Protein 6W34 (pdb70)

Sequence (519 aa):
QATHHKEFSQLEKKFDARLGVYAIDTGTNQTISYRSNERFAFASTYKALAAGVLLQQNSIDSLNEVITYTKEEDLVDYSPVTEKHVDTGMKLGEIAEAAVRSSDNTAGNILFNKIGGPKGYEKALRHMGDRITMSDRFETELNEAIPGDIIRDTSTAKAIATNLKAFTVGNNALPAEKRKILTEWMKGNATGDKLIRAGVPTDWVVGDKSGAGSYGTRNDIAIVWPPNRTPIIIAILSSKDEKEATYDNQQLIAEATEVIVKALNQATHKEFSQQLEKKFDARLGVYAIDTGTNQTISYRSNERFAFASTYKALAAGVLLQQNSIDSLNEVITYTKEDLVDYSPVTEKHVDTTGMKLGEIAEAAVRSSSDNTAGNILFNNKIGGPKGYEKALRHHMGDRITMSDRFETELNEAIPGDIRDTSTAKAIATNLKAFTVGNALPAEKRKILTEWMKGNATGDKLIRAGVPTDDWVVGDKSGAGSYGTRNDIAIVWPPNRTPIIIAILSSKDEKEATYDNQLIAEATEVIVKAL

Secondary structure (DSSP, 8-state):
-TTHHHHHHHHHHTTSEEEEEEEETTT--EEEESTTB-EE-GGGHHHHHHHHHHHHS-TGGGGPEE---GGG--S--TTGGG-TTT-EEHHHHHHHHHHH--HHHHHHHHHHTTHHHHHHHHHHHTT--S-B----TTGGG---TT--TTEE-HHHHHHHHHHHHTSSSS-HHHHHHHHHHHBS-GGGTTTHHHHS-TT-EEEEEEEEETTTEEEEEEEEE-TTS--EEEEEEEE-SSTT----HHHHHHHHHHHHHH-/-HHHHHHHHHHHHHHT-EEEEEEEETTT--EEEESTT-EEE-GGGHHHHHHHHHHHHS-TGGGGSEE---GGG--S--TTGGGGTTT-EEHHHHHHHHHHH--HHHHHHHHHHTTHHHHHHHHHHTTT--S-B----TTGGG---TT--TTEEEHHHHHHHHHHHHTSSSS-HHHHHHHHHHHBS-GGGTTTGGGGS-TTSEEEEEEEEETTTEEEEEEEEE-TTS--EEEEEEEE-SSTT----HHHHHHHHHHHHHH-

Radius of gyration: 27.59 Å; Cα contacts (8 Å, |Δi|>4): 1159; chains: 2; bounding box: 65×65×81 Å

InterPro domains:
  IPR000871 Beta-lactamase, class-A [PR00118] (58-82)
  IPR000871 Beta-lactamase, class-A [PR00118] (89-106)
  IPR000871 Beta-lactamase, class-A [PR00118] (129-154)
  IPR000871 Beta-lactamase, class-A [PR00118] (165-189)
  IPR000871 Beta-lactamase, class-A [PR00118] (191-216)
  IPR000871 Beta-lactamase, class-A [PR00118] (227-242)
  IPR000871 Beta-lactamase, class-A [PR00118] (244-259)
  IPR000871 Beta-lactamase, class-A [PTHR35333] (18-312)
  IPR012338 Beta-lactamase/transpeptidase-like [G3DSA:3.40.710.10] (42-312)
  IPR012338 Beta-lactamase/transpeptidase-like [SSF56601] (57-308)
  IPR023650 Beta-lactamase, class-A active site [PS00146] (91-106)
  IPR045155 Beta-lactamase class A, catalytic domain [PF13354] (57-310)
  IPR058139 Beta-lactamase BlaC, bacilli [NF012167] (58-312)

Organism: Bacillus cereus (strain ATCC 14579 / DSM 31 / CCUG 7414 / JCM 2152 / NBRC 15305 / NCIMB 9373 / NCTC 2599 / NRRL B-3711) (NCBI:txid226900)

B-factor: mean 30.95, std 9.45, range [15.31, 66.62]

Structure (mmCIF, N/CA/C/O backbone):
data_6W34
#
_entry.id   6W34
#
_cell.length_a   42.809
_cell.length_b   43.835
_cell.length_c   68.612
_cell.angle_alpha   94.945
_cell.angle_beta   91.382
_cell.angle_gamma   92.794
#
_symmetry.space_group_name_H-M   'P 1'
#
loop_
_entity.id
_entity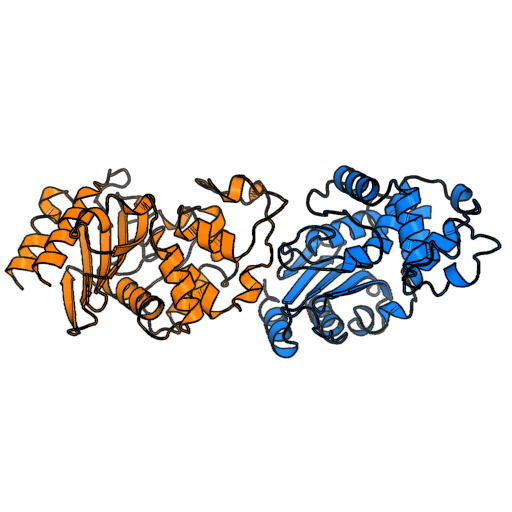.type
_entity.pdbx_description
1 polymer Beta-lactamase
2 non-polymer 'SULFATE ION'
3 non-polymer 'CHLORIDE ION'
4 non-polymer 1,2-ETHANEDIOL
5 water water
#
loop_
_atom_site.group_PDB
_atom_site.id
_atom_site.type_symbol
_atom_site.label_atom_id
_atom_site.label_alt_id
_atom_site.label_comp_id
_atom_site.label_asym_id
_atom_site.label_entity_id
_atom_site.label_seq_id
_atom_site.pdbx_PDB_ins_code
_atom_site.Cartn_x
_atom_site.Cartn_y
_atom_site.Cartn_z
_atom_site.occupancy
_atom_site.B_iso_or_equiv
_atom_site.auth_seq_id
_atom_site.auth_comp_id
_atom_site.auth_asym_id
_atom_site.auth_atom_id
_atom_site.pdbx_PDB_model_num
ATOM 1 N N . GLN A 1 56 ? 30.54635 47.62833 20.64297 1.000 54.44723 53 GLN A N 1
ATOM 2 C CA . GLN A 1 56 ? 29.40581 47.00465 21.30430 1.000 53.44377 53 GLN A CA 1
ATOM 3 C C . GLN A 1 56 ? 28.15637 47.85994 21.11378 1.000 50.77768 53 GLN A C 1
ATOM 4 O O . GLN A 1 56 ? 27.05545 47.33839 20.94923 1.000 49.26845 53 GLN A O 1
ATOM 10 N N . ALA A 1 57 ? 28.34163 49.18253 21.12675 1.000 49.12270 54 ALA A N 1
ATOM 11 C CA . ALA A 1 57 ? 27.21399 50.09566 20.96341 1.000 46.63376 54 ALA A CA 1
ATOM 12 C C . ALA A 1 57 ? 26.59435 49.99231 19.57415 1.000 42.51640 54 ALA A C 1
ATOM 13 O O . ALA A 1 57 ? 25.39408 50.24081 19.41016 1.000 40.85354 54 ALA A O 1
ATOM 15 N N . THR A 1 58 ? 27.39111 49.61803 18.57559 1.000 39.51725 55 THR A N 1
ATOM 16 C CA . THR A 1 58 ? 26.96641 49.53875 17.18388 1.000 35.94623 55 THR A CA 1
ATOM 17 C C . THR A 1 58 ? 26.30778 48.21279 16.83392 1.000 33.61196 55 THR A C 1
ATOM 18 O O . THR A 1 58 ? 25.83600 48.06111 15.70072 1.000 31.94879 55 THR A O 1
ATOM 22 N N A HIS A 1 59 ? 26.27477 47.24793 17.75920 0.568 32.47470 56 HIS A N 1
ATOM 23 N N B HIS A 1 59 ? 26.27106 47.26396 17.77413 0.432 33.27893 56 HIS A N 1
ATOM 24 C CA A HIS A 1 59 ? 25.77544 45.91805 17.41694 0.568 31.61230 56 HIS A CA 1
ATOM 25 C CA B HIS A 1 59 ? 25.77453 45.92270 17.48171 0.432 33.30681 56 HIS A CA 1
ATOM 26 C C A HIS A 1 59 ? 24.32954 45.96819 16.94112 0.568 31.28418 56 HIS A C 1
ATOM 27 C C B HIS A 1 59 ? 24.33998 45.95955 16.97068 0.432 32.14431 56 HIS A C 1
ATOM 28 O O A HIS A 1 59 ? 23.95486 45.25466 16.00489 0.568 31.39700 56 HIS A O 1
ATOM 29 O O B HIS A 1 59 ? 23.98661 45.23230 16.03621 0.432 32.23601 56 HIS A O 1
ATOM 42 N N . LYS A 1 60 ? 23.50002 46.80398 17.57177 1.000 30.78593 57 LYS A N 1
ATOM 43 C CA . LYS A 1 60 ? 22.10922 46.90863 17.13823 1.000 32.28616 57 LYS A CA 1
ATOM 44 C C . LYS A 1 60 ? 22.00159 47.44251 15.71136 1.000 30.83541 57 LYS A C 1
ATOM 45 O O . LYS A 1 60 ? 21.20627 46.93607 14.91337 1.000 30.03481 57 LYS A O 1
ATOM 51 N N . GLU A 1 61 ? 22.79908 48.45787 15.36805 1.000 29.75606 58 GLU A N 1
ATOM 52 C CA . GLU A 1 61 ? 22.76497 48.99680 14.01008 1.000 30.25579 58 GLU A CA 1
ATOM 53 C C . GLU A 1 61 ? 23.18302 47.95044 12.98353 1.000 26.81796 58 GLU A C 1
ATOM 54 O O . GLU A 1 61 ? 22.56266 47.82505 11.92003 1.000 27.30258 58 GLU A O 1
ATOM 60 N N . PHE A 1 62 ? 24.24837 47.20272 13.26872 1.000 25.25724 59 PHE A N 1
ATOM 61 C CA . PHE A 1 62 ? 24.71010 46.22153 12.29719 1.000 24.33760 59 PHE A CA 1
ATOM 62 C C . PHE A 1 62 ? 23.70982 45.08496 12.14697 1.000 24.03555 59 PHE A C 1
ATOM 63 O O . PHE A 1 62 ? 23.47514 44.59394 11.03658 1.000 22.77475 59 PHE A O 1
ATOM 71 N N . SER A 1 63 ? 23.10328 44.65410 13.25308 1.000 24.03719 60 SER A N 1
ATOM 72 C CA . SER A 1 63 ? 22.11374 43.59348 13.16108 1.000 24.47303 60 SER A CA 1
ATOM 73 C C . SER A 1 63 ? 20.90575 44.05673 12.36130 1.000 24.39382 60 SER A C 1
ATOM 74 O O . SER A 1 63 ? 20.32418 43.28374 11.59322 1.000 25.61340 60 SER A O 1
ATOM 77 N N . GLN A 1 64 ? 20.53717 45.32912 12.50063 1.000 23.54449 61 GLN A N 1
ATOM 78 C CA . GLN A 1 64 ? 19.42695 45.84664 11.71060 1.000 27.01961 61 GLN A CA 1
ATOM 79 C C . GLN A 1 64 ? 19.76755 45.85909 10.22427 1.000 25.57641 61 GLN A C 1
ATOM 80 O O . GLN A 1 64 ? 18.90476 45.57322 9.38280 1.000 25.82759 61 GLN A O 1
ATOM 86 N N . LEU A 1 65 ? 21.03206 46.14164 9.88241 1.000 22.43977 62 LEU A N 1
ATOM 87 C CA . LEU A 1 65 ? 21.44734 46.06132 8.48435 1.000 22.29132 62 LEU A CA 1
ATOM 88 C C . LEU A 1 65 ? 21.36535 44.63350 7.96434 1.000 21.13218 62 LEU A C 1
ATOM 89 O O . LEU A 1 65 ? 20.97049 44.40987 6.81254 1.000 22.40968 62 LEU A O 1
ATOM 94 N N . GLU A 1 66 ? 21.77734 43.65514 8.78086 1.000 20.71435 63 GLU A N 1
ATOM 95 C CA . GLU A 1 66 ? 21.64432 42.25759 8.37271 1.000 21.11660 63 GLU A CA 1
ATOM 96 C C . GLU A 1 66 ? 20.21417 41.91879 7.99841 1.000 23.94541 63 GLU A C 1
ATOM 97 O O . GLU A 1 66 ? 19.97065 41.17314 7.04246 1.000 24.34815 63 GLU A O 1
ATOM 103 N N . LYS A 1 67 ? 19.25259 42.45222 8.74690 1.000 24.72587 64 LYS A N 1
ATOM 104 C CA . LYS A 1 67 ? 17.85846 42.15648 8.46031 1.000 27.55599 64 LYS A CA 1
ATOM 105 C C . LYS A 1 67 ? 17.38540 42.89901 7.21980 1.000 26.06801 64 LYS A C 1
ATOM 106 O O . LYS A 1 67 ? 16.72319 42.31007 6.35696 1.000 29.11601 64 LYS A O 1
ATOM 112 N N . LYS A 1 68 ? 17.73838 44.18638 7.10592 1.000 26.17461 65 LYS A N 1
ATOM 113 C CA . LYS A 1 68 ? 17.30877 45.00268 5.97235 1.000 26.12130 65 LYS A CA 1
ATOM 114 C C . LYS A 1 68 ? 17.86851 44.50037 4.65312 1.000 24.42000 65 LYS A C 1
ATOM 115 O O . LYS A 1 68 ? 17.28383 44.75740 3.59548 1.000 24.89057 65 LYS A O 1
ATOM 121 N N . PHE A 1 69 ? 19.01635 43.83012 4.68324 1.000 22.26247 66 PHE A N 1
ATOM 122 C CA . PHE A 1 69 ? 19.63857 43.34138 3.46095 1.000 21.70596 66 PHE A CA 1
ATOM 123 C C . PHE A 1 69 ? 19.69150 41.82220 3.39658 1.000 22.69599 66 PHE A C 1
ATOM 124 O O . PHE A 1 69 ? 20.31565 41.28097 2.47754 1.000 23.98321 66 PHE A O 1
ATOM 132 N N . ASP A 1 70 ? 19.04144 41.12925 4.33597 1.000 23.57182 67 ASP A N 1
ATOM 133 C CA . ASP A 1 70 ? 18.99614 39.66252 4.39224 1.000 24.21011 67 ASP A CA 1
ATOM 134 C C . ASP A 1 70 ? 20.37232 39.04572 4.13320 1.000 23.18068 67 ASP A C 1
ATOM 135 O O . ASP A 1 70 ? 20.56857 38.23495 3.22407 1.000 23.88772 67 ASP A O 1
ATOM 140 N N . ALA A 1 71 ? 21.32995 39.44736 4.96355 1.000 20.26141 68 ALA A N 1
ATOM 141 C CA . ALA A 1 71 ? 22.72375 39.06684 4.76763 1.000 19.71362 68 ALA A CA 1
ATOM 142 C C . ALA A 1 71 ? 23.40198 38.86145 6.11406 1.000 20.47004 68 ALA A C 1
ATOM 143 O O . ALA A 1 71 ? 22.88013 39.24058 7.16737 1.000 23.37155 68 ALA A O 1
ATOM 145 N N . ARG A 1 72 ? 24.58098 38.24134 6.07305 1.000 18.97774 69 ARG A N 1
ATOM 146 C CA . ARG A 1 72 ? 25.46193 38.16561 7.22968 1.000 18.92718 69 ARG A CA 1
ATOM 147 C C . ARG A 1 72 ? 26.59139 39.15733 7.00090 1.000 19.47070 69 ARG A C 1
ATOM 148 O O . ARG A 1 72 ? 27.15217 39.21593 5.90139 1.000 20.77712 69 ARG A O 1
ATOM 156 N N . LEU A 1 73 ? 26.90086 39.94919 8.02069 1.000 19.32715 70 LEU A N 1
ATOM 157 C CA . LEU A 1 73 ? 27.82443 41.06409 7.89892 1.000 21.91007 70 LEU A CA 1
ATOM 158 C C . LEU A 1 73 ? 28.97718 40.87289 8.87147 1.000 19.83042 70 LEU A C 1
ATOM 159 O O . LEU A 1 73 ? 28.75923 40.59553 10.05254 1.000 21.66223 70 LEU A O 1
ATOM 164 N N . GLY A 1 74 ? 30.19991 41.03765 8.38102 1.000 18.15376 71 GLY A N 1
ATOM 165 C CA . GLY A 1 74 ? 31.35387 41.01296 9.25790 1.000 19.05699 71 GLY A CA 1
ATOM 166 C C . GLY A 1 74 ? 32.09969 42.32478 9.15171 1.000 18.68680 71 GLY A C 1
ATOM 167 O O . GLY A 1 74 ? 32.39345 42.77989 8.04296 1.000 21.12478 71 GLY A O 1
ATOM 168 N N . VAL A 1 75 ? 32.39686 42.95712 10.28113 1.000 18.57647 72 VAL A N 1
ATOM 169 C CA . VAL A 1 75 ? 32.98025 44.29301 10.29843 1.000 19.46157 72 VAL A CA 1
ATOM 170 C C . VAL A 1 75 ? 34.14205 44.32948 11.27865 1.000 18.08340 72 VAL A C 1
ATOM 171 O O . VAL A 1 75 ? 34.02872 43.85697 12.41490 1.000 20.33946 72 VAL A O 1
ATOM 175 N N . TYR A 1 76 ? 35.24820 44.93061 10.85523 1.000 17.87947 73 TYR A N 1
ATOM 176 C CA . TYR A 1 76 ? 36.27469 45.32993 11.79807 1.000 19.17187 73 TYR A CA 1
ATOM 177 C C . TYR A 1 76 ? 36.88099 46.61831 11.27750 1.000 18.97685 73 TYR A C 1
ATOM 178 O O . TYR A 1 76 ? 37.31329 46.68423 10.12355 1.000 21.52958 73 TYR A O 1
ATOM 187 N N . ALA A 1 77 ? 36.91544 47.63274 12.12076 1.000 20.54870 74 ALA A N 1
ATOM 188 C CA . ALA A 1 77 ? 37.54540 48.89482 11.78779 1.000 21.59109 74 ALA A CA 1
ATOM 189 C C . ALA A 1 77 ? 38.42527 49.30277 12.95341 1.000 21.62144 74 ALA A C 1
ATOM 190 O O . ALA A 1 77 ? 38.07077 49.08768 14.11472 1.000 22.90954 74 ALA A O 1
ATOM 192 N N . ILE A 1 78 ? 39.57939 49.87641 12.65773 1.000 21.74085 75 ILE A N 1
ATOM 193 C CA . ILE A 1 78 ? 40.44268 50.35581 13.72200 1.000 22.68570 75 ILE A CA 1
ATOM 194 C C . ILE A 1 78 ? 40.94374 51.75080 13.38244 1.000 23.68819 75 ILE A C 1
ATOM 195 O O . ILE A 1 78 ? 41.44432 51.99374 12.27846 1.000 23.16191 75 ILE A O 1
ATOM 200 N N . ASP A 1 79 ? 40.77594 52.66922 14.32202 1.000 24.03919 76 ASP A N 1
ATOM 201 C CA . ASP A 1 79 ? 41.35173 54.00193 14.20730 1.000 25.67510 76 ASP A CA 1
ATOM 202 C C . ASP A 1 79 ? 42.82103 53.89042 14.59297 1.000 26.90918 76 ASP A C 1
ATOM 203 O O . ASP A 1 79 ? 43.14403 53.62063 15.75310 1.000 29.63069 76 ASP A O 1
ATOM 208 N N . THR A 1 80 ? 43.71839 54.07585 13.62377 1.000 26.51656 77 THR A N 1
ATOM 209 C CA . THR A 1 80 ? 45.13391 53.86517 13.90601 1.000 29.50805 77 THR A CA 1
ATOM 210 C C . THR A 1 80 ? 45.72560 54.93831 14.80910 1.000 33.90886 77 THR A C 1
ATOM 211 O O . THR A 1 80 ? 46.86803 54.78581 15.26257 1.000 35.59870 77 THR A O 1
ATOM 215 N N . GLY A 1 81 ? 44.98755 56.00889 15.08385 1.000 35.61180 78 GLY A N 1
ATOM 216 C CA . GLY A 1 81 ? 45.49510 57.05786 15.94257 1.000 37.44787 78 GLY A CA 1
ATOM 217 C C . GLY A 1 81 ? 45.12543 56.88719 17.40076 1.000 39.43154 78 GLY A C 1
ATOM 218 O O . GLY A 1 81 ? 45.82058 57.40311 18.28051 1.000 41.51406 78 GLY A O 1
ATOM 219 N N . THR A 1 82 ? 44.03316 56.16457 17.66839 1.000 37.54237 79 THR A N 1
ATOM 220 C CA . THR A 1 82 ? 43.54456 55.94359 19.02198 1.000 36.73746 79 THR A CA 1
ATOM 221 C C . THR A 1 82 ? 43.45001 54.47774 19.41152 1.000 36.38695 79 THR A C 1
ATOM 222 O O . THR A 1 82 ? 43.24412 54.18700 20.59541 1.000 37.46464 79 THR A O 1
ATOM 226 N N . ASN A 1 83 ? 43.56753 53.55383 18.46094 1.000 34.63226 80 ASN A N 1
ATOM 227 C CA . ASN A 1 83 ? 43.36359 52.12165 18.66787 1.000 35.96158 80 ASN A CA 1
ATOM 228 C C . ASN A 1 83 ? 41.92062 51.75144 18.97641 1.000 35.06117 80 ASN A C 1
ATOM 229 O O . ASN A 1 83 ? 41.64781 50.59236 19.31367 1.000 36.30217 80 ASN A O 1
ATOM 234 N N . GLN A 1 84 ? 40.98690 52.69337 18.88109 1.000 33.40347 81 GLN A N 1
ATOM 235 C CA . GLN A 1 84 ? 39.58705 52.33453 19.03172 1.000 31.41823 81 GLN A CA 1
ATOM 236 C C . GLN A 1 84 ? 39.18128 51.41641 17.89072 1.000 28.61871 81 GLN A C 1
ATOM 237 O O . GLN A 1 84 ? 39.52977 51.65358 16.73034 1.000 28.01579 81 GLN A O 1
ATOM 243 N N . THR A 1 85 ? 38.45916 50.35210 18.22651 1.000 27.07415 82 THR A N 1
ATOM 244 C CA . THR A 1 85 ? 37.97505 49.41337 17.23048 1.000 26.25069 82 THR A CA 1
ATOM 245 C C . THR A 1 85 ? 36.45339 49.35723 17.22818 1.000 25.75276 82 THR A C 1
ATOM 246 O O . THR A 1 85 ? 35.79561 49.58877 18.25020 1.000 28.18695 82 THR A O 1
ATOM 250 N N . ILE A 1 86 ? 35.90984 49.07663 16.04870 1.000 24.33030 83 ILE A N 1
ATOM 251 C CA . ILE A 1 86 ? 34.50870 48.72586 15.85361 1.000 24.44482 83 ILE A CA 1
ATOM 252 C C . ILE A 1 86 ? 34.49654 47.30771 15.30396 1.000 24.75855 83 ILE A C 1
ATOM 253 O O . ILE A 1 86 ? 35.18322 47.01382 14.32115 1.000 25.47821 83 ILE A O 1
ATOM 258 N N . SER A 1 87 ? 33.74223 46.42767 15.93344 1.000 23.87699 84 SER A N 1
ATOM 259 C CA . SER A 1 87 ? 33.73225 45.03531 15.51905 1.000 24.87478 84 SER A CA 1
ATOM 260 C C . SER A 1 87 ? 32.31163 44.49516 15.54554 1.000 23.66954 84 SER A C 1
ATOM 261 O O . SER A 1 87 ? 31.53129 44.80521 16.45005 1.000 26.27140 84 SER A O 1
ATOM 264 N N . TYR A 1 88 ? 31.99265 43.66996 14.55420 1.000 21.78935 85 TYR A N 1
ATOM 265 C CA . TYR A 1 88 ? 30.72433 42.95855 14.49696 1.000 19.53787 85 TYR A CA 1
ATOM 266 C C . TYR A 1 88 ? 30.97809 41.67963 13.71461 1.000 19.24175 85 TYR A C 1
ATOM 267 O O . TYR A 1 88 ? 31.37981 41.73918 12.54712 1.000 18.29659 85 TYR A O 1
ATOM 276 N N . ARG A 1 89 ? 30.78719 40.52954 14.35930 1.000 19.05573 86 ARG A N 1
ATOM 277 C CA . ARG A 1 89 ? 31.10669 39.24088 13.73634 1.000 19.76403 86 ARG A CA 1
ATOM 278 C C . ARG A 1 89 ? 32.53275 39.23855 13.19569 1.000 18.16059 86 ARG A C 1
ATOM 279 O O . ARG A 1 89 ? 32.81830 38.61804 12.16801 1.000 18.74624 86 ARG A O 1
ATOM 287 N N . SER A 1 90 ? 33.43636 39.93705 13.88659 1.000 18.01783 87 SER A N 1
ATOM 288 C CA . SER A 1 90 ? 34.76682 40.17165 13.33451 1.000 17.74025 87 SER A CA 1
ATOM 289 C C . SER A 1 90 ? 35.63060 38.92370 13.37141 1.000 18.56583 87 SER A C 1
ATOM 290 O O . SER A 1 90 ? 36.71324 38.92358 12.77736 1.000 19.64124 87 SER A O 1
ATOM 293 N N . ASN A 1 91 ? 35.18032 37.86482 14.03932 1.000 19.59311 88 ASN A N 1
ATOM 294 C CA . ASN A 1 91 ? 35.90585 36.60340 14.08768 1.000 19.17828 88 ASN A CA 1
ATOM 295 C C . ASN A 1 91 ? 35.25346 35.50546 13.26456 1.000 18.60440 88 ASN A C 1
ATOM 296 O O . ASN A 1 91 ? 35.71783 34.35903 13.30703 1.000 19.42794 88 ASN A O 1
ATOM 301 N N . GLU A 1 92 ? 34.20571 35.82272 12.50863 1.000 17.58384 89 GLU A N 1
ATOM 302 C CA . GLU A 1 92 ? 33.55651 34.83909 11.65457 1.000 16.98284 89 GLU A CA 1
ATOM 303 C C . GLU A 1 92 ? 34.24009 34.78743 10.29399 1.000 16.70564 89 GLU A C 1
ATOM 304 O O . GLU A 1 92 ? 34.68028 35.80612 9.75990 1.000 17.51383 89 GLU A O 1
ATOM 310 N N . ARG A 1 93 ? 34.30871 33.58703 9.72845 1.000 17.23599 90 ARG A N 1
ATOM 311 C CA . ARG A 1 93 ? 34.96769 33.42412 8.44073 1.000 16.48016 90 ARG A CA 1
ATOM 312 C C . ARG A 1 93 ? 34.04898 33.83794 7.30178 1.000 17.23270 90 ARG A C 1
ATOM 313 O O . ARG A 1 93 ? 32.84473 33.54687 7.31070 1.000 18.29423 90 ARG A O 1
ATOM 321 N N . PHE A 1 94 ? 34.64692 34.48560 6.30252 1.000 17.24983 91 PHE A N 1
ATOM 322 C CA . PHE A 1 94 ? 34.02801 34.74846 5.01400 1.000 17.16645 91 PHE A CA 1
ATOM 323 C C . PHE A 1 94 ? 35.06551 34.43299 3.95801 1.000 17.75744 91 PHE A C 1
ATOM 324 O O . PHE A 1 94 ? 36.26526 34.50164 4.22217 1.000 17.48855 91 PHE A O 1
ATOM 332 N N . ALA A 1 95 ? 34.60326 34.12423 2.74884 1.000 17.38059 92 ALA A N 1
ATOM 333 C CA . ALA A 1 95 ? 35.53796 34.02833 1.63206 1.000 17.52769 92 ALA A CA 1
ATOM 334 C C . ALA A 1 95 ? 36.07583 35.41962 1.36620 1.000 17.70206 92 ALA A C 1
ATOM 335 O O . ALA A 1 95 ? 35.31050 36.38580 1.30213 1.000 20.20107 92 ALA A O 1
ATOM 337 N N . PHE A 1 96 ? 37.39686 35.54266 1.24097 1.000 16.95386 93 PHE A N 1
ATOM 338 C CA . PHE A 1 96 ? 37.94120 36.87857 1.04509 1.000 18.37305 93 PHE A CA 1
ATOM 339 C C . PHE A 1 96 ? 37.77528 37.38329 -0.38008 1.000 17.68199 93 PHE A C 1
ATOM 340 O O . PHE A 1 96 ? 37.75926 38.60371 -0.59022 1.000 17.95970 93 PHE A O 1
ATOM 348 N N . ALA A 1 97 ? 37.59212 36.47812 -1.34091 1.000 19.49666 94 ALA A N 1
ATOM 349 C CA . ALA A 1 97 ? 37.45126 36.85081 -2.74128 1.000 20.04585 94 ALA A CA 1
ATOM 350 C C . ALA A 1 97 ? 38.57392 37.80608 -3.13536 1.000 20.02320 94 ALA A C 1
ATOM 351 O O . ALA A 1 97 ? 39.69716 37.67698 -2.63906 1.000 19.91767 94 ALA A O 1
ATOM 353 N N . SER A 1 98 ? 38.28423 38.79387 -3.98768 1.000 19.64330 95 SER A N 1
ATOM 354 C CA . SER A 1 98 ? 39.38261 39.57827 -4.54820 1.000 19.23325 95 SER A CA 1
ATOM 355 C C . SER A 1 98 ? 40.03944 40.52046 -3.55809 1.000 19.31731 95 SER A C 1
ATOM 356 O O . SER A 1 98 ? 41.00858 41.18501 -3.94700 1.000 19.66434 95 SER A O 1
ATOM 359 N N . THR A 1 99 ? 39.57461 40.60187 -2.30603 1.000 19.02132 96 THR A N 1
ATOM 360 C CA . THR A 1 99 ? 40.26431 41.47519 -1.36329 1.000 19.70592 96 THR A CA 1
ATOM 361 C C . THR A 1 99 ? 41.70557 41.03244 -1.12588 1.000 17.83236 96 THR A C 1
ATOM 362 O O . THR A 1 99 ? 42.52743 41.85277 -0.71314 1.000 18.98758 96 THR A O 1
ATOM 366 N N . TYR A 1 100 ? 42.03215 39.75951 -1.39401 1.000 18.54491 97 TYR A N 1
ATOM 367 C CA . TYR A 1 100 ? 43.40233 39.30378 -1.20371 1.000 18.03734 97 TYR A CA 1
ATOM 368 C C . TYR A 1 100 ? 44.36752 40.03335 -2.11886 1.000 18.22831 97 TYR A C 1
ATOM 369 O O . TYR A 1 100 ? 45.55445 40.09318 -1.80727 1.000 20.10367 97 TYR A O 1
ATOM 378 N N . LYS A 1 101 ? 43.88769 40.57687 -3.24051 1.000 18.81342 98 LYS A N 1
ATOM 379 C CA . LYS A 1 101 ? 44.80495 41.15840 -4.21547 1.000 19.01215 98 LYS A CA 1
ATOM 380 C C . LYS A 1 101 ? 45.56997 42.33727 -3.63408 1.000 18.04905 98 LYS A C 1
ATOM 381 O O . LYS A 1 101 ? 46.73653 42.53922 -3.96988 1.000 19.57068 98 LYS A O 1
ATOM 387 N N . ALA A 1 102 ? 44.94772 43.10213 -2.73527 1.000 18.96165 99 ALA A N 1
ATOM 388 C CA . ALA A 1 102 ? 45.66276 44.18693 -2.07529 1.000 18.04140 99 ALA A CA 1
ATOM 389 C C . ALA A 1 102 ? 46.74961 43.64663 -1.15161 1.000 18.81060 99 ALA A C 1
ATOM 390 O O . ALA A 1 102 ? 47.88776 44.13801 -1.16776 1.000 19.18977 99 ALA A O 1
ATOM 392 N N . LEU A 1 103 ? 46.43520 42.60388 -0.37669 1.000 18.37392 100 LEU A N 1
ATOM 393 C CA . LEU A 1 103 ? 47.42616 42.04642 0.54265 1.000 19.01817 100 LEU A CA 1
ATOM 394 C C . LEU A 1 103 ? 48.52537 41.30265 -0.20343 1.000 18.81928 100 LEU A C 1
ATOM 395 O O . LEU A 1 103 ? 49.69709 41.36910 0.18458 1.000 20.48463 100 LEU A O 1
ATOM 400 N N . ALA A 1 104 ? 48.16270 40.56366 -1.25457 1.000 19.53605 101 ALA A N 1
ATOM 401 C CA . ALA A 1 104 ? 49.17971 39.87126 -2.04292 1.000 20.67615 101 ALA A CA 1
ATOM 402 C C . ALA A 1 104 ? 50.09165 40.85906 -2.75958 1.000 20.63082 101 ALA A C 1
ATOM 403 O O . ALA A 1 104 ? 51.29373 40.59970 -2.91522 1.000 20.36153 101 ALA A O 1
ATOM 405 N N . ALA A 1 105 ? 49.54831 41.99969 -3.18831 1.000 20.65106 102 ALA A N 1
ATOM 406 C CA . ALA A 1 105 ? 50.39985 43.06430 -3.70270 1.000 21.43134 102 ALA A CA 1
ATOM 407 C C . ALA A 1 105 ? 51.36047 43.55721 -2.62560 1.000 20.16430 102 ALA A C 1
ATOM 408 O O . ALA A 1 105 ? 52.54097 43.80391 -2.89646 1.000 20.96235 102 ALA A O 1
ATOM 410 N N . GLY A 1 106 ? 50.88463 43.65309 -1.38424 1.000 19.78739 103 GLY A N 1
ATOM 411 C CA . GLY A 1 106 ? 51.76862 44.00483 -0.28486 1.000 19.12902 103 GLY A CA 1
ATOM 412 C C . GLY A 1 106 ? 52.87767 42.99199 -0.08291 1.000 19.65219 103 GLY A C 1
ATOM 413 O O . GLY A 1 106 ? 54.04390 43.35995 0.09843 1.000 20.89904 103 GLY A O 1
ATOM 414 N N . VAL A 1 107 ? 52.53496 41.70329 -0.14601 1.000 19.81990 104 VAL A N 1
ATOM 415 C CA . VAL A 1 107 ? 53.54710 40.65820 -0.02625 1.000 20.46366 104 VAL A CA 1
ATOM 416 C C . VAL A 1 107 ? 54.54718 40.76057 -1.16773 1.000 19.69299 104 VAL A C 1
ATOM 417 O O . VAL A 1 107 ? 55.75993 40.66835 -0.95558 1.000 22.29284 104 VAL A O 1
ATOM 421 N N . LEU A 1 108 ? 54.05044 40.93582 -2.39563 1.000 19.77684 105 LEU A N 1
ATOM 422 C CA . LEU A 1 108 ? 54.93818 41.11912 -3.54414 1.000 20.95959 105 LEU A CA 1
ATOM 423 C C . LEU A 1 108 ? 55.91985 42.26036 -3.30916 1.000 21.02438 105 LEU A C 1
ATOM 424 O O . LEU A 1 108 ? 57.12063 42.12792 -3.57905 1.000 21.95582 105 LEU A O 1
ATOM 429 N N . LEU A 1 109 ? 55.42036 43.40624 -2.83924 1.000 19.87430 106 LEU A N 1
ATOM 430 C CA . LEU A 1 109 ? 56.29293 44.55219 -2.60233 1.000 21.60180 106 LEU A CA 1
ATOM 431 C C . LEU A 1 109 ? 57.29440 44.27205 -1.49005 1.000 23.10878 106 LEU A C 1
ATOM 432 O O . LEU A 1 109 ? 58.45035 44.70836 -1.56065 1.000 24.56252 106 LEU A O 1
ATOM 437 N N . GLN A 1 110 ? 56.88074 43.52888 -0.46863 1.000 22.01166 107 GLN A N 1
ATOM 438 C CA . GLN A 1 110 ? 57.79473 43.20286 0.61753 1.000 21.70316 107 GLN A CA 1
ATOM 439 C C . GLN A 1 110 ? 58.93452 42.32559 0.12355 1.000 22.55460 107 GLN A C 1
ATOM 440 O O . GLN A 1 110 ? 60.07967 42.47413 0.56609 1.000 24.45205 107 GLN A O 1
ATOM 446 N N . GLN A 1 111 ? 58.63916 41.41435 -0.79907 1.000 21.76731 108 GLN A N 1
ATOM 447 C CA . GLN A 1 111 ? 59.60724 40.41939 -1.22883 1.000 22.83135 108 GLN A CA 1
ATOM 448 C C . GLN A 1 111 ? 60.43175 40.84482 -2.42969 1.000 23.20692 108 GLN A C 1
ATOM 449 O O . GLN A 1 111 ? 61.35390 40.11158 -2.79749 1.000 25.41189 108 GLN A O 1
ATOM 455 N N . ASN A 1 112 ? 60.14146 41.99561 -3.03985 1.000 23.28954 109 ASN A N 1
ATOM 456 C CA . ASN A 1 112 ? 60.78317 42.36908 -4.29267 1.000 22.79500 109 ASN A CA 1
ATOM 457 C C . ASN A 1 112 ? 61.09044 43.86020 -4.32434 1.000 22.84231 109 ASN A C 1
ATOM 458 O O . ASN A 1 112 ? 60.34688 44.68592 -3.78270 1.000 25.63329 109 ASN A O 1
ATOM 463 N N . SER A 1 113 ? 62.15265 44.20475 -5.03633 1.000 22.19226 110 SER A N 1
ATOM 464 C CA . SER A 1 113 ? 62.56155 45.59297 -5.09326 1.000 22.29736 110 SER A CA 1
ATOM 465 C C . SER A 1 113 ? 61.64622 46.37302 -6.02407 1.000 22.09721 110 SER A C 1
ATOM 466 O O . SER A 1 113 ? 60.96366 45.81187 -6.87961 1.000 23.92836 110 SER A O 1
ATOM 469 N N . ILE A 1 114 ? 61.66297 47.69546 -5.86005 1.000 23.70560 111 ILE A N 1
ATOM 470 C CA . ILE A 1 114 ? 60.89967 48.55738 -6.75528 1.000 24.89565 111 ILE A CA 1
ATOM 471 C C . ILE A 1 114 ? 61.38226 48.39161 -8.18858 1.000 28.02870 111 ILE A C 1
ATOM 472 O O . ILE A 1 114 ? 60.58111 48.34316 -9.13064 1.000 29.87478 111 ILE A O 1
ATOM 477 N N . ASP A 1 115 ? 62.69643 48.27466 -8.37998 1.000 30.94210 112 ASP A N 1
ATOM 478 C CA . ASP A 1 115 ? 63.19634 48.07601 -9.73248 1.000 34.07505 112 ASP A CA 1
ATOM 479 C C . ASP A 1 115 ? 62.73039 46.75183 -10.32528 1.000 33.80084 112 ASP A C 1
ATOM 480 O O . ASP A 1 115 ? 62.51114 46.66313 -11.53910 1.000 36.16196 112 ASP A O 1
ATOM 485 N N . SER A 1 116 ? 62.56145 45.71505 -9.49986 1.000 31.57199 113 SER A N 1
ATOM 486 C CA . SER A 1 116 ? 62.18951 44.42059 -10.06045 1.000 31.49202 113 SER A CA 1
ATOM 487 C C . SER A 1 116 ? 60.77420 44.41484 -10.62226 1.000 31.98065 113 SER A C 1
ATOM 488 O O . SER A 1 116 ? 60.42830 43.50566 -11.38285 1.000 33.86078 113 SER A O 1
ATOM 491 N N . LEU A 1 117 ? 59.95203 45.40405 -10.26479 1.000 30.45722 114 LEU A N 1
ATOM 492 C CA . LEU A 1 117 ? 58.64038 45.56381 -10.87859 1.000 30.58219 114 LEU A CA 1
ATOM 493 C C . LEU A 1 117 ? 58.72054 45.83211 -12.37814 1.000 31.93582 114 LEU A C 1
ATOM 494 O O . LEU A 1 117 ? 57.69288 45.76628 -13.05868 1.000 31.47601 114 LEU A O 1
ATOM 499 N N . ASN A 1 118 ? 59.90511 46.11837 -12.91501 1.000 32.17224 115 ASN A N 1
ATOM 500 C CA . ASN A 1 118 ? 60.03420 46.32914 -14.35064 1.000 34.17389 115 ASN A CA 1
ATOM 501 C C . ASN A 1 118 ? 60.15871 45.03450 -15.14482 1.000 34.58571 115 ASN A C 1
ATOM 502 O O . ASN A 1 118 ? 60.11052 45.08741 -16.37908 1.000 36.33998 115 ASN A O 1
ATOM 507 N N . GLU A 1 119 ? 60.33156 43.88875 -14.48624 1.000 33.81432 116 GLU A N 1
ATOM 508 C CA . GLU A 1 119 ? 60.47620 42.62766 -15.20746 1.000 35.03938 116 GLU A CA 1
ATOM 509 C C . GLU A 1 119 ? 59.22747 42.32187 -16.02132 1.000 34.21518 116 GLU A C 1
ATOM 510 O O . GLU A 1 119 ? 58.10626 42.41981 -15.52002 1.000 32.11350 116 GLU A O 1
ATOM 516 N N . VAL A 1 120 ? 59.42711 41.91107 -17.26760 1.000 33.45349 117 VAL A N 1
ATOM 517 C CA . VAL A 1 120 ? 58.32149 41.58702 -18.16207 1.000 33.76180 117 VAL A CA 1
ATOM 518 C C . VAL A 1 120 ? 57.88555 40.14559 -17.91028 1.000 34.59052 117 VAL A C 1
ATOM 519 O O . VAL A 1 120 ? 58.66370 39.20471 -18.10555 1.000 36.83215 117 VAL A O 1
ATOM 523 N N . ILE A 1 121 ? 56.63822 39.97214 -17.46638 1.000 33.42562 118 ILE A N 1
ATOM 524 C CA . ILE A 1 121 ? 56.04680 38.65876 -17.21861 1.000 33.60259 118 ILE A CA 1
ATOM 525 C C . ILE A 1 121 ? 55.13913 38.31831 -18.38706 1.000 33.59968 118 ILE A C 1
ATOM 526 O O . ILE A 1 121 ? 54.35669 39.16468 -18.83423 1.000 34.36581 118 ILE A O 1
ATOM 531 N N . THR A 1 122 ? 55.22222 37.07954 -18.87569 1.000 33.05769 119 THR A N 1
ATOM 532 C CA . THR A 1 122 ? 54.37894 36.62926 -19.97542 1.000 34.53624 119 THR A CA 1
ATOM 533 C C . THR A 1 122 ? 53.47339 35.47759 -19.54628 1.000 33.24333 119 THR A C 1
ATOM 534 O O . THR A 1 122 ? 53.71183 34.80000 -18.54218 1.000 33.69849 119 THR A O 1
ATOM 538 N N . TYR A 1 123 ? 52.43454 35.25608 -20.34666 1.000 33.71603 120 TYR A N 1
ATOM 539 C CA . TYR A 1 123 ? 51.41345 34.24966 -20.08174 1.000 33.28463 120 TYR A CA 1
ATOM 540 C C . TYR A 1 123 ? 50.78009 33.87932 -21.41729 1.000 33.62503 120 TYR A C 1
ATOM 541 O O . TYR A 1 123 ? 51.12481 34.44452 -22.45840 1.000 35.06486 120 TYR A O 1
ATOM 550 N N . THR A 1 124 ? 49.85592 32.92218 -21.39109 1.000 33.20315 121 THR A N 1
ATOM 551 C CA . THR A 1 124 ? 49.22121 32.43520 -22.60991 1.000 31.40996 121 THR A CA 1
ATOM 552 C C . THR A 1 124 ? 47.72855 32.73403 -22.60030 1.000 31.83533 121 THR A C 1
ATOM 553 O O . THR A 1 124 ? 47.15281 33.10739 -21.57612 1.000 31.60636 121 THR A O 1
ATOM 557 N N . LYS A 1 125 ? 47.10331 32.55210 -23.76893 1.000 31.27073 122 LYS A N 1
ATOM 558 C CA . LYS A 1 125 ? 45.64564 32.62832 -23.85244 1.000 35.76289 122 LYS A CA 1
ATOM 559 C C . LYS A 1 125 ? 44.98679 31.63680 -22.90422 1.000 35.77856 122 LYS A C 1
ATOM 560 O O . LYS A 1 125 ? 43.96090 31.94703 -22.28353 1.000 34.69194 122 LYS A O 1
ATOM 566 N N A GLU A 1 126 ? 45.55450 30.43699 -22.77771 0.433 36.85198 123 GLU A N 1
ATOM 567 N N B GLU A 1 126 ? 45.54968 30.42705 -22.80266 0.567 37.20842 123 GLU A N 1
ATOM 568 C CA A GLU A 1 126 ? 44.97588 29.41055 -21.91760 0.433 37.95704 123 GLU A CA 1
ATOM 569 C CA B GLU A 1 126 ? 44.99595 29.40885 -21.91536 0.567 38.63461 123 GLU A CA 1
ATOM 570 C C A GLU A 1 126 ? 45.24874 29.63791 -20.43702 0.433 37.79817 123 GLU A C 1
ATOM 571 C C B GLU A 1 126 ? 44.99686 29.87167 -20.46699 0.567 38.03354 123 GLU A C 1
ATOM 572 O O A GLU A 1 126 ? 44.80262 28.83164 -19.61375 0.433 37.96167 123 GLU A O 1
ATOM 573 O O B GLU A 1 126 ? 44.10769 29.49294 -19.69529 0.567 37.74321 123 GLU A O 1
ATOM 584 N N . ASP A 1 127 ? 45.97504 30.69679 -20.08155 1.000 36.83880 124 ASP A N 1
ATOM 585 C CA . ASP A 1 127 ? 46.06831 31.13474 -18.69360 1.000 37.30731 124 ASP A CA 1
ATOM 586 C C . ASP A 1 127 ? 44.96427 32.11505 -18.32584 1.000 36.06092 124 ASP A C 1
ATOM 587 O O . ASP A 1 127 ? 44.68484 32.29922 -17.13591 1.000 36.17182 124 ASP A O 1
ATOM 592 N N . LEU A 1 128 ? 44.33357 32.74575 -19.31295 1.000 34.38137 125 LEU A N 1
ATOM 593 C CA . LEU A 1 128 ? 43.34943 33.78182 -19.03544 1.000 32.98014 125 LEU A CA 1
ATOM 594 C C . LEU A 1 128 ? 42.10950 33.16395 -18.40910 1.000 34.91454 125 LEU A C 1
ATOM 595 O O . LEU A 1 128 ? 41.40843 32.36804 -19.04541 1.000 36.82615 125 LEU A O 1
ATOM 600 N N . VAL A 1 129 ? 41.84205 33.52569 -17.16182 1.000 33.56726 126 VAL A N 1
ATOM 601 C CA . VAL A 1 129 ? 40.62993 33.11510 -16.48757 1.000 33.32305 126 VAL A CA 1
ATOM 602 C C . VAL A 1 129 ? 39.58577 34.21808 -16.63099 1.000 33.60688 126 VAL A C 1
ATOM 603 O O . VAL A 1 129 ? 39.85821 35.29933 -17.14578 1.000 35.66164 126 VAL A O 1
ATOM 607 N N . ASP A 1 130 ? 38.36993 33.93815 -16.16890 1.000 32.22866 127 ASP A N 1
ATOM 608 C CA . ASP A 1 130 ? 37.26781 34.88429 -16.28432 1.000 32.81497 127 ASP A CA 1
ATOM 609 C C . ASP A 1 130 ? 37.62885 36.22506 -15.65933 1.000 31.75408 127 ASP A C 1
ATOM 610 O O . ASP A 1 130 ? 38.30246 36.29401 -14.62936 1.000 31.67726 127 ASP A O 1
ATOM 615 N N . TYR A 1 131 ? 37.16646 37.29354 -16.30569 1.000 30.06539 128 TYR A N 1
ATOM 616 C CA . TYR A 1 131 ? 37.37968 38.68335 -15.89354 1.000 30.34806 128 TYR A CA 1
ATOM 617 C C . TYR A 1 131 ? 38.86583 39.04337 -15.81070 1.000 29.45817 128 TYR A C 1
ATOM 618 O O . TYR A 1 131 ? 39.45378 39.21296 -14.73904 1.000 28.42118 128 TYR A O 1
ATOM 627 N N . SER A 1 132 ? 39.44669 39.19950 -16.99634 1.000 27.83488 129 SER A N 1
ATOM 628 C CA . SER A 1 132 ? 40.83853 39.61718 -17.14879 1.000 27.82637 129 SER A CA 1
ATOM 629 C C . SER A 1 132 ? 40.90242 40.76466 -18.14935 1.000 27.83943 129 SER A C 1
ATOM 630 O O . SER A 1 132 ? 41.49987 40.64404 -19.22242 1.000 29.87594 129 SER A O 1
ATOM 633 N N . PRO A 1 133 ? 40.30444 41.91236 -17.81302 1.000 29.76521 130 PRO A N 1
ATOM 634 C CA . PRO A 1 133 ? 40.16565 42.98377 -18.80993 1.000 30.69969 130 PRO A CA 1
ATOM 635 C C . PRO A 1 133 ? 41.47768 43.62864 -19.20202 1.000 30.42619 130 PRO A C 1
ATOM 636 O O . PRO A 1 133 ? 41.58363 44.13925 -20.32371 1.000 32.64163 130 PRO A O 1
ATOM 640 N N . VAL A 1 134 ? 42.46733 43.65449 -18.31507 1.000 29.00077 131 VAL A N 1
ATOM 641 C CA . VAL A 1 134 ? 43.77354 44.20325 -18.66868 1.000 27.43911 131 VAL A CA 1
ATOM 642 C C . VAL A 1 134 ? 44.67109 43.14720 -19.30083 1.000 28.84929 131 VAL A C 1
ATOM 643 O O . VAL A 1 134 ? 45.17001 43.32845 -20.41687 1.000 28.52270 131 VAL A O 1
ATOM 647 N N . THR A 1 135 ? 44.87257 42.01951 -18.60832 1.000 28.63112 132 THR A N 1
ATOM 648 C CA . THR A 1 135 ? 45.82687 41.02060 -19.08609 1.000 26.69230 132 THR A CA 1
ATOM 649 C C . THR A 1 135 ? 45.43026 40.43739 -20.43692 1.000 28.41942 132 THR A C 1
ATOM 650 O O . THR A 1 135 ? 46.30376 40.05408 -21.22370 1.000 30.06656 132 THR A O 1
ATOM 654 N N . GLU A 1 136 ? 44.13404 40.38166 -20.74474 1.000 29.53687 133 GLU A N 1
ATOM 655 C CA . GLU A 1 136 ? 43.73550 39.82070 -22.03195 1.000 30.74384 133 GLU A CA 1
ATOM 656 C C . GLU A 1 136 ? 44.19453 40.67352 -23.20901 1.000 31.41717 133 GLU A C 1
ATOM 657 O O . GLU A 1 136 ? 44.19628 40.18684 -24.34334 1.000 32.30479 133 GLU A O 1
ATOM 663 N N . LYS A 1 137 ? 44.58116 41.92516 -22.96899 1.000 31.50576 134 LYS A N 1
ATOM 664 C CA . LYS A 1 137 ? 45.03316 42.80284 -24.03706 1.000 33.67771 134 LYS A CA 1
ATOM 665 C C . LYS A 1 137 ? 46.51695 42.66236 -24.33639 1.000 33.48834 134 LYS A C 1
ATOM 666 O O . LYS A 1 137 ? 46.98716 43.24803 -25.31732 1.000 34.82253 134 LYS A O 1
ATOM 672 N N . HIS A 1 138 ? 47.26055 41.88794 -23.53969 1.000 32.02316 135 HIS A N 1
ATOM 673 C CA . HIS A 1 138 ? 48.71676 41.87999 -23.62699 1.000 31.30869 135 HIS A CA 1
ATOM 674 C C . HIS A 1 138 ? 49.29278 40.46538 -23.67172 1.000 32.38313 135 HIS A C 1
ATOM 675 O O . HIS A 1 138 ? 50.43223 40.23950 -23.24736 1.000 31.46433 135 HIS A O 1
ATOM 682 N N . VAL A 1 139 ? 48.53264 39.50922 -24.21195 1.000 31.26107 136 VAL A N 1
ATOM 683 C CA . VAL A 1 139 ? 48.98947 38.11992 -24.25067 1.000 31.25280 136 VAL A CA 1
ATOM 684 C C . VAL A 1 139 ? 50.29320 37.99896 -25.03410 1.000 31.16137 136 VAL A C 1
ATOM 685 O O . VAL A 1 139 ? 51.24589 37.34486 -24.59471 1.000 31.43937 136 VAL A O 1
ATOM 689 N N . ASP A 1 140 ? 50.35772 38.63569 -26.20253 1.000 30.97362 137 ASP A N 1
ATOM 690 C CA . ASP A 1 140 ? 51.50455 38.42156 -27.08463 1.000 31.46196 137 ASP A CA 1
ATOM 691 C C . ASP A 1 140 ? 52.78968 39.04239 -26.54495 1.000 31.86566 137 ASP A C 1
ATOM 692 O O . ASP A 1 140 ? 53.88633 38.57709 -26.88350 1.000 32.36669 137 ASP A O 1
ATOM 697 N N . THR A 1 141 ? 52.68195 40.09446 -25.72860 1.000 32.65453 138 THR A N 1
ATOM 698 C CA . THR A 1 141 ? 53.82944 40.90545 -25.34416 1.000 32.35027 138 THR A CA 1
ATOM 699 C C . THR A 1 141 ? 54.25677 40.72537 -23.89896 1.000 34.11176 138 THR A C 1
ATOM 700 O O . THR A 1 141 ? 55.39968 41.06065 -23.56641 1.000 35.54644 138 THR A O 1
ATOM 704 N N . GLY A 1 142 ? 53.36782 40.24604 -23.03518 1.000 33.73907 139 GLY A N 1
ATOM 705 C CA . GLY A 1 142 ? 53.60097 40.29940 -21.60820 1.000 33.47398 139 GLY A CA 1
ATOM 706 C C . GLY A 1 142 ? 53.35329 41.68976 -21.04618 1.000 31.48270 139 GLY A C 1
ATOM 707 O O . GLY A 1 142 ? 53.00771 42.63643 -21.75314 1.000 31.55994 139 GLY A O 1
ATOM 708 N N . MET A 1 143 ? 53.52798 41.80188 -19.72916 1.000 31.30934 140 MET A N 1
ATOM 709 C CA . MET A 1 143 ? 53.36560 43.05749 -19.00841 1.000 29.59928 140 MET A CA 1
ATOM 710 C C . MET A 1 143 ? 54.43801 43.13758 -17.93472 1.000 29.43737 140 MET A C 1
ATOM 711 O O . MET A 1 143 ? 54.93046 42.11247 -17.46085 1.000 31.28712 140 MET A O 1
ATOM 716 N N . LYS A 1 144 ? 54.79466 44.36035 -17.54777 1.000 29.53126 141 LYS A N 1
ATOM 717 C CA . LYS A 1 144 ? 55.69906 44.53472 -16.42014 1.000 28.89498 141 LYS A CA 1
ATOM 718 C C . LYS A 1 144 ? 55.02952 44.04217 -15.14610 1.000 27.49217 141 LYS A C 1
ATOM 719 O O . LYS A 1 144 ? 53.82374 44.21257 -14.95576 1.000 27.83306 141 LYS A O 1
ATOM 725 N N . LEU A 1 145 ? 55.83047 43.43226 -14.27046 1.000 25.46638 142 LEU A N 1
ATOM 726 C CA . LEU A 1 145 ? 55.31107 42.90188 -13.01551 1.000 26.15518 142 LEU A CA 1
ATOM 727 C C . LEU A 1 145 ? 54.52622 43.95583 -12.24484 1.000 26.57767 142 LEU A C 1
ATOM 728 O O . LEU A 1 145 ? 53.44197 43.66961 -11.72308 1.000 26.25237 142 LEU A O 1
ATOM 733 N N . GLY A 1 146 ? 55.05131 45.18399 -12.16497 1.000 25.99040 143 GLY A N 1
ATOM 734 C CA . GLY A 1 146 ? 54.33192 46.24210 -11.46439 1.000 25.88573 143 GLY A CA 1
ATOM 735 C C . GLY A 1 146 ? 52.99091 46.56351 -12.09883 1.000 25.34216 143 GLY A C 1
ATOM 736 O O . GLY A 1 146 ? 52.01469 46.84388 -11.39943 1.000 25.70343 143 GLY A O 1
ATOM 737 N N . GLU A 1 147 ? 52.92164 46.51823 -13.43195 1.000 26.39034 144 GLU A N 1
ATOM 738 C CA . GLU A 1 147 ? 51.65730 46.74980 -14.12323 1.000 27.11560 144 GLU A CA 1
ATOM 739 C C . GLU A 1 147 ? 50.66209 45.62646 -13.85867 1.000 24.57339 144 GLU A C 1
ATOM 740 O O . GLU A 1 147 ? 49.44920 45.87382 -13.78593 1.000 24.78732 144 GLU A O 1
ATOM 746 N N . ILE A 1 148 ? 51.14840 44.39215 -13.70607 1.000 25.27097 145 ILE A N 1
ATOM 747 C CA . ILE A 1 148 ? 50.26222 43.28140 -13.37218 1.000 25.24997 145 ILE A CA 1
ATOM 748 C C . ILE A 1 148 ? 49.71849 43.44842 -11.96274 1.000 23.90474 145 ILE A C 1
ATOM 749 O O . ILE A 1 148 ? 48.51722 43.27830 -11.72151 1.000 23.65831 145 ILE A O 1
ATOM 754 N N . ALA A 1 149 ? 50.59501 43.78422 -11.01052 1.000 23.57699 146 ALA A N 1
ATOM 755 C CA . ALA A 1 149 ? 50.13465 44.00858 -9.64199 1.000 24.15593 146 ALA A CA 1
ATOM 756 C C . ALA A 1 149 ? 49.13902 45.15496 -9.58736 1.000 23.03839 146 ALA A C 1
ATOM 757 O O . ALA A 1 149 ? 48.11209 45.06588 -8.89731 1.000 21.88494 146 ALA A O 1
ATOM 759 N N . GLU A 1 150 ? 49.41726 46.23011 -10.32170 1.000 24.26224 147 GLU A N 1
ATOM 760 C CA . GLU A 1 150 ? 48.49512 47.35875 -10.37937 1.000 24.91972 147 GLU A CA 1
ATOM 761 C C . GLU A 1 150 ? 47.15668 46.94497 -10.97614 1.000 24.99489 147 GLU A C 1
ATOM 762 O O . GLU A 1 150 ? 46.09843 47.33600 -10.46943 1.000 24.26725 147 GLU A O 1
ATOM 768 N N . ALA A 1 151 ? 47.17700 46.13006 -12.03774 1.000 24.16474 148 ALA A N 1
ATOM 769 C CA . ALA A 1 151 ? 45.92392 45.69021 -12.65244 1.000 23.69653 148 ALA A CA 1
ATOM 770 C C . ALA A 1 151 ? 45.11128 44.84776 -11.68087 1.000 22.75442 148 ALA A C 1
ATOM 771 O O . ALA A 1 151 ? 43.87780 44.95771 -11.62413 1.000 22.88858 148 ALA A O 1
ATOM 773 N N . ALA A 1 152 ? 45.78458 43.99628 -10.90342 1.000 21.73603 149 ALA A N 1
ATOM 774 C CA . ALA A 1 152 ? 45.06152 43.20030 -9.91898 1.000 21.04177 149 ALA A CA 1
ATOM 775 C C . ALA A 1 152 ? 44.37452 44.09853 -8.89976 1.000 20.38498 149 ALA A C 1
ATOM 776 O O . ALA A 1 152 ? 43.19278 43.90400 -8.57741 1.000 20.81866 149 ALA A O 1
ATOM 778 N N . VAL A 1 153 ? 45.08935 45.10819 -8.40180 1.000 20.60514 150 VAL A N 1
ATOM 779 C CA . VAL A 1 153 ? 44.53783 45.95224 -7.34128 1.000 19.67920 150 VAL A CA 1
ATOM 780 C C . VAL A 1 153 ? 43.50560 46.92639 -7.89824 1.000 18.78424 150 VAL A C 1
ATOM 781 O O . VAL A 1 153 ? 42.45160 47.15548 -7.27967 1.000 20.34866 150 VAL A O 1
ATOM 785 N N . ARG A 1 154 ? 43.78436 47.51237 -9.06736 1.000 20.40072 151 ARG A N 1
ATOM 786 C CA . ARG A 1 154 ? 42.94597 48.58845 -9.59140 1.000 21.23360 151 ARG A CA 1
ATOM 787 C C . ARG A 1 154 ? 41.68693 48.06656 -10.27083 1.000 22.50391 151 ARG A C 1
ATOM 788 O O . ARG A 1 154 ? 40.59752 48.61512 -10.06418 1.000 24.53917 151 ARG A O 1
ATOM 796 N N . SER A 1 155 ? 41.81086 47.02865 -11.09276 1.000 23.76275 152 SER A N 1
ATOM 797 C CA . SER A 1 155 ? 40.69503 46.53660 -11.88625 1.000 24.91056 152 SER A CA 1
ATOM 798 C C . SER A 1 155 ? 40.17494 45.19114 -11.40884 1.000 22.96398 152 SER A C 1
ATOM 799 O O . SER A 1 155 ? 39.12745 44.73825 -11.89186 1.000 24.56911 152 SER A O 1
ATOM 802 N N . SER A 1 156 ? 40.87781 44.54055 -10.48496 1.000 22.32283 153 SER A N 1
ATOM 803 C CA . SER A 1 156 ? 40.52580 43.20350 -10.01691 1.000 21.47952 153 SER A CA 1
ATOM 804 C C . SER A 1 156 ? 40.70283 42.13526 -11.09127 1.000 23.04116 153 SER A C 1
ATOM 805 O O . SER A 1 156 ? 40.05700 41.09026 -11.04831 1.000 24.33430 153 SER A O 1
ATOM 808 N N . ASP A 1 157 ? 41.58928 42.39020 -12.05156 1.000 23.05830 154 ASP A N 1
ATOM 809 C CA . ASP A 1 157 ? 41.91382 41.42118 -13.08991 1.000 23.20214 154 ASP A CA 1
ATOM 810 C C . ASP A 1 157 ? 42.31881 40.09315 -12.46450 1.000 23.45256 154 ASP A C 1
ATOM 811 O O . ASP A 1 157 ? 43.24392 40.03978 -11.64529 1.000 22.89524 154 ASP A O 1
ATOM 816 N N . ASN A 1 158 ? 41.62000 39.01781 -12.85521 1.000 24.79811 155 ASN A N 1
ATOM 817 C CA . ASN A 1 158 ? 41.81919 37.72194 -12.20702 1.000 23.87050 155 ASN A CA 1
ATOM 818 C C . ASN A 1 158 ? 43.09014 37.02564 -12.67602 1.000 24.34421 155 ASN A C 1
ATOM 819 O O . ASN A 1 158 ? 43.76248 36.35774 -11.88280 1.000 23.60586 155 ASN A O 1
ATOM 824 N N . THR A 1 159 ? 43.43037 37.14259 -13.95520 1.000 24.35143 156 THR A N 1
ATOM 825 C CA . THR A 1 159 ? 44.69975 36.57273 -14.38306 1.000 23.82474 156 THR A CA 1
ATOM 826 C C . THR A 1 159 ? 45.85834 37.29596 -13.71266 1.000 24.45163 156 THR A C 1
ATOM 827 O O . THR A 1 159 ? 46.83316 36.66204 -13.28691 1.000 25.98310 156 THR A O 1
ATOM 831 N N . ALA A 1 160 ? 45.75271 38.62081 -13.57451 1.000 23.33484 157 ALA A N 1
ATOM 832 C CA . ALA A 1 160 ? 46.76666 39.34441 -12.82058 1.000 22.69899 157 ALA A CA 1
ATOM 833 C C . ALA A 1 160 ? 46.83464 38.84575 -11.38422 1.000 21.80390 157 ALA A C 1
ATOM 834 O O . ALA A 1 160 ? 47.92283 38.71784 -10.81142 1.000 22.39224 157 ALA A O 1
ATOM 836 N N . GLY A 1 161 ? 45.68217 38.53851 -10.78921 1.000 22.53318 158 GLY A N 1
ATOM 837 C CA . GLY A 1 161 ? 45.70358 37.97218 -9.45260 1.000 22.46818 158 GLY A CA 1
ATOM 838 C C . GLY A 1 161 ? 46.43889 36.64635 -9.39752 1.000 23.20124 158 GLY A C 1
ATOM 839 O O . GLY A 1 161 ? 47.13077 36.34840 -8.42275 1.000 23.97386 158 GLY A O 1
ATOM 840 N N . ASN A 1 162 ? 46.28862 35.82500 -10.43731 1.000 22.64103 159 ASN A N 1
ATOM 841 C CA . ASN A 1 162 ? 46.97493 34.53723 -10.45819 1.000 22.63920 159 ASN A CA 1
ATOM 842 C C . ASN A 1 162 ? 48.47027 34.70934 -10.67899 1.000 23.02922 159 ASN A C 1
ATOM 843 O O . ASN A 1 162 ? 49.27589 33.96194 -10.11004 1.000 26.11479 159 ASN A O 1
ATOM 848 N N . ILE A 1 163 ? 48.86265 35.67564 -11.50744 1.000 23.98526 160 ILE A N 1
ATOM 849 C CA . ILE A 1 163 ? 50.28511 35.94821 -11.68163 1.000 26.33623 160 ILE A CA 1
ATOM 850 C C . ILE A 1 163 ? 50.88105 36.46807 -10.38213 1.000 25.54211 160 ILE A C 1
ATOM 851 O O . ILE A 1 163 ? 51.97832 36.07082 -9.97883 1.000 25.52012 160 ILE A O 1
ATOM 856 N N . LEU A 1 164 ? 50.14973 37.34072 -9.68814 1.000 24.89789 161 LEU A N 1
ATOM 857 C CA . LEU A 1 164 ? 50.57822 37.79374 -8.37071 1.000 24.99534 161 LEU A CA 1
ATOM 858 C C . LEU A 1 164 ? 50.76149 36.61060 -7.42261 1.000 26.38977 161 LEU A C 1
ATOM 859 O O . LEU A 1 164 ? 51.77471 36.51426 -6.72256 1.000 26.52695 161 LEU A O 1
ATOM 864 N N . PHE A 1 165 ? 49.77533 35.70801 -7.37297 1.000 24.48074 162 PHE A N 1
ATOM 865 C CA . PHE A 1 165 ? 49.93650 34.46917 -6.61449 1.000 24.12098 162 PHE A CA 1
ATOM 866 C C . PHE A 1 165 ? 51.22040 33.75007 -7.02883 1.000 25.57353 162 PHE A C 1
ATOM 867 O O . PHE A 1 165 ? 52.04790 33.38892 -6.18530 1.000 26.26220 162 PHE A O 1
ATOM 875 N N . ASN A 1 166 ? 51.40774 33.55194 -8.33577 1.000 24.87482 163 ASN A N 1
ATOM 876 C CA . ASN A 1 166 ? 52.58628 32.83419 -8.81418 1.000 27.69868 163 ASN A CA 1
ATOM 877 C C . ASN A 1 166 ? 53.86839 33.45238 -8.27769 1.000 25.43519 163 ASN A C 1
ATOM 878 O O . ASN A 1 166 ? 54.77584 32.73844 -7.82982 1.000 27.91432 163 ASN A O 1
ATOM 883 N N . LYS A 1 167 ? 53.94863 34.78287 -8.28407 1.000 25.48209 164 LYS A N 1
ATOM 884 C CA . LYS A 1 167 ? 55.19155 35.45050 -7.91842 1.000 27.60895 164 LYS A CA 1
ATOM 885 C C . LYS A 1 167 ? 55.47242 35.42755 -6.42167 1.000 26.24275 164 LYS A C 1
ATOM 886 O O . LYS A 1 167 ? 56.61413 35.69084 -6.02079 1.000 28.27378 164 LYS A O 1
ATOM 892 N N . ILE A 1 168 ? 54.47672 35.12499 -5.58769 1.000 26.05281 165 ILE A N 1
ATOM 893 C CA . ILE A 1 168 ? 54.70342 34.99618 -4.15392 1.000 25.83384 165 ILE A CA 1
ATOM 894 C C . ILE A 1 168 ? 54.59405 33.54374 -3.68255 1.000 25.38371 165 ILE A C 1
ATOM 895 O O . ILE A 1 168 ? 54.46449 33.28907 -2.48973 1.000 25.87702 165 ILE A O 1
ATOM 900 N N . GLY A 1 169 ? 54.64880 32.58113 -4.59864 1.000 24.65950 166 GLY A N 1
ATOM 901 C CA . GLY A 1 169 ? 54.65481 31.18695 -4.20652 1.000 25.65567 166 GLY A CA 1
ATOM 902 C C . GLY A 1 169 ? 53.30153 30.51770 -4.19586 1.000 25.47833 166 GLY A C 1
ATOM 903 O O . GLY A 1 169 ? 53.13003 29.49518 -3.51372 1.000 26.79619 166 GLY A O 1
ATOM 904 N N . GLY A 1 170 ? 52.33939 31.04595 -4.94335 1.000 25.52635 167 GLY A N 1
ATOM 905 C CA . GLY A 1 170 ? 51.00605 30.50096 -4.96962 1.000 25.89942 167 GLY A CA 1
ATOM 906 C C . GLY A 1 170 ? 50.24226 30.76649 -3.69304 1.000 25.05714 167 GLY A C 1
ATOM 907 O O . GLY A 1 170 ? 50.72478 31.43324 -2.77103 1.000 24.63158 167 GLY A O 1
ATOM 908 N N . PRO A 1 171 ? 49.01343 30.25632 -3.63590 1.000 23.69458 168 PRO A N 1
ATOM 909 C CA . PRO A 1 171 ? 48.22623 30.36345 -2.39831 1.000 24.72469 168 PRO A CA 1
ATOM 910 C C . PRO A 1 171 ? 48.99277 29.92190 -1.16863 1.000 23.56548 168 PRO A C 1
ATOM 911 O O . PRO A 1 171 ? 48.93745 30.59859 -0.13249 1.000 24.40565 168 PRO A O 1
ATOM 915 N N . LYS A 1 172 ? 49.73206 28.81377 -1.26366 1.000 25.76442 169 LYS A N 1
ATOM 916 C CA . LYS A 1 172 ? 50.55669 28.38176 -0.14285 1.000 28.35866 169 LYS A CA 1
ATOM 917 C C . LYS A 1 172 ? 51.57984 29.44569 0.23631 1.000 26.66259 169 LYS A C 1
ATOM 918 O O . LYS A 1 172 ? 51.82690 29.67726 1.42430 1.000 26.98929 169 LYS A O 1
ATOM 924 N N . GLY A 1 173 ? 52.20662 30.08681 -0.75818 1.000 24.46510 170 GLY A N 1
ATOM 925 C CA . GLY A 1 173 ? 53.18398 31.12326 -0.45151 1.000 24.23341 170 GLY A CA 1
ATOM 926 C C . GLY A 1 173 ? 52.54664 32.35557 0.16101 1.000 24.11926 170 GLY A C 1
ATOM 927 O O . GLY A 1 173 ? 53.10609 32.97240 1.07412 1.000 23.62272 170 GLY A O 1
ATOM 928 N N . TYR A 1 174 ? 51.37217 32.73061 -0.33627 1.000 21.86938 171 TYR A N 1
ATOM 929 C CA . TYR A 1 174 ? 50.63500 33.84625 0.24804 1.000 22.06161 171 TYR A CA 1
ATOM 930 C C . TYR A 1 174 ? 50.31873 33.56775 1.71238 1.000 21.62697 171 TYR A C 1
ATOM 931 O O . TYR A 1 174 ? 50.57627 34.40449 2.58650 1.000 20.50975 171 TYR A O 1
ATOM 940 N N . GLU A 1 175 ? 49.80757 32.36730 1.99887 1.000 21.15315 172 GLU A N 1
ATOM 941 C CA . GLU A 1 175 ? 49.48693 31.99510 3.37305 1.000 21.50958 172 GLU A CA 1
ATOM 942 C C . GLU A 1 175 ? 50.73900 32.00193 4.24187 1.000 22.98873 172 GLU A C 1
ATOM 943 O O . GLU A 1 175 ? 50.71366 32.48438 5.37731 1.000 22.40441 172 GLU A O 1
ATOM 949 N N . LYS A 1 176 ? 51.85566 31.49792 3.70982 1.000 22.84898 173 LYS A N 1
ATOM 950 C CA . LYS A 1 176 ? 53.09543 31.47443 4.47548 1.000 24.44780 173 LYS A CA 1
ATOM 951 C C . LYS A 1 176 ? 53.53382 32.88517 4.83781 1.000 23.80234 173 LYS A C 1
ATOM 952 O O . LYS A 1 176 ? 53.99840 33.13895 5.95727 1.000 23.82221 173 LYS A O 1
ATOM 958 N N . ALA A 1 177 ? 53.38240 33.81890 3.90147 1.000 22.46870 174 ALA A N 1
ATOM 959 C CA . ALA A 1 177 ? 53.75239 35.19986 4.16938 1.000 21.53913 174 ALA A CA 1
ATOM 960 C C . ALA A 1 177 ? 52.86930 35.79834 5.25291 1.000 22.17744 174 ALA A C 1
ATOM 961 O O . ALA A 1 177 ? 53.35448 36.52879 6.12337 1.000 23.53459 174 ALA A O 1
ATOM 963 N N . LEU A 1 178 ? 51.57321 35.49185 5.22659 1.000 21.32843 175 LEU A N 1
ATOM 964 C CA . LEU A 1 178 ? 50.69560 36.04016 6.25411 1.000 21.79409 175 LEU A CA 1
ATOM 965 C C . LEU A 1 178 ? 50.99869 35.43016 7.61513 1.000 22.12690 175 LEU A C 1
ATOM 966 O O . LEU A 1 178 ? 50.98396 36.13369 8.63196 1.000 22.88252 175 LEU A O 1
ATOM 971 N N . ARG A 1 179 ? 51.28474 34.12507 7.65976 1.000 22.83996 176 ARG A N 1
ATOM 972 C CA . ARG A 1 179 ? 51.65779 33.51405 8.93181 1.000 23.25123 176 ARG A CA 1
ATOM 973 C C . ARG A 1 179 ? 52.88214 34.19194 9.52267 1.000 24.93757 176 ARG A C 1
ATOM 974 O O . ARG A 1 179 ? 52.96990 34.38227 10.74139 1.000 27.18845 176 ARG A O 1
ATOM 982 N N . HIS A 1 180 ? 53.83170 34.57950 8.66728 1.000 24.54852 177 HIS A N 1
ATOM 983 C CA . HIS A 1 180 ? 55.05229 35.22173 9.13256 1.000 27.55339 177 HIS A CA 1
ATOM 984 C C . HIS A 1 180 ? 54.78743 36.61313 9.69190 1.000 28.65043 177 HIS A C 1
ATOM 985 O O . HIS A 1 180 ? 55.58206 37.11163 10.49459 1.000 29.95357 177 HIS A O 1
ATOM 992 N N . MET A 1 181 ? 53.68560 37.24078 9.29994 1.000 28.31267 178 MET A N 1
ATOM 993 C CA . MET A 1 181 ? 53.25612 38.50795 9.86944 1.000 29.51631 178 MET A CA 1
ATOM 994 C C . MET A 1 181 ? 52.34797 38.33378 11.07912 1.000 29.79543 178 MET A C 1
ATOM 995 O O . MET A 1 181 ? 51.78191 39.32537 11.55345 1.000 32.53608 178 MET A O 1
ATOM 1000 N N . GLY A 1 182 ? 52.18684 37.10678 11.57431 1.000 26.98379 179 GLY A N 1
ATOM 1001 C CA . GLY A 1 182 ? 51.36702 36.84007 12.74043 1.000 26.57209 179 GLY A CA 1
ATOM 1002 C C . GLY A 1 182 ? 49.91322 36.52111 12.47008 1.000 25.32667 179 GLY A C 1
ATOM 1003 O O . GLY A 1 182 ? 49.12116 36.47138 13.41874 1.000 27.43184 179 GLY A O 1
ATOM 1004 N N . ASP A 1 183 ? 49.52871 36.30441 11.21759 1.000 22.82196 180 ASP A N 1
ATOM 1005 C CA . ASP A 1 183 ? 48.14579 35.98754 10.88365 1.000 21.80042 180 ASP A CA 1
ATOM 1006 C C . ASP A 1 183 ? 48.00646 34.47223 10.88557 1.000 21.77107 180 ASP A C 1
ATOM 1007 O O . ASP A 1 183 ? 48.45426 33.80741 9.95017 1.000 23.47978 180 ASP A O 1
ATOM 1012 N N . ARG A 1 184 ? 47.36703 33.93237 11.92941 1.000 21.91193 181 ARG A N 1
ATOM 1013 C CA . ARG A 1 184 ? 47.08765 32.50908 12.04218 1.000 24.07629 181 ARG A CA 1
ATOM 1014 C C . ARG A 1 184 ? 45.74071 32.12855 11.44368 1.000 23.24092 181 ARG A C 1
ATOM 1015 O O . ARG A 1 184 ? 45.41753 30.93503 11.38351 1.000 24.58581 181 ARG A O 1
ATOM 1023 N N . ILE A 1 185 ? 44.97911 33.10326 10.95785 1.000 20.72441 182 ILE A N 1
ATOM 1024 C CA . ILE A 1 185 ? 43.58048 32.91216 10.60686 1.000 20.78982 182 ILE A CA 1
ATOM 1025 C C . ILE A 1 185 ? 43.38599 32.66937 9.11760 1.000 20.15848 182 ILE A C 1
ATOM 1026 O O . ILE A 1 185 ? 42.67377 31.74694 8.72478 1.000 19.75193 182 ILE A O 1
ATOM 1031 N N . THR A 1 186 ? 44.01576 33.47956 8.26666 1.000 20.11050 183 THR A N 1
ATOM 1032 C CA . THR A 1 186 ? 43.72893 33.39528 6.84348 1.000 19.81815 183 THR A CA 1
ATOM 1033 C C . THR A 1 186 ? 44.16738 32.04668 6.28517 1.000 18.55533 183 THR A C 1
ATOM 1034 O O . THR A 1 186 ? 45.25158 31.54671 6.60000 1.000 20.67177 183 THR A O 1
ATOM 1038 N N . MET A 1 187 ? 43.31113 31.45612 5.45976 1.000 17.84473 184 MET A N 1
ATOM 1039 C CA . MET A 1 187 ? 43.58829 30.19000 4.78841 1.000 19.02134 184 MET A CA 1
ATOM 1040 C C . MET A 1 187 ? 43.51256 30.45245 3.29619 1.000 19.64293 184 MET A C 1
ATOM 1041 O O . MET A 1 187 ? 42.47125 30.88482 2.80025 1.000 21.35629 184 MET A O 1
ATOM 1046 N N . SER A 1 188 ? 44.62108 30.24577 2.58407 1.000 20.88140 185 SER A N 1
ATOM 1047 C CA . SER A 1 188 ? 44.64570 30.46863 1.14712 1.000 21.04299 185 SER A CA 1
ATOM 1048 C C . SER A 1 188 ? 45.02465 29.16310 0.47301 1.000 22.77384 185 SER A C 1
ATOM 1049 O O . SER A 1 188 ? 46.05166 28.57298 0.80853 1.000 24.61007 185 SER A O 1
ATOM 1052 N N . ASP A 1 189 ? 44.20236 28.72738 -0.48273 1.000 22.65151 186 ASP A N 1
ATOM 1053 C CA . ASP A 1 189 ? 44.31286 27.37933 -1.02161 1.000 22.93932 186 ASP A CA 1
ATOM 1054 C C . ASP A 1 189 ? 44.23844 27.33767 -2.54017 1.000 23.65496 186 ASP A C 1
ATOM 1055 O O . ASP A 1 189 ? 44.88729 26.49696 -3.17375 1.000 26.05772 186 ASP A O 1
ATOM 1060 N N . ARG A 1 190 ? 43.44949 28.22673 -3.13739 1.000 23.96471 187 ARG A N 1
ATOM 1061 C CA . ARG A 1 190 ? 43.12493 28.12343 -4.55229 1.000 22.74227 187 ARG A CA 1
ATOM 1062 C C . ARG A 1 190 ? 43.44070 29.41821 -5.28535 1.000 22.94704 187 ARG A C 1
ATOM 1063 O O . ARG A 1 190 ? 43.56250 30.49682 -4.68623 1.000 23.33206 187 ARG A O 1
ATOM 1071 N N . PHE A 1 191 ? 43.58284 29.28441 -6.60160 1.000 24.58315 188 PHE A N 1
ATOM 1072 C CA . PHE A 1 191 ? 43.74657 30.41459 -7.50101 1.000 23.74190 188 PHE A CA 1
ATOM 1073 C C . PHE A 1 191 ? 42.38173 30.94406 -7.94057 1.000 24.16741 188 PHE A C 1
ATOM 1074 O O . PHE A 1 191 ? 41.33235 30.38683 -7.60640 1.000 25.19365 188 PHE A O 1
ATOM 1082 N N . GLU A 1 192 ? 42.40299 32.05911 -8.67502 1.000 23.31420 189 GLU A N 1
ATOM 1083 C CA . GLU A 1 192 ? 41.20085 32.52374 -9.35674 1.000 25.62052 189 GLU A CA 1
ATOM 1084 C C . GLU A 1 192 ? 40.86825 31.56017 -10.48936 1.000 27.14415 189 GLU A C 1
ATOM 1085 O O . GLU A 1 192 ? 41.76302 31.08324 -11.18990 1.000 28.22765 189 GLU A O 1
ATOM 1091 N N . THR A 1 193 ? 39.58125 31.28235 -10.69375 1.000 28.22504 190 THR A N 1
ATOM 1092 C CA . THR A 1 193 ? 38.48215 31.87660 -9.94309 1.000 28.27268 190 THR A CA 1
ATOM 1093 C C . THR A 1 193 ? 37.87910 30.91997 -8.93165 1.000 26.82880 190 THR A C 1
ATOM 1094 O O . THR A 1 193 ? 36.87394 31.25664 -8.31762 1.000 27.17246 190 THR A O 1
ATOM 1098 N N . GLU A 1 194 ? 38.48338 29.73866 -8.74979 1.000 26.60654 191 GLU A N 1
ATOM 1099 C CA . GLU A 1 194 ? 37.92153 28.75776 -7.82147 1.000 27.10966 191 GLU A CA 1
ATOM 1100 C C . GLU A 1 194 ? 37.89230 29.26039 -6.38583 1.000 23.90055 191 GLU A C 1
ATOM 1101 O O . GLU A 1 194 ? 37.06020 28.79347 -5.59241 1.000 24.96256 191 GLU A O 1
ATOM 1107 N N . LEU A 1 195 ? 38.75735 30.21696 -6.03617 1.000 22.48272 192 LEU A N 1
ATOM 1108 C CA . LEU A 1 195 ? 38.79921 30.70900 -4.66715 1.000 22.05880 192 LEU A CA 1
ATOM 1109 C C . LEU A 1 195 ? 37.53945 31.46187 -4.28203 1.000 21.10379 192 LEU A C 1
ATOM 1110 O O . LEU A 1 195 ? 37.36219 31.75687 -3.10062 1.000 22.92144 192 LEU A O 1
ATOM 1115 N N . ASN A 1 196 ? 36.67210 31.77661 -5.23862 1.000 21.92763 193 ASN A N 1
ATOM 1116 C CA . ASN A 1 196 ? 35.41718 32.46107 -4.95013 1.000 22.75053 193 ASN A CA 1
ATOM 1117 C C . ASN A 1 196 ? 34.27555 31.51877 -4.59390 1.000 22.36202 193 ASN A C 1
ATOM 1118 O O . ASN A 1 196 ? 33.14095 31.98556 -4.44354 1.000 23.61138 193 ASN A O 1
ATOM 1123 N N . GLU A 1 197 ? 34.53827 30.21647 -4.45607 1.000 22.00630 194 GLU A N 1
ATOM 1124 C CA . GLU A 1 197 ? 33.43646 29.26751 -4.29386 1.000 23.49910 194 GLU A CA 1
ATOM 1125 C C . GLU A 1 197 ? 32.64666 29.52504 -3.01665 1.000 22.84662 194 GLU A C 1
ATOM 1126 O O . GLU A 1 197 ? 31.41476 29.39593 -3.01025 1.000 23.47661 194 GLU A O 1
ATOM 1132 N N . ALA A 1 198 ? 33.33541 29.86579 -1.92169 1.000 21.84596 195 ALA A N 1
ATOM 1133 C CA . ALA A 1 198 ? 32.68980 30.42032 -0.71928 1.000 20.95690 195 ALA A CA 1
ATOM 1134 C C . ALA A 1 198 ? 31.67289 29.47440 -0.07625 1.000 21.55187 195 ALA A C 1
ATOM 1135 O O . ALA A 1 198 ? 30.66336 29.92492 0.48299 1.000 21.69497 195 ALA A O 1
ATOM 1137 N N . ILE A 1 199 ? 31.90075 28.16641 -0.14359 1.000 22.20332 196 ILE A N 1
ATOM 1138 C CA . ILE A 1 199 ? 30.93384 27.25322 0.49003 1.000 23.00325 196 ILE A CA 1
ATOM 1139 C C . ILE A 1 199 ? 30.91728 27.49762 1.99595 1.000 21.26529 196 ILE A C 1
ATOM 1140 O O . ILE A 1 199 ? 31.97686 27.46294 2.64121 1.000 21.68793 196 ILE A O 1
ATOM 1145 N N . PRO A 1 200 ? 29.76203 27.73581 2.61324 1.000 22.00125 197 PRO A N 1
ATOM 1146 C CA . PRO A 1 200 ? 29.73743 27.96095 4.06542 1.000 23.26912 197 PRO A CA 1
ATOM 1147 C C . PRO A 1 200 ? 30.24263 26.73342 4.81314 1.000 22.83475 197 PRO A C 1
ATOM 1148 O O . PRO A 1 200 ? 29.81398 25.60280 4.55696 1.000 24.74457 197 PRO A O 1
ATOM 1152 N N . GLY A 1 201 ? 31.18423 26.96027 5.73056 1.000 22.20848 198 GLY A N 1
ATOM 1153 C CA . GLY A 1 201 ? 31.80964 25.88833 6.48000 1.000 23.52425 198 GLY A CA 1
ATOM 1154 C C . GLY A 1 201 ? 33.11522 25.39155 5.89284 1.000 23.10763 198 GLY A C 1
ATOM 1155 O O . GLY A 1 201 ? 33.87957 24.71279 6.59468 1.000 24.67320 198 GLY A O 1
ATOM 1156 N N . ASP A 1 202 ? 33.36271 25.68323 4.61614 1.000 21.41801 199 ASP A N 1
ATOM 1157 C CA . ASP A 1 202 ? 34.59736 25.32708 3.92387 1.000 21.02325 199 ASP A CA 1
ATOM 1158 C C . ASP A 1 202 ? 35.58205 26.45374 4.19639 1.000 21.18650 199 ASP A C 1
ATOM 1159 O O . ASP A 1 202 ? 35.31151 27.61088 3.86446 1.000 22.91610 199 ASP A O 1
ATOM 1164 N N A ILE A 1 203 ? 36.71656 26.14068 4.83039 0.846 20.05504 200 ILE A N 1
ATOM 1165 N N B ILE A 1 203 ? 36.71776 26.11763 4.81073 0.154 22.05858 200 ILE A N 1
ATOM 1166 C CA A ILE A 1 203 ? 37.60693 27.22960 5.23070 0.846 22.18004 200 ILE A CA 1
ATOM 1167 C CA B ILE A 1 203 ? 37.66088 27.13718 5.26744 0.154 22.70355 200 ILE A CA 1
ATOM 1168 C C A ILE A 1 203 ? 38.60857 27.62047 4.14881 0.846 19.56491 200 ILE A C 1
ATOM 1169 C C B ILE A 1 203 ? 38.61682 27.59662 4.16691 0.154 21.43463 200 ILE A C 1
ATOM 1170 O O A ILE A 1 203 ? 39.37080 28.57097 4.34853 0.846 20.11420 200 ILE A O 1
ATOM 1171 O O B ILE A 1 203 ? 39.35429 28.57392 4.36491 0.154 20.74606 200 ILE A O 1
ATOM 1180 N N . ARG A 1 204 ? 38.59463 26.96141 2.99623 1.000 20.41762 201 ARG A N 1
ATOM 1181 C CA . ARG A 1 204 ? 39.52785 27.32491 1.93418 1.000 22.14590 201 ARG A CA 1
ATOM 1182 C C . ARG A 1 204 ? 39.27212 28.75301 1.46543 1.000 20.92058 201 ARG A C 1
ATOM 1183 O O . ARG A 1 204 ? 38.12696 29.14237 1.21952 1.000 21.14560 201 ARG A O 1
ATOM 1191 N N . ASP A 1 205 ? 40.34384 29.54256 1.36154 1.000 20.27570 202 ASP A N 1
ATOM 1192 C CA . ASP A 1 205 ? 40.25290 30.90182 0.82729 1.000 20.38108 202 ASP A CA 1
ATOM 1193 C C . ASP A 1 205 ? 39.34338 31.78221 1.67817 1.000 19.50127 202 ASP A C 1
ATOM 1194 O O . ASP A 1 205 ? 38.56763 32.58830 1.16028 1.000 18.65096 202 ASP A O 1
ATOM 1199 N N . THR A 1 206 ? 39.47027 31.65562 2.99574 1.000 17.92933 203 THR A N 1
ATOM 1200 C CA . THR A 1 206 ? 38.66236 32.44004 3.92453 1.000 18.03257 203 THR A CA 1
ATOM 1201 C C . THR A 1 206 ? 39.54534 33.16815 4.92080 1.000 17.07580 203 THR A C 1
ATOM 1202 O O . THR A 1 206 ? 40.68475 32.78758 5.18009 1.000 18.34178 203 THR A O 1
ATOM 1206 N N . SER A 1 207 ? 38.97951 34.21233 5.51531 1.000 17.42413 204 SER A N 1
ATOM 1207 C CA . SER A 1 207 ? 39.59837 34.87780 6.64642 1.000 16.33349 204 SER A CA 1
ATOM 1208 C C . SER A 1 207 ? 38.48672 35.55592 7.42499 1.000 17.46333 204 SER A C 1
ATOM 1209 O O . SER A 1 207 ? 37.30460 35.28335 7.19901 1.000 16.81326 204 SER A O 1
ATOM 1212 N N . THR A 1 208 ? 38.86414 36.40274 8.37219 1.000 17.03480 205 THR A N 1
ATOM 1213 C CA . THR A 1 208 ? 37.90290 37.15986 9.16656 1.000 16.06005 205 THR A CA 1
ATOM 1214 C C . THR A 1 208 ? 38.14814 38.64601 8.95797 1.000 16.81989 205 THR A C 1
ATOM 1215 O O . THR A 1 208 ? 39.22055 39.06287 8.50995 1.000 17.25296 205 THR A O 1
ATOM 1219 N N . ALA A 1 209 ? 37.14427 39.45549 9.29314 1.000 17.17529 206 ALA A N 1
ATOM 1220 C CA . ALA A 1 209 ? 37.31421 40.89439 9.14802 1.000 16.30468 206 ALA A CA 1
ATOM 1221 C C . ALA A 1 209 ? 38.47648 41.39291 9.99385 1.000 16.82718 206 ALA A C 1
ATOM 1222 O O . ALA A 1 209 ? 39.25581 42.24627 9.55228 1.000 18.20281 206 ALA A O 1
ATOM 1224 N N . LYS A 1 210 ? 38.61498 40.86842 11.21311 1.000 18.27351 207 LYS A N 1
ATOM 1225 C CA . LYS A 1 210 ? 39.71767 41.29730 12.06734 1.000 18.27949 207 LYS A CA 1
ATOM 1226 C C . LYS A 1 210 ? 41.06986 40.92420 11.46360 1.000 17.56287 207 LYS A C 1
ATOM 1227 O O . LYS A 1 210 ? 41.99343 41.74015 11.45036 1.000 18.77487 207 LYS A O 1
ATOM 1233 N N . ALA A 1 211 ? 41.20398 39.69042 10.96618 1.000 16.99371 208 ALA A N 1
ATOM 1234 C CA . ALA A 1 211 ? 42.49165 39.26838 10.41453 1.000 18.13945 208 ALA A CA 1
ATOM 1235 C C . ALA A 1 211 ? 42.84855 40.08306 9.18158 1.000 19.48123 208 ALA A C 1
ATOM 1236 O O . ALA A 1 211 ? 43.98972 40.54615 9.03935 1.000 19.58892 208 ALA A O 1
ATOM 1238 N N . ILE A 1 212 ? 41.88366 40.27824 8.28114 1.000 17.77155 209 ILE A N 1
ATOM 1239 C CA . ILE A 1 212 ? 42.15787 41.02301 7.05368 1.000 18.07757 209 ILE A CA 1
ATOM 1240 C C . ILE A 1 212 ? 42.52040 42.47037 7.37251 1.000 18.41297 209 ILE A C 1
ATOM 1241 O O . ILE A 1 212 ? 43.47933 43.02497 6.82067 1.000 18.87618 209 ILE A O 1
ATOM 1246 N N . ALA A 1 213 ? 41.72610 43.11769 8.23037 1.000 17.83942 210 ALA A N 1
ATOM 1247 C CA . ALA A 1 213 ? 42.00913 44.50179 8.60589 1.000 18.62297 210 ALA A CA 1
ATOM 1248 C C . ALA A 1 213 ? 43.37967 44.62678 9.25597 1.000 20.43935 210 ALA A C 1
ATOM 1249 O O . ALA A 1 213 ? 44.11662 45.58854 9.00081 1.000 19.25119 210 ALA A O 1
ATOM 1251 N N . THR A 1 214 ? 43.73473 43.66667 10.10950 1.000 19.86056 211 THR A N 1
ATOM 1252 C CA . THR A 1 214 ? 45.03040 43.72654 10.76827 1.000 21.60383 211 THR A CA 1
ATOM 1253 C C . THR A 1 214 ? 46.15929 43.63668 9.75307 1.000 20.45834 211 THR A C 1
ATOM 1254 O O . THR A 1 214 ? 47.15593 44.35960 9.86111 1.000 20.41613 211 THR A O 1
ATOM 1258 N N . ASN A 1 215 ? 46.01092 42.76847 8.74729 1.000 18.73724 212 ASN A N 1
ATOM 1259 C CA . ASN A 1 215 ? 47.02939 42.67162 7.70542 1.000 18.29594 212 ASN A CA 1
ATOM 1260 C C . ASN A 1 215 ? 47.08386 43.94833 6.88033 1.000 19.43414 212 ASN A C 1
ATOM 1261 O O . ASN A 1 215 ? 48.16746 44.43567 6.54394 1.000 19.96853 212 ASN A O 1
ATOM 1266 N N . LEU A 1 216 ? 45.92251 44.49406 6.52685 1.000 19.37391 213 LEU A N 1
ATOM 1267 C CA . LEU A 1 216 ? 45.91163 45.69556 5.70767 1.000 19.15412 213 LEU A CA 1
ATOM 1268 C C . LEU A 1 216 ? 46.56458 46.84899 6.44987 1.000 19.46933 213 LEU A C 1
ATOM 1269 O O . LEU A 1 216 ? 47.30368 47.64186 5.85630 1.000 20.33152 213 LEU A O 1
ATOM 1274 N N . LYS A 1 217 ? 46.31651 46.94192 7.76067 1.000 20.00826 214 LYS A N 1
ATOM 1275 C CA . LYS A 1 217 ? 46.97239 47.95526 8.57735 1.000 19.95932 214 LYS A CA 1
ATOM 1276 C C . LYS A 1 217 ? 48.48671 47.79386 8.53370 1.000 21.44531 214 LYS A C 1
ATOM 1277 O O . LYS A 1 217 ? 49.22306 48.77475 8.38521 1.000 22.60409 214 LYS A O 1
ATOM 1283 N N . ALA A 1 218 ? 48.96991 46.56264 8.65594 1.000 20.28520 215 ALA A N 1
ATOM 1284 C CA . ALA A 1 218 ? 50.41267 46.34835 8.65270 1.000 20.26535 215 ALA A CA 1
ATOM 1285 C C . ALA A 1 218 ? 51.04288 46.85385 7.36713 1.000 21.89387 215 ALA A C 1
ATOM 1286 O O . ALA A 1 218 ? 52.12315 47.46283 7.39586 1.000 22.41027 215 ALA A O 1
ATOM 1288 N N . PHE A 1 219 ? 50.38700 46.60152 6.23010 1.000 21.49061 216 PHE A N 1
ATOM 1289 C CA . PHE A 1 219 ? 50.96304 46.98237 4.94450 1.000 21.39349 216 PHE A CA 1
ATOM 1290 C C . PHE A 1 219 ? 50.83128 48.47155 4.66480 1.000 21.90815 216 PHE A C 1
ATOM 1291 O O . PHE A 1 219 ? 51.74536 49.07175 4.09109 1.000 24.54814 216 PHE A O 1
ATOM 1299 N N . THR A 1 220 ? 49.70512 49.08125 5.02796 1.000 20.00023 217 THR A N 1
ATOM 1300 C CA . THR A 1 220 ? 49.42258 50.44571 4.59007 1.000 21.68404 217 THR A CA 1
ATOM 1301 C C . THR A 1 220 ? 49.78602 51.52176 5.60150 1.000 23.45590 217 THR A C 1
ATOM 1302 O O . THR A 1 220 ? 49.89433 52.69388 5.21329 1.000 26.99635 217 THR A O 1
ATOM 1306 N N . VAL A 1 221 ? 49.95890 51.17725 6.87843 1.000 24.39051 218 VAL A N 1
ATOM 1307 C CA . VAL A 1 221 ? 50.28744 52.18072 7.88786 1.000 28.01541 218 VAL A CA 1
ATOM 1308 C C . VAL A 1 221 ? 51.40681 51.66439 8.77709 1.000 27.27719 218 VAL A C 1
ATOM 1309 O O . VAL A 1 221 ? 52.18751 52.44850 9.33050 1.000 29.34918 218 VAL A O 1
ATOM 1313 N N . GLY A 1 222 ? 51.49206 50.34574 8.90650 1.000 27.74450 219 GLY A N 1
ATOM 1314 C CA . GLY A 1 222 ? 52.40925 49.70435 9.81929 1.000 28.12098 219 GLY A CA 1
ATOM 1315 C C . GLY A 1 222 ? 53.78277 49.51137 9.22324 1.000 30.82774 219 GLY A C 1
ATOM 1316 O O . GLY A 1 222 ? 54.18164 50.18025 8.26721 1.000 32.55281 219 GLY A O 1
ATOM 1317 N N A ASN A 1 223 ? 54.51189 48.55714 9.79601 0.562 30.89265 220 ASN A N 1
ATOM 1318 N N B ASN A 1 223 ? 54.51937 48.56764 9.80389 0.438 31.11071 220 ASN A N 1
ATOM 1319 C CA A ASN A 1 223 ? 55.91280 48.34445 9.46706 0.562 31.73385 220 ASN A CA 1
ATOM 1320 C CA B ASN A 1 223 ? 55.91515 48.35465 9.45406 0.438 31.93029 220 ASN A CA 1
ATOM 1321 C C A ASN A 1 223 ? 56.13314 47.13976 8.56341 0.562 30.01255 220 ASN A C 1
ATOM 1322 C C B ASN A 1 223 ? 56.12609 47.12308 8.58435 0.438 30.47427 220 ASN A C 1
ATOM 1323 O O A ASN A 1 223 ? 57.24463 46.60655 8.51954 0.562 30.84104 220 ASN A O 1
ATOM 1324 O O B ASN A 1 223 ? 57.22245 46.55611 8.58441 0.438 31.90399 220 ASN A O 1
ATOM 1333 N N . ALA A 1 224 ? 55.10064 46.69274 7.84553 1.000 27.97623 221 ALA A N 1
ATOM 1334 C CA . ALA A 1 224 ? 55.29325 45.57673 6.92461 1.000 25.30327 221 ALA A CA 1
ATOM 1335 C C . ALA A 1 224 ? 56.07290 45.99209 5.68014 1.000 24.62551 221 ALA A C 1
ATOM 1336 O O . ALA A 1 224 ? 56.71452 45.14692 5.05244 1.000 26.19843 221 ALA A O 1
ATOM 1338 N N . LEU A 1 225 ? 56.03129 47.26865 5.30547 1.000 22.51823 222 LEU A N 1
ATOM 1339 C CA . LEU A 1 225 ? 56.71260 47.75040 4.11057 1.000 21.30620 222 LEU A CA 1
ATOM 1340 C C . LEU A 1 225 ? 57.52477 48.99215 4.42120 1.000 21.33529 222 LEU A C 1
ATOM 1341 O O . LEU A 1 225 ? 57.17242 49.76374 5.32160 1.000 23.03979 222 LEU A O 1
ATOM 1346 N N . PRO A 1 226 ? 58.60212 49.23735 3.66991 1.000 22.61483 223 PRO A N 1
ATOM 1347 C CA . PRO A 1 226 ? 59.23260 50.55816 3.71659 1.000 23.40010 223 PRO A CA 1
ATOM 1348 C C . PRO A 1 226 ? 58.30533 51.60531 3.11915 1.000 23.29078 223 PRO A C 1
ATOM 1349 O O . PRO A 1 226 ? 57.41936 51.30803 2.31160 1.000 23.31191 223 PRO A O 1
ATOM 1353 N N . ALA A 1 227 ? 58.53501 52.85330 3.53230 1.000 24.95875 224 ALA A N 1
ATOM 1354 C CA . ALA A 1 227 ? 57.60831 53.93428 3.20550 1.000 26.07810 224 ALA A CA 1
ATOM 1355 C C . ALA A 1 227 ? 57.39406 54.07385 1.70232 1.000 24.99431 224 ALA A C 1
ATOM 1356 O O . ALA A 1 227 ? 56.26804 54.31114 1.25245 1.000 24.51179 224 ALA A O 1
ATOM 1358 N N . GLU A 1 228 ? 58.45161 53.91943 0.90203 1.000 24.26563 225 GLU A N 1
ATOM 1359 C CA . GLU A 1 228 ? 58.28610 54.08272 -0.54091 1.000 25.62602 225 GLU A CA 1
ATOM 1360 C C . GLU A 1 228 ? 57.35275 53.02697 -1.12285 1.000 23.36902 225 GLU A C 1
ATOM 1361 O O . GLU A 1 228 ? 56.54646 53.31943 -2.01303 1.000 24.18043 225 GLU A O 1
ATOM 1367 N N . LYS A 1 229 ? 57.45501 51.78987 -0.64998 1.000 23.03308 226 LYS A N 1
ATOM 1368 C CA . LYS A 1 229 ? 56.55210 50.76032 -1.14213 1.000 20.57434 226 LYS A CA 1
ATOM 1369 C C . LYS A 1 229 ? 55.15820 50.89206 -0.54476 1.000 22.49109 226 LYS A C 1
ATOM 1370 O O . LYS A 1 229 ? 54.17394 50.57052 -1.21104 1.000 22.72276 226 LYS A O 1
ATOM 1376 N N . ARG A 1 230 ? 55.06096 51.33883 0.70403 1.000 22.13469 227 ARG A N 1
ATOM 1377 C CA . ARG A 1 230 ? 53.75180 51.62603 1.28047 1.000 21.68952 227 ARG A CA 1
ATOM 1378 C C . ARG A 1 230 ? 53.00217 52.64029 0.42660 1.000 22.53099 227 ARG A C 1
ATOM 1379 O O . ARG A 1 230 ? 51.79839 52.49985 0.19273 1.000 22.67023 227 ARG A O 1
ATOM 1387 N N . LYS A 1 231 ? 53.70370 53.66806 -0.04802 1.000 22.69111 228 LYS A N 1
ATOM 1388 C CA . LYS A 1 231 ? 53.08251 54.66125 -0.91825 1.000 24.21337 228 LYS A CA 1
ATOM 1389 C C . LYS A 1 231 ? 52.61564 54.04030 -2.22803 1.000 23.50809 228 LYS A C 1
ATOM 1390 O O . LYS A 1 231 ? 51.52170 54.35366 -2.71548 1.000 23.07374 228 LYS A O 1
ATOM 1396 N N . ILE A 1 232 ? 53.44084 53.17413 -2.82853 1.000 20.71330 229 ILE A N 1
ATOM 1397 C CA . ILE A 1 232 ? 53.03963 52.51488 -4.06952 1.000 21.70065 229 ILE A CA 1
ATOM 1398 C C . ILE A 1 232 ? 51.73691 51.74731 -3.86898 1.000 21.67677 229 ILE A C 1
ATOM 1399 O O . ILE A 1 232 ? 50.81045 51.83638 -4.68368 1.000 22.48183 229 ILE A O 1
ATOM 1404 N N . LEU A 1 233 ? 51.65417 50.97931 -2.77908 1.000 20.87144 230 LEU A N 1
ATOM 1405 C CA . LEU A 1 233 ? 50.45940 50.18730 -2.49702 1.000 20.13208 230 LEU A CA 1
ATOM 1406 C C . LEU A 1 233 ? 49.25214 51.08130 -2.24648 1.000 20.31847 230 LEU A C 1
ATOM 1407 O O . LEU A 1 233 ? 48.17015 50.85235 -2.80085 1.000 19.96370 230 LEU A O 1
ATOM 1412 N N . THR A 1 234 ? 49.40373 52.10294 -1.39974 1.000 20.12004 231 THR A N 1
ATOM 1413 C CA . THR A 1 234 ? 48.22373 52.91433 -1.11259 1.000 22.15186 231 THR A CA 1
ATOM 1414 C C . THR A 1 234 ? 47.77069 53.67725 -2.34743 1.000 21.54211 231 THR A C 1
ATOM 1415 O O . THR A 1 234 ? 46.56582 53.85963 -2.55507 1.000 22.13098 231 THR A O 1
ATOM 1419 N N . GLU A 1 235 ? 48.70570 54.09184 -3.19965 1.000 22.52505 232 GLU A N 1
ATOM 1420 C CA . GLU A 1 235 ? 48.29596 54.74152 -4.43771 1.000 23.82877 232 GLU A CA 1
ATOM 1421 C C . GLU A 1 235 ? 47.55408 53.77584 -5.35359 1.000 23.44046 232 GLU A C 1
ATOM 1422 O O . GLU A 1 235 ? 46.55403 54.15532 -5.97458 1.000 22.98955 232 GLU A O 1
ATOM 1428 N N . TRP A 1 236 ? 48.01827 52.52176 -5.44758 1.000 20.58886 233 TRP A N 1
ATOM 1429 C CA . TRP A 1 236 ? 47.30309 51.53867 -6.25941 1.000 19.95775 233 TRP A CA 1
ATOM 1430 C C . TRP A 1 236 ? 45.88072 51.34932 -5.76093 1.000 20.92675 233 TRP A C 1
ATOM 1431 O O . TRP A 1 236 ? 44.98084 51.03314 -6.54715 1.000 23.02455 233 TRP A O 1
ATOM 1442 N N . MET A 1 237 ? 45.66681 51.50890 -4.45913 1.000 20.02442 234 MET A N 1
ATOM 1443 C CA . MET A 1 237 ? 44.34437 51.31130 -3.88523 1.000 19.53806 234 MET A CA 1
ATOM 1444 C C . MET A 1 237 ? 43.42200 52.51102 -4.06179 1.000 20.15895 234 MET A C 1
ATOM 1445 O O . MET A 1 237 ? 42.21055 52.37047 -3.86076 1.000 19.48630 234 MET A O 1
ATOM 1450 N N . LYS A 1 238 ? 43.95060 53.67118 -4.42509 1.000 22.47822 235 LYS A N 1
ATOM 1451 C CA . LYS A 1 238 ? 43.14098 54.87667 -4.51376 1.000 22.76705 235 LYS A CA 1
ATOM 1452 C C . LYS A 1 238 ? 42.54303 55.05102 -5.90297 1.000 23.14551 235 LYS A C 1
ATOM 1453 O O . LYS A 1 238 ? 43.13587 54.66488 -6.91327 1.000 24.91890 235 LYS A O 1
ATOM 1459 N N . GLY A 1 239 ? 41.33728 55.61536 -5.93028 1.000 22.58423 236 GLY A N 1
ATOM 1460 C CA . GLY A 1 239 ? 40.74895 56.13639 -7.14889 1.000 22.20706 236 GLY A CA 1
ATOM 1461 C C . GLY A 1 239 ? 40.24815 55.11698 -8.14052 1.000 23.19697 236 GLY A C 1
ATOM 1462 O O . GLY A 1 239 ? 40.19203 55.41432 -9.33949 1.000 27.22485 236 GLY A O 1
ATOM 1463 N N . ASN A 1 240 ? 39.85912 53.93132 -7.68605 1.000 22.05273 237 ASN A N 1
ATOM 1464 C CA . ASN A 1 240 ? 39.44271 52.86679 -8.58621 1.000 22.11295 237 ASN A CA 1
ATOM 1465 C C . ASN A 1 240 ? 37.93255 52.70155 -8.57364 1.000 23.12094 237 ASN A C 1
ATOM 1466 O O . ASN A 1 240 ? 37.30562 52.66823 -7.50244 1.000 23.75803 237 ASN A O 1
ATOM 1471 N N . ALA A 1 241 ? 37.36393 52.56806 -9.77498 1.000 23.33873 238 ALA A N 1
ATOM 1472 C CA . ALA A 1 241 ? 35.91550 52.50541 -9.92971 1.000 24.28789 238 ALA A CA 1
ATOM 1473 C C . ALA A 1 241 ? 35.30808 51.29339 -9.23419 1.000 22.93156 238 ALA A C 1
ATOM 1474 O O . ALA A 1 241 ? 34.13736 51.33642 -8.83277 1.000 24.37143 238 ALA A O 1
ATOM 1476 N N . THR A 1 242 ? 36.07445 50.20828 -9.06556 1.000 23.47634 239 THR A N 1
ATOM 1477 C CA . THR A 1 242 ? 35.52862 49.03138 -8.38753 1.000 24.30674 239 THR A CA 1
ATOM 1478 C C . THR A 1 242 ? 35.13972 49.32946 -6.94890 1.000 22.47947 239 THR A C 1
ATOM 1479 O O . THR A 1 242 ? 34.35154 48.57822 -6.36136 1.000 23.27832 239 THR A O 1
ATOM 1483 N N . GLY A 1 243 ? 35.65618 50.41149 -6.37314 1.000 21.32372 240 GLY A N 1
ATOM 1484 C CA . GLY A 1 243 ? 35.31178 50.78006 -5.02282 1.000 21.07632 240 GLY A CA 1
ATOM 1485 C C . GLY A 1 243 ? 34.24072 51.83349 -4.87358 1.000 21.66717 240 GLY A C 1
ATOM 1486 O O . GLY A 1 243 ? 33.87093 52.14419 -3.73947 1.000 22.46901 240 GLY A O 1
ATOM 1487 N N . ASP A 1 244 ? 33.70866 52.37406 -5.97628 1.000 21.36624 241 ASP A N 1
ATOM 1488 C CA . ASP A 1 244 ? 32.89802 53.58843 -5.89400 1.000 22.15890 241 ASP A CA 1
ATOM 1489 C C . ASP A 1 244 ? 31.60461 53.38853 -5.10396 1.000 22.38765 241 ASP A C 1
ATOM 1490 O O . ASP A 1 244 ? 31.12607 54.33268 -4.46551 1.000 25.55398 241 ASP A O 1
ATOM 1495 N N . LYS A 1 245 ? 31.01581 52.19054 -5.13769 1.000 21.21867 242 LYS A N 1
ATOM 1496 C CA . LYS A 1 245 ? 29.70649 51.95826 -4.53473 1.000 20.64865 242 LYS A CA 1
ATOM 1497 C C . LYS A 1 245 ? 29.80168 51.30711 -3.16538 1.000 20.14198 242 LYS A C 1
ATOM 1498 O O . LYS A 1 245 ? 28.77491 50.94133 -2.58675 1.000 21.18685 242 LYS A O 1
ATOM 1504 N N . LEU A 1 246 ? 31.00673 51.15759 -2.63300 1.000 19.67178 243 LEU A N 1
ATOM 1505 C CA . LEU A 1 246 ? 31.20332 50.39831 -1.40784 1.000 18.77712 243 LEU A CA 1
ATOM 1506 C C . LEU A 1 246 ? 31.61963 51.34002 -0.28791 1.000 19.11141 243 LEU A C 1
ATOM 1507 O O . LEU A 1 246 ? 30.86713 52.25881 0.04690 1.000 20.23895 243 LEU A O 1
ATOM 1512 N N . ILE A 1 247 ? 32.79949 51.13598 0.30178 1.000 18.05854 244 ILE A N 1
ATOM 1513 C CA . ILE A 1 247 ? 33.21638 51.98484 1.41453 1.000 18.43245 244 ILE A CA 1
ATOM 1514 C C . ILE A 1 247 ? 33.23845 53.44728 0.99636 1.000 19.74011 244 ILE A C 1
ATOM 1515 O O . ILE A 1 247 ? 32.79437 54.32523 1.74817 1.000 20.35785 244 ILE A O 1
ATOM 1520 N N . ARG A 1 248 ? 33.73648 53.73144 -0.21948 1.000 19.68520 245 ARG A N 1
ATOM 1521 C CA . ARG A 1 248 ? 33.78451 55.10701 -0.70725 1.000 19.20628 245 ARG A CA 1
ATOM 1522 C C . ARG A 1 248 ? 32.40149 55.74799 -0.72282 1.000 20.42340 245 ARG A C 1
ATOM 1523 O O . ARG A 1 248 ? 32.27760 56.95089 -0.46790 1.000 22.50789 245 ARG A O 1
ATOM 1531 N N . ALA A 1 249 ? 31.35640 54.96435 -1.00197 1.000 20.62565 246 ALA A N 1
ATOM 1532 C CA . ALA A 1 249 ? 29.99963 55.50099 -1.04608 1.000 21.48882 246 ALA A CA 1
ATOM 1533 C C . ALA A 1 249 ? 29.45473 55.80762 0.34230 1.000 22.37548 246 ALA A C 1
ATOM 1534 O O . ALA A 1 249 ? 28.49627 56.58731 0.46310 1.000 25.14572 246 ALA A O 1
ATOM 1536 N N . GLY A 1 250 ? 30.04760 55.22477 1.38280 1.000 20.86094 247 GLY A N 1
ATOM 1537 C CA . GLY A 1 250 ? 29.59097 55.34715 2.75093 1.000 20.81955 247 GLY A CA 1
ATOM 1538 C C . GLY A 1 250 ? 30.36649 56.32685 3.61040 1.000 20.65146 247 GLY A C 1
ATOM 1539 O O . GLY A 1 250 ? 30.02779 56.49335 4.78403 1.000 23.68355 247 GLY A O 1
ATOM 1540 N N . VAL A 1 251 ? 31.41486 56.95508 3.08542 1.000 20.04031 248 VAL A N 1
ATOM 1541 C CA . VAL A 1 251 ? 32.16094 57.93452 3.87132 1.000 19.55904 248 VAL A CA 1
ATOM 1542 C C . VAL A 1 251 ? 31.75936 59.34986 3.47546 1.000 20.73999 248 VAL A C 1
ATOM 1543 O O . VAL A 1 251 ? 31.22048 59.56343 2.37781 1.000 21.57344 248 VAL A O 1
ATOM 1547 N N . PRO A 1 252 ? 32.01493 60.34169 4.32370 1.000 21.87758 249 PRO A N 1
ATOM 1548 C CA . PRO A 1 252 ? 31.72084 61.72594 3.94511 1.000 22.32333 249 PRO A CA 1
ATOM 1549 C C . PRO A 1 252 ? 32.58392 62.15829 2.76828 1.000 22.48034 249 PRO A C 1
ATOM 1550 O O . PRO A 1 252 ? 33.63465 61.57808 2.48459 1.000 22.86647 249 PRO A O 1
ATOM 1554 N N . THR A 1 253 ? 32.13867 63.22662 2.10028 1.000 22.09450 250 THR A N 1
ATOM 1555 C CA . THR A 1 253 ? 32.76386 63.64742 0.85213 1.000 22.09342 250 THR A CA 1
ATOM 1556 C C . THR A 1 253 ? 34.16951 64.19134 1.05030 1.000 21.75039 250 THR A C 1
ATOM 1557 O O . THR A 1 253 ? 34.92836 64.27022 0.07551 1.000 23.91906 250 THR A O 1
ATOM 1561 N N . ASP A 1 254 ? 34.53850 64.57025 2.27212 1.000 22.22693 251 ASP A N 1
ATOM 1562 C CA . ASP A 1 254 ? 35.88337 65.06721 2.52955 1.000 22.11570 251 ASP A CA 1
ATOM 1563 C C . ASP A 1 254 ? 36.83655 63.98584 3.01963 1.000 21.62797 251 ASP A C 1
ATOM 1564 O O . ASP A 1 254 ? 37.98286 64.29974 3.36434 1.000 22.36829 251 ASP A O 1
ATOM 1569 N N . TRP A 1 255 ? 36.40255 62.72755 3.01839 1.000 21.64554 252 TRP A N 1
ATOM 1570 C CA . TRP A 1 255 ? 37.25795 61.59576 3.33277 1.000 21.82086 252 TRP A CA 1
ATOM 1571 C C . TRP A 1 255 ? 37.81683 61.02596 2.03708 1.000 23.17960 252 TRP A C 1
ATOM 1572 O O . TRP A 1 255 ? 37.21880 61.16308 0.96803 1.000 25.07913 252 TRP A O 1
ATOM 1583 N N . VAL A 1 256 ? 38.98006 60.39549 2.13314 1.000 23.29837 253 VAL A N 1
ATOM 1584 C CA . VAL A 1 256 ? 39.61304 59.75706 0.98771 1.000 23.14331 253 VAL A CA 1
ATOM 1585 C C . VAL A 1 256 ? 39.73781 58.27138 1.28265 1.000 21.29548 253 VAL A C 1
ATOM 1586 O O . VAL A 1 256 ? 40.07044 57.88501 2.40685 1.000 21.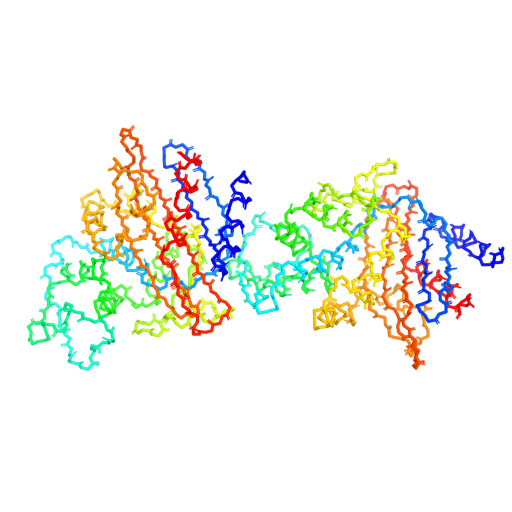12778 253 VAL A O 1
ATOM 1590 N N . VAL A 1 257 ? 39.47115 57.43849 0.27685 1.000 21.04093 254 VAL A N 1
ATOM 1591 C CA . VAL A 1 257 ? 39.41179 55.99013 0.45100 1.000 20.31145 254 VAL A CA 1
ATOM 1592 C C . VAL A 1 257 ? 40.36146 55.30949 -0.52788 1.000 21.25201 254 VAL A C 1
ATOM 1593 O O . VAL A 1 257 ? 40.29936 55.54529 -1.74076 1.000 21.13573 254 VAL A O 1
ATOM 1597 N N . GLY A 1 258 ? 41.21968 54.44799 -0.00252 1.000 19.79353 255 GLY A N 1
ATOM 1598 C CA . GLY A 1 258 ? 41.90016 53.48312 -0.84526 1.000 20.30335 255 GLY A CA 1
ATOM 1599 C C . GLY A 1 258 ? 41.41950 52.09489 -0.47670 1.000 18.54980 255 GLY A C 1
ATOM 1600 O O . GLY A 1 258 ? 41.57997 51.67442 0.67216 1.000 21.66903 255 GLY A O 1
ATOM 1601 N N . ASP A 1 259 ? 40.82079 51.37452 -1.42085 1.000 18.48502 256 ASP A N 1
ATOM 1602 C CA . ASP A 1 259 ? 40.09214 50.16370 -1.09773 1.000 19.25729 256 ASP A CA 1
ATOM 1603 C C . ASP A 1 259 ? 40.48669 49.01796 -2.01935 1.000 18.49506 256 ASP A C 1
ATOM 1604 O O . ASP A 1 259 ? 41.20406 49.18552 -3.01002 1.000 20.99927 256 ASP A O 1
ATOM 1609 N N . LYS A 1 260 ? 40.00980 47.83113 -1.66732 1.000 17.75048 257 LYS A N 1
ATOM 1610 C CA . LYS A 1 260 ? 40.00089 46.70301 -2.58797 1.000 17.44775 257 LYS A CA 1
ATOM 1611 C C . LYS A 1 260 ? 38.71445 45.93132 -2.35966 1.000 17.41082 257 LYS A C 1
ATOM 1612 O O . LYS A 1 260 ? 38.46856 45.43666 -1.25229 1.000 18.53015 257 LYS A O 1
ATOM 1618 N N . SER A 1 261 ? 37.90410 45.83720 -3.40733 1.000 18.21440 258 SER A N 1
ATOM 1619 C CA . SER A 1 261 ? 36.61809 45.17577 -3.37912 1.000 18.01975 258 SER A CA 1
ATOM 1620 C C . SER A 1 261 ? 36.77049 43.67440 -3.61480 1.000 17.04949 258 SER A C 1
ATOM 1621 O O . SER A 1 261 ? 37.78436 43.18876 -4.12830 1.000 17.54689 258 SER A O 1
ATOM 1624 N N . GLY A 1 262 ? 35.73125 42.94021 -3.26056 1.000 17.55177 259 GLY A N 1
ATOM 1625 C CA . GLY A 1 262 ? 35.68354 41.51991 -3.56202 1.000 17.70031 259 GLY A CA 1
ATOM 1626 C C . GLY A 1 262 ? 34.24771 41.10007 -3.75520 1.000 19.10884 259 GLY A C 1
ATOM 1627 O O . GLY A 1 262 ? 33.32742 41.70562 -3.19479 1.000 19.74823 259 GLY A O 1
ATOM 1628 N N . ALA A 1 263 ? 34.05468 40.05227 -4.55317 1.000 20.92451 260 ALA A N 1
ATOM 1629 C CA . ALA A 1 263 ? 32.73819 39.47477 -4.78886 1.000 19.48293 260 ALA A CA 1
ATOM 1630 C C . ALA A 1 263 ? 32.92267 37.99980 -5.09234 1.000 19.92912 260 ALA A C 1
ATOM 1631 O O . ALA A 1 263 ? 33.87641 37.61872 -5.77994 1.000 20.77409 260 ALA A O 1
ATOM 1633 N N . GLY A 1 264 ? 32.00942 37.17818 -4.59259 1.000 18.85026 261 GLY A N 1
ATOM 1634 C CA . GLY A 1 264 ? 32.11578 35.75197 -4.80704 1.000 18.87869 261 GLY A CA 1
ATOM 1635 C C . GLY A 1 264 ? 30.76929 35.06840 -4.71178 1.000 19.84802 261 GLY A C 1
ATOM 1636 O O . GLY A 1 264 ? 29.72453 35.71523 -4.65931 1.000 22.14580 261 GLY A O 1
ATOM 1637 N N . SER A 1 265 ? 30.80380 33.74036 -4.70830 1.000 21.80121 262 SER A N 1
ATOM 1638 C CA . SER A 1 265 ? 29.56863 32.97725 -4.62337 1.000 21.28518 262 SER A CA 1
ATOM 1639 C C . SER A 1 265 ? 28.95676 33.12724 -3.22869 1.000 20.76942 262 SER A C 1
ATOM 1640 O O . SER A 1 265 ? 29.52671 33.75957 -2.32683 1.000 20.83867 262 SER A O 1
ATOM 1643 N N . TYR A 1 266 ? 27.77317 32.54118 -3.05434 1.000 21.16942 263 TYR A N 1
ATOM 1644 C CA . TYR A 1 266 ? 27.01458 32.69494 -1.81031 1.000 21.28435 263 TYR A CA 1
ATOM 1645 C C . TYR A 1 266 ? 26.82836 34.16866 -1.46504 1.000 20.35647 263 TYR A C 1
ATOM 1646 O O . TYR A 1 266 ? 26.86807 34.57024 -0.30231 1.000 21.19923 263 TYR A O 1
ATOM 1655 N N . GLY A 1 267 ? 26.62180 34.98182 -2.50019 1.000 21.29598 264 GLY A N 1
ATOM 1656 C CA . GLY A 1 267 ? 26.37579 36.40053 -2.31234 1.000 20.06213 264 GLY A CA 1
ATOM 1657 C C . GLY A 1 267 ? 27.49176 37.12319 -1.60023 1.000 20.28227 264 GLY A C 1
ATOM 1658 O O . GLY A 1 267 ? 27.24396 38.13166 -0.93462 1.000 20.85141 264 GLY A O 1
ATOM 1659 N N . THR A 1 268 ? 28.72595 36.63856 -1.72548 1.000 18.96636 265 THR A N 1
ATOM 1660 C CA . THR A 1 268 ? 29.82281 37.24828 -0.99105 1.000 18.71335 265 THR A CA 1
ATOM 1661 C C . THR A 1 268 ? 30.14382 38.60874 -1.58546 1.000 18.46399 265 THR A C 1
ATOM 1662 O O . THR A 1 268 ? 30.33248 38.73704 -2.79737 1.000 20.19759 265 THR A O 1
ATOM 1666 N N . ARG A 1 269 ? 30.20634 39.63075 -0.73510 1.000 18.87479 266 ARG A N 1
ATOM 1667 C CA . ARG A 1 269 ? 30.48449 40.97738 -1.21658 1.000 19.06372 266 ARG A CA 1
ATOM 1668 C C . ARG A 1 269 ? 31.27554 41.69579 -0.13985 1.000 16.88020 266 ARG A C 1
ATOM 1669 O O . ARG A 1 269 ? 30.78700 41.86741 0.97930 1.000 19.53567 266 ARG A O 1
ATOM 1677 N N . ASN A 1 270 ? 32.51248 42.07031 -0.46041 1.000 16.14251 267 ASN A N 1
ATOM 1678 C CA . ASN A 1 270 ? 33.44875 42.54845 0.53990 1.000 17.39303 267 ASN A CA 1
ATOM 1679 C C . ASN A 1 270 ? 34.07483 43.85468 0.07333 1.000 16.80818 267 ASN A C 1
ATOM 1680 O O . ASN A 1 270 ? 34.17704 44.13158 -1.12743 1.000 17.13102 267 ASN A O 1
ATOM 1685 N N . ASP A 1 271 ? 34.55663 44.63314 1.03132 1.000 17.43130 268 ASP A N 1
ATOM 1686 C CA . ASP A 1 271 ? 35.41684 45.76385 0.71422 1.000 17.82828 268 ASP A CA 1
ATOM 1687 C C . ASP A 1 271 ? 36.34055 45.98578 1.89466 1.000 16.91351 268 ASP A C 1
ATOM 1688 O O . ASP A 1 271 ? 35.90754 45.91645 3.05112 1.000 17.03492 268 ASP A O 1
ATOM 1693 N N . ILE A 1 272 ? 37.62246 46.20726 1.60442 1.000 15.76966 269 ILE A N 1
ATOM 1694 C CA . ILE A 1 272 ? 38.58314 46.55291 2.64055 1.000 17.34278 269 ILE A CA 1
ATOM 1695 C C . ILE A 1 272 ? 39.24237 47.86713 2.24215 1.000 17.59579 269 ILE A C 1
ATOM 1696 O O . ILE A 1 272 ? 39.35121 48.18846 1.05362 1.000 17.61814 269 ILE A O 1
ATOM 1701 N N . ALA A 1 273 ? 39.64877 48.65421 3.23171 1.000 17.76224 270 ALA A N 1
ATOM 1702 C CA . ALA A 1 273 ? 40.11738 49.98400 2.87009 1.000 18.37776 270 ALA A CA 1
ATOM 1703 C C . ALA A 1 273 ? 40.99019 50.60742 3.94834 1.000 18.27080 270 ALA A C 1
ATOM 1704 O O . ALA A 1 273 ? 40.87482 50.30537 5.14091 1.000 19.08322 270 ALA A O 1
ATOM 1706 N N . ILE A 1 274 ? 41.88569 51.46660 3.49552 1.000 19.12519 271 ILE A N 1
ATOM 1707 C CA . ILE A 1 274 ? 42.46687 52.49969 4.33184 1.000 18.12057 271 ILE A CA 1
ATOM 1708 C C . ILE A 1 274 ? 41.73424 53.78318 3.98648 1.000 19.89827 271 ILE A C 1
ATOM 1709 O O . ILE A 1 274 ? 41.55586 54.10762 2.80288 1.000 20.60634 271 ILE A O 1
ATOM 1714 N N . VAL A 1 275 ? 41.22012 54.46580 5.00089 1.000 21.11598 272 VAL A N 1
ATOM 1715 C CA . VAL A 1 275 ? 40.47209 55.69174 4.77224 1.000 21.12496 272 VAL A CA 1
ATOM 1716 C C . VAL A 1 275 ? 41.09614 56.81298 5.58288 1.000 22.32354 272 VAL A C 1
ATOM 1717 O O . VAL A 1 275 ? 41.55340 56.60291 6.71189 1.000 23.78533 272 VAL A O 1
ATOM 1721 N N . TRP A 1 276 ? 41.12491 57.99871 4.99293 1.000 22.78887 273 TRP A N 1
ATOM 1722 C CA . TRP A 1 276 ? 41.74692 59.16637 5.60905 1.000 23.49062 273 TRP A CA 1
ATOM 1723 C C . TRP A 1 276 ? 40.68239 60.22372 5.84163 1.000 24.76854 273 TRP A C 1
ATOM 1724 O O . TRP A 1 276 ? 40.23830 60.87269 4.87557 1.000 25.35356 273 TRP A O 1
ATOM 1735 N N . PRO A 1 277 ? 40.23605 60.43814 7.07274 1.000 23.60990 274 PRO A N 1
ATOM 1736 C CA . PRO A 1 277 ? 39.40740 61.60280 7.35537 1.000 25.59435 274 PRO A CA 1
ATOM 1737 C C . PRO A 1 277 ? 40.25730 62.85619 7.28589 1.000 27.52190 274 PRO A C 1
ATOM 1738 O O . PRO A 1 277 ? 41.49522 62.77766 7.34736 1.000 27.31259 274 PRO A O 1
ATOM 1742 N N . PRO A 1 278 ? 39.64554 64.02806 7.13821 1.000 28.23299 275 PRO A N 1
ATOM 1743 C CA . PRO A 1 278 ? 40.43632 65.26584 7.13301 1.000 30.47097 275 PRO A CA 1
ATOM 1744 C C . PRO A 1 278 ? 41.12267 65.48071 8.47595 1.000 33.31741 275 PRO A C 1
ATOM 1745 O O . PRO A 1 278 ? 40.50783 65.34625 9.53380 1.000 34.60448 275 PRO A O 1
ATOM 1749 N N . ASN A 1 279 ? 42.41536 65.80437 8.42788 1.000 35.29632 276 ASN A N 1
ATOM 1750 C CA . ASN A 1 279 ? 43.16758 66.17864 9.62968 1.000 37.13213 276 ASN A CA 1
ATOM 1751 C C . ASN A 1 279 ? 43.22097 65.05939 10.66819 1.000 37.80889 276 ASN A C 1
ATOM 1752 O O . ASN A 1 279 ? 43.25241 65.32521 11.87519 1.000 38.83309 276 ASN A O 1
ATOM 1757 N N . ARG A 1 280 ? 43.23426 63.80235 10.22737 1.000 36.67585 277 ARG A N 1
ATOM 1758 C CA . ARG A 1 280 ? 43.17733 62.68270 11.15361 1.000 36.19896 277 ARG A CA 1
ATOM 1759 C C . ARG A 1 280 ? 44.05569 61.54322 10.66176 1.000 34.43367 277 ARG A C 1
ATOM 1760 O O . ARG A 1 280 ? 44.35712 61.42113 9.47200 1.000 34.60297 277 ARG A O 1
ATOM 1768 N N . THR A 1 281 ? 44.44944 60.69678 11.60529 1.000 32.95168 278 THR A N 1
ATOM 1769 C CA . THR A 1 281 ? 45.15179 59.47888 11.26990 1.000 31.83725 278 THR A CA 1
ATOM 1770 C C . THR A 1 281 ? 44.21366 58.54167 10.51005 1.000 27.38118 278 THR A C 1
ATOM 1771 O O . THR A 1 281 ? 42.98940 58.61941 10.64621 1.000 27.30407 278 THR A O 1
ATOM 1775 N N . PRO A 1 282 ? 44.76054 57.65526 9.68764 1.000 25.87429 279 PRO A N 1
ATOM 1776 C CA . PRO A 1 282 ? 43.89983 56.77024 8.89915 1.000 25.39252 279 PRO A CA 1
ATOM 1777 C C . PRO A 1 282 ? 43.13944 55.76863 9.75497 1.000 24.99254 279 PRO A C 1
ATOM 1778 O O . PRO A 1 282 ? 43.51245 55.43154 10.88204 1.000 26.30301 279 PRO A O 1
ATOM 1782 N N . ILE A 1 283 ? 42.03143 55.31332 9.19255 1.000 22.77468 280 ILE A N 1
ATOM 1783 C CA . ILE A 1 283 ? 41.22017 54.24668 9.75498 1.000 21.62925 280 ILE A CA 1
ATOM 1784 C C . ILE A 1 283 ? 41.27765 53.08302 8.77787 1.000 20.24260 280 ILE A C 1
ATOM 1785 O O . ILE A 1 283 ? 41.17254 53.28077 7.56445 1.000 20.89896 280 ILE A O 1
ATOM 1790 N N . ILE A 1 284 ? 41.45729 51.87815 9.29725 1.000 19.42236 281 ILE A N 1
ATOM 1791 C CA . ILE A 1 284 ? 41.49844 50.66717 8.48072 1.000 18.33488 281 ILE A CA 1
ATOM 1792 C C . ILE A 1 284 ? 40.16645 49.95898 8.65183 1.000 20.46223 281 ILE A C 1
ATOM 1793 O O . ILE A 1 284 ? 39.72585 49.73424 9.78351 1.000 22.71624 281 ILE A O 1
ATOM 1798 N N . ILE A 1 285 ? 39.52463 49.60306 7.53933 1.000 19.84413 282 ILE A N 1
ATOM 1799 C CA . ILE A 1 285 ? 38.18854 49.01742 7.55524 1.000 19.99697 282 ILE A CA 1
ATOM 1800 C C . ILE A 1 285 ? 38.20748 47.72253 6.75837 1.000 18.93094 282 ILE A C 1
ATOM 1801 O O . ILE A 1 285 ? 38.75563 47.67781 5.65270 1.000 20.33729 282 ILE A O 1
ATOM 1806 N N . ALA A 1 286 ? 37.59187 46.67424 7.30182 1.000 17.87358 283 ALA A N 1
ATOM 1807 C CA . ALA A 1 286 ? 37.24551 45.49418 6.52038 1.000 16.75678 283 ALA A CA 1
ATOM 1808 C C . ALA A 1 286 ? 35.76606 45.22693 6.72855 1.000 16.57176 283 ALA A C 1
ATOM 1809 O O . ALA A 1 286 ? 35.31541 45.08196 7.87005 1.000 18.72290 283 ALA A O 1
ATOM 1811 N N . ILE A 1 287 ? 35.01211 45.16980 5.63645 1.000 17.12717 284 ILE A N 1
ATOM 1812 C CA . ILE A 1 287 ? 33.60001 44.80183 5.67947 1.000 16.98675 284 ILE A CA 1
ATOM 1813 C C . ILE A 1 287 ? 33.40875 43.61014 4.76058 1.000 17.37566 284 ILE A C 1
ATOM 1814 O O . ILE A 1 287 ? 33.71359 43.68290 3.55723 1.000 17.40595 284 ILE A O 1
ATOM 1819 N N . LEU A 1 288 ? 32.90514 42.52075 5.32236 1.000 16.63426 285 LEU A N 1
ATOM 1820 C CA . LEU A 1 288 ? 32.66818 41.29026 4.59501 1.000 15.31128 285 LEU A CA 1
ATOM 1821 C C . LEU A 1 288 ? 31.18657 40.96336 4.70371 1.000 16.47001 285 LEU A C 1
ATOM 1822 O O . LEU A 1 288 ? 30.53910 41.30271 5.69902 1.000 19.70006 285 LEU A O 1
ATOM 1827 N N . SER A 1 289 ? 30.63942 40.31867 3.67312 1.000 17.96771 286 SER A N 1
ATOM 1828 C CA . SER A 1 289 ? 29.23357 39.92416 3.73758 1.000 17.29222 286 SER A CA 1
ATOM 1829 C C . SER A 1 289 ? 29.01537 38.67787 2.89650 1.000 18.21789 286 SER A C 1
ATOM 1830 O O . SER A 1 289 ? 29.73893 38.43658 1.93055 1.000 18.96408 286 SER A O 1
ATOM 1833 N N . SER A 1 290 ? 28.01869 37.88622 3.27533 1.000 17.92679 287 SER A N 1
ATOM 1834 C CA . SER A 1 290 ? 27.64340 36.71732 2.49068 1.000 17.89750 287 SER A CA 1
ATOM 1835 C C . SER A 1 290 ? 26.21805 36.32671 2.85007 1.000 19.26083 287 SER A C 1
ATOM 1836 O O . SER A 1 290 ? 25.60186 36.89363 3.76016 1.000 22.05462 287 SER A O 1
ATOM 1839 N N . LYS A 1 291 ? 25.71241 35.31412 2.14810 1.000 21.81884 288 LYS A N 1
ATOM 1840 C CA . LYS A 1 291 ? 24.32152 34.90961 2.27338 1.000 22.49595 288 LYS A CA 1
ATOM 1841 C C . LYS A 1 291 ? 24.22022 33.38981 2.28992 1.000 23.56347 288 LYS A C 1
ATOM 1842 O O . LYS A 1 291 ? 25.18981 32.67738 2.03704 1.000 23.45050 288 LYS A O 1
ATOM 1848 N N . ASP A 1 292 ? 23.01724 32.89374 2.60793 1.000 25.13280 289 ASP A N 1
ATOM 1849 C CA . ASP A 1 292 ? 22.82794 31.45678 2.79915 1.000 27.15025 289 ASP A CA 1
ATOM 1850 C C . ASP A 1 292 ? 22.80966 30.67296 1.48911 1.000 27.40076 289 ASP A C 1
ATOM 1851 O O . ASP A 1 292 ? 23.15235 29.48364 1.48683 1.000 29.55948 289 ASP A O 1
ATOM 1856 N N . GLU A 1 293 ? 22.38412 31.28571 0.38421 1.000 25.61713 290 GLU A N 1
ATOM 1857 C CA . GLU A 1 293 ? 22.13824 30.55971 -0.85829 1.000 27.53931 290 GLU A CA 1
ATOM 1858 C C . GLU A 1 293 ? 23.28155 30.74518 -1.84510 1.000 26.10386 290 GLU A C 1
ATOM 1859 O O . GLU A 1 293 ? 23.76587 31.85931 -2.04025 1.000 25.70808 290 GLU A O 1
ATOM 1865 N N . LYS A 1 294 ? 23.66601 29.64713 -2.50287 1.000 26.98712 291 LYS A N 1
ATOM 1866 C CA . LYS A 1 294 ? 24.79794 29.66849 -3.42513 1.000 26.03795 291 LYS A CA 1
ATOM 1867 C C . LYS A 1 294 ? 24.65618 30.76270 -4.47578 1.000 27.31874 291 LYS A C 1
ATOM 1868 O O . LYS A 1 294 ? 25.61234 31.49221 -4.76126 1.000 27.72997 291 LYS A O 1
ATOM 1874 N N . GLU A 1 295 ? 23.47005 30.89193 -5.06562 1.000 28.47085 292 GLU A N 1
ATOM 1875 C CA . GLU A 1 295 ? 23.24548 31.83176 -6.15538 1.000 30.56217 292 GLU A CA 1
ATOM 1876 C C . GLU A 1 295 ? 22.68942 33.16956 -5.67626 1.000 28.86269 292 GLU A C 1
ATOM 1877 O O . GLU A 1 295 ? 22.12555 33.92261 -6.47945 1.000 29.85117 292 GLU A O 1
ATOM 1883 N N . ALA A 1 296 ? 22.83856 33.47511 -4.38732 1.000 27.65374 293 ALA A N 1
ATOM 1884 C CA . ALA A 1 296 ? 22.35320 34.73535 -3.84782 1.000 27.69595 293 ALA A CA 1
ATOM 1885 C C . ALA A 1 296 ? 22.98837 35.90855 -4.56961 1.000 29.45678 293 ALA A C 1
ATOM 1886 O O . ALA A 1 296 ? 24.14601 35.85394 -4.99515 1.000 28.94842 293 ALA A O 1
ATOM 1888 N N . THR A 1 297 ? 22.20105 36.95769 -4.73709 1.000 27.98835 294 THR A N 1
ATOM 1889 C CA . THR A 1 297 ? 22.70095 38.21810 -5.23417 1.000 28.79255 294 THR A CA 1
ATOM 1890 C C . THR A 1 297 ? 23.44501 38.92700 -4.10775 1.000 28.00803 294 THR A C 1
ATOM 1891 O O . THR A 1 297 ? 23.46903 38.46787 -2.96076 1.000 28.59664 294 THR A O 1
ATOM 1895 N N . TYR A 1 298 ? 24.09773 40.02939 -4.44519 1.000 23.59084 295 TYR A N 1
ATOM 1896 C CA . TYR A 1 298 ? 24.60610 40.94267 -3.43399 1.000 22.66422 295 TYR A CA 1
ATOM 1897 C C . TYR A 1 298 ? 24.12801 42.35146 -3.73789 1.000 23.33274 295 TYR A C 1
ATOM 1898 O O . TYR A 1 298 ? 23.63968 42.65513 -4.83156 1.000 25.11257 295 TYR A O 1
ATOM 1907 N N . ASP A 1 299 ? 24.30647 43.21809 -2.75140 1.000 22.55726 296 ASP A N 1
ATOM 1908 C CA . ASP A 1 299 ? 23.80582 44.58304 -2.81509 1.000 21.96049 296 ASP A CA 1
ATOM 1909 C C . ASP A 1 299 ? 24.91302 45.46833 -2.26615 1.000 21.18777 296 ASP A C 1
ATOM 1910 O O . ASP A 1 299 ? 25.22629 45.40534 -1.07198 1.000 21.20443 296 ASP A O 1
ATOM 1915 N N . ASN A 1 300 ? 25.51351 46.28274 -3.13988 1.000 19.27596 297 ASN A N 1
ATOM 1916 C CA . ASN A 1 300 ? 26.60234 47.15631 -2.71427 1.000 19.93616 297 ASN A CA 1
ATOM 1917 C C . ASN A 1 300 ? 26.16611 48.07143 -1.58523 1.000 21.83357 297 ASN A C 1
ATOM 1918 O O . ASN A 1 300 ? 26.99315 48.49421 -0.76449 1.000 22.07861 297 ASN A O 1
ATOM 1923 N N A GLN A 1 301 ? 24.87208 48.37851 -1.51648 0.626 21.19776 298 GLN A N 1
ATOM 1924 N N B GLN A 1 301 ? 24.87409 48.39856 -1.52923 0.374 21.72939 298 GLN A N 1
ATOM 1925 C CA A GLN A 1 301 ? 24.39988 49.32723 -0.52085 0.626 21.98179 298 GLN A CA 1
ATOM 1926 C CA B GLN A 1 301 ? 24.39000 49.33239 -0.52329 0.374 22.80427 298 GLN A CA 1
ATOM 1927 C C A GLN A 1 301 ? 24.60635 48.80585 0.89277 0.626 21.16246 298 GLN A C 1
ATOM 1928 C C B GLN A 1 301 ? 24.57254 48.80481 0.89254 0.374 21.67086 298 GLN A C 1
ATOM 1929 O O A GLN A 1 301 ? 24.77129 49.60128 1.82011 0.626 22.56849 298 GLN A O 1
ATOM 1930 O O B GLN A 1 301 ? 24.68246 49.60459 1.82370 0.374 22.30173 298 GLN A O 1
ATOM 1941 N N . LEU A 1 302 ? 24.62335 47.48285 1.07745 1.000 21.04799 299 LEU A N 1
ATOM 1942 C CA . LEU A 1 302 ? 24.90956 46.94168 2.40362 1.000 19.85151 299 LEU A CA 1
ATOM 1943 C C . LEU A 1 302 ? 26.27627 47.40178 2.89794 1.000 20.58915 299 LEU A C 1
ATOM 1944 O O . LEU A 1 302 ? 26.43208 47.78802 4.05997 1.000 22.07240 299 LEU A O 1
ATOM 1949 N N . ILE A 1 303 ? 27.28403 47.36022 2.02944 1.000 19.97357 300 ILE A N 1
ATOM 1950 C CA . ILE A 1 303 ? 28.62023 47.76121 2.44919 1.000 19.52365 300 ILE A CA 1
ATOM 1951 C C . ILE A 1 303 ? 28.66498 49.25668 2.72363 1.000 19.97010 300 ILE A C 1
ATOM 1952 O O . ILE A 1 303 ? 29.28854 49.70740 3.69203 1.000 20.31378 300 ILE A O 1
ATOM 1957 N N . ALA A 1 304 ? 28.01647 50.05365 1.86782 1.000 19.49593 301 ALA A N 1
ATOM 1958 C CA . ALA A 1 304 ? 28.00782 51.49439 2.07360 1.000 21.26093 301 ALA A CA 1
ATOM 1959 C C . ALA A 1 304 ? 27.29346 51.85293 3.37085 1.000 21.28901 301 ALA A C 1
ATOM 1960 O O . ALA A 1 304 ? 27.75851 52.71426 4.12784 1.000 21.22043 301 ALA A O 1
ATOM 1962 N N . GLU A 1 305 ? 26.17552 51.17843 3.65695 1.000 21.24468 302 GLU A N 1
ATOM 1963 C CA . GLU A 1 305 ? 25.45530 51.43092 4.90032 1.000 22.34126 302 GLU A CA 1
ATOM 1964 C C . GLU A 1 305 ? 26.27045 51.00989 6.11505 1.000 21.71573 302 GLU A C 1
ATOM 1965 O O . GLU A 1 305 ? 26.28543 51.71461 7.13301 1.000 21.45028 302 GLU A O 1
ATOM 1971 N N . ALA A 1 306 ? 26.96180 49.86844 6.03246 1.000 19.46134 303 ALA A N 1
ATOM 1972 C CA . ALA A 1 306 ? 27.81637 49.46917 7.14266 1.000 18.67648 303 ALA A CA 1
ATOM 1973 C C . ALA A 1 306 ? 28.91379 50.49593 7.37841 1.000 19.61978 303 ALA A C 1
ATOM 1974 O O . ALA A 1 306 ? 29.28033 50.77642 8.52479 1.000 20.95614 303 ALA A O 1
ATOM 1976 N N . THR A 1 307 ? 29.46309 51.05230 6.29738 1.000 19.02270 304 THR A N 1
ATOM 1977 C CA . THR A 1 307 ? 30.48555 52.07982 6.42714 1.000 19.82184 304 THR A CA 1
ATOM 1978 C C . THR A 1 307 ? 29.94581 53.29584 7.16666 1.000 20.03956 304 THR A C 1
ATOM 1979 O O . THR A 1 307 ? 30.63856 53.87386 8.00966 1.000 21.30567 304 THR A O 1
ATOM 1983 N N . GLU A 1 308 ? 28.69795 53.68172 6.88623 1.000 21.27056 305 GLU A N 1
ATOM 1984 C CA . GLU A 1 308 ? 28.12520 54.83010 7.57727 1.000 22.47001 305 GLU A CA 1
ATOM 1985 C C . GLU A 1 308 ? 28.06620 54.60744 9.08436 1.000 23.47376 305 GLU A C 1
ATOM 1986 O O . GLU A 1 308 ? 28.26714 55.54998 9.86160 1.000 23.97003 305 GLU A O 1
ATOM 1992 N N . VAL A 1 309 ? 27.81376 53.37234 9.51513 1.000 22.39597 306 VAL A N 1
ATOM 1993 C CA . VAL A 1 309 ? 27.78979 53.07680 10.94525 1.000 21.17277 306 VAL A CA 1
ATOM 1994 C C . VAL A 1 309 ? 29.18111 53.22782 11.53732 1.000 21.23666 306 VAL A C 1
ATOM 1995 O O . VAL A 1 309 ? 29.35606 53.79392 12.62304 1.000 22.36950 306 VAL A O 1
ATOM 1999 N N . ILE A 1 310 ? 30.19526 52.74085 10.82219 1.000 20.74219 307 ILE A N 1
ATOM 2000 C CA . ILE A 1 310 ? 31.56892 52.87422 11.28799 1.000 20.59077 307 ILE A CA 1
ATOM 2001 C C . ILE A 1 310 ? 31.94438 54.34397 11.39746 1.000 20.71590 307 ILE A C 1
ATOM 2002 O O . ILE A 1 310 ? 32.55899 54.77411 12.37886 1.000 22.36117 307 ILE A O 1
ATOM 2007 N N . VAL A 1 311 ? 31.61564 55.12865 10.36388 1.000 21.52432 308 VAL A N 1
ATOM 2008 C CA . VAL A 1 311 ? 31.98935 56.53841 10.35469 1.000 23.60683 308 VAL A CA 1
ATOM 2009 C C . VAL A 1 311 ? 31.39004 57.24753 11.55787 1.000 24.09852 308 VAL A C 1
ATOM 2010 O O . VAL A 1 311 ? 32.07169 57.99800 12.26294 1.000 26.42058 308 VAL A O 1
ATOM 2014 N N . LYS A 1 312 ? 30.11322 56.98904 11.83164 1.000 24.86576 309 LYS A N 1
ATOM 2015 C CA . LYS A 1 312 ? 29.46335 57.64006 12.96257 1.000 25.23021 309 LYS A CA 1
ATOM 2016 C C . LYS A 1 312 ? 30.13376 57.26247 14.28052 1.000 26.33845 309 LYS A C 1
ATOM 2017 O O . LYS A 1 312 ? 30.29041 58.10804 15.17161 1.000 27.93234 309 LYS A O 1
ATOM 2023 N N . ALA A 1 313 ? 30.56130 56.00267 14.40537 1.000 26.37313 310 ALA A N 1
ATOM 2024 C CA . ALA A 1 313 ? 31.17227 55.52468 15.64322 1.000 27.61160 310 ALA A CA 1
ATOM 2025 C C . ALA A 1 313 ? 32.60493 56.01756 15.81846 1.000 30.00519 310 ALA A C 1
ATOM 2026 O O . ALA A 1 313 ? 33.08424 56.11303 16.95494 1.000 31.34408 310 ALA A O 1
ATOM 2028 N N . LEU A 1 314 ? 33.30363 56.31715 14.72584 1.000 30.51599 311 LEU A N 1
ATOM 2029 C CA . LEU A 1 314 ? 34.71862 56.69719 14.78942 1.000 32.78687 311 LEU A CA 1
ATOM 2030 C C . LEU A 1 314 ? 34.97177 58.17144 14.47098 1.000 37.20246 311 LEU A C 1
ATOM 2031 O O . LEU A 1 314 ? 34.25864 58.78531 13.67540 1.000 39.07098 311 LEU A O 1
ATOM 2036 N N . ASN B 1 55 ? 1.12058 12.99709 46.15013 1.000 66.61689 52 ASN B N 1
ATOM 2037 C CA . ASN B 1 55 ? 0.78473 14.19353 46.91345 1.000 65.80199 52 ASN B CA 1
ATOM 2038 C C . ASN B 1 55 ? 1.69448 14.32417 48.12954 1.000 65.30204 52 ASN B C 1
ATOM 2039 O O . ASN B 1 55 ? 2.87797 14.64045 47.99688 1.000 65.03003 52 ASN B O 1
ATOM 2041 N N . GLN B 1 56 ? 1.13083 14.08392 49.31686 1.000 63.43762 53 GLN B N 1
ATOM 2042 C CA . GLN B 1 56 ? 1.93650 14.10692 50.53369 1.000 60.95293 53 GLN B CA 1
ATOM 2043 C C . GLN B 1 56 ? 2.98974 13.00703 50.51627 1.000 58.49780 53 GLN B C 1
ATOM 2044 O O . GLN B 1 56 ? 4.10781 13.19973 51.00869 1.000 57.05813 53 GLN B O 1
ATOM 2050 N N . ALA B 1 57 ? 2.64571 11.84236 49.95977 1.000 56.97371 54 ALA B N 1
ATOM 2051 C CA . ALA B 1 57 ? 3.59058 10.73162 49.90013 1.000 55.24627 54 ALA B CA 1
ATOM 2052 C C . ALA B 1 57 ? 4.76894 11.06500 48.99561 1.000 53.26924 54 ALA B C 1
ATOM 2053 O O . ALA B 1 57 ? 5.93031 10.85971 49.36949 1.000 51.67582 54 ALA B O 1
ATOM 2055 N N . THR B 1 58 ? 4.48654 11.57751 47.79559 1.000 53.08545 55 THR B N 1
ATOM 2056 C CA . THR B 1 58 ? 5.55940 11.98708 46.89439 1.000 51.82529 55 THR B CA 1
ATOM 2057 C C . THR B 1 58 ? 6.38460 13.11409 47.50327 1.000 50.02096 55 THR B C 1
ATOM 2058 O O . THR B 1 58 ? 7.61782 13.11073 47.41413 1.000 49.15897 55 THR B O 1
ATOM 2062 N N . HIS B 1 59 ? 5.71768 14.08439 48.13100 1.000 49.91780 56 HIS B N 1
ATOM 2063 C CA . HIS B 1 59 ? 6.42255 15.15561 48.82678 1.000 49.72112 56 HIS B CA 1
ATOM 2064 C C . HIS B 1 59 ? 7.36071 14.59476 49.88817 1.000 48.50195 56 HIS B C 1
ATOM 2065 O O . HIS B 1 59 ? 8.52061 15.01045 49.99161 1.000 48.78863 56 HIS B O 1
ATOM 2072 N N . LYS B 1 60 ? 6.87720 13.64185 50.68919 1.000 48.76581 57 LYS B N 1
ATOM 2073 C CA . LYS B 1 60 ? 7.75176 13.04447 51.69050 1.000 49.31896 57 LYS B CA 1
ATOM 2074 C C . LYS B 1 60 ? 8.88854 12.26066 51.04654 1.000 48.81646 57 LYS B C 1
ATOM 2075 O O . LYS B 1 60 ? 10.00146 12.24308 51.58274 1.000 48.90176 57 LYS B O 1
ATOM 2081 N N . GLU B 1 61 ? 8.63806 11.63340 49.89127 1.000 47.51886 58 GLU B N 1
ATOM 2082 C CA . GLU B 1 61 ? 9.70751 10.94879 49.17113 1.000 47.88225 58 GLU B CA 1
ATOM 2083 C C . GLU B 1 61 ? 10.82593 11.90490 48.77688 1.000 46.74414 58 GLU B C 1
ATOM 2084 O O . GLU B 1 61 ? 11.99777 11.51580 48.76178 1.000 47.10792 58 GLU B O 1
ATOM 2090 N N . PHE B 1 62 ? 10.49263 13.15320 48.45470 1.000 45.47016 59 PHE B N 1
ATOM 2091 C CA . PHE B 1 62 ? 11.53813 14.11623 48.13534 1.000 43.64178 59 PHE B CA 1
ATOM 2092 C C . PHE B 1 62 ? 12.26206 14.59380 49.38801 1.000 45.20831 59 PHE B C 1
ATOM 2093 O O . PHE B 1 62 ? 13.48296 14.77443 49.36481 1.000 45.19487 59 PHE B O 1
ATOM 2101 N N . SER B 1 63 ? 11.53778 14.79885 50.49294 1.000 46.11334 60 SER B N 1
ATOM 2102 C CA . SER B 1 63 ? 12.20301 15.24540 51.71405 1.000 48.22558 60 SER B CA 1
ATOM 2103 C C . SER B 1 63 ? 13.14347 14.17692 52.26393 1.000 47.29396 60 SER B C 1
ATOM 2104 O O . SER B 1 63 ? 14.20172 14.50158 52.81615 1.000 46.58920 60 SER B O 1
ATOM 2107 N N A GLN B 1 64 ? 12.77967 12.89594 52.13287 0.428 47.24827 61 GLN B N 1
ATOM 2108 N N B GLN B 1 64 ? 12.78192 12.89984 52.10292 0.572 47.04549 61 GLN B N 1
ATOM 2109 C CA A GLN B 1 64 ? 13.69866 11.84457 52.56490 0.428 47.48081 61 GLN B CA 1
ATOM 2110 C CA B GLN B 1 64 ? 13.66188 11.81654 52.52942 0.572 47.06790 61 GLN B CA 1
ATOM 2111 C C A GLN B 1 64 ? 14.93504 11.78226 51.67815 0.428 47.16060 61 GLN B C 1
ATOM 2112 C C B GLN B 1 64 ? 14.90620 11.72872 51.65928 0.572 46.97004 61 GLN B C 1
ATOM 2113 O O A GLN B 1 64 ? 16.00766 11.38309 52.14489 0.428 48.05220 61 GLN B O 1
ATOM 2114 O O B GLN B 1 64 ? 15.94993 11.25014 52.11719 0.572 47.90589 61 GLN B O 1
ATOM 2125 N N . LEU B 1 65 ? 14.81362 12.17263 50.40582 1.000 45.75494 62 LEU B N 1
ATOM 2126 C CA . LEU B 1 65 ? 15.99763 12.24035 49.55886 1.000 44.98471 62 LEU B CA 1
ATOM 2127 C C . LEU B 1 65 ? 16.88871 13.40460 49.97123 1.000 45.09263 62 LEU B C 1
ATOM 2128 O O . LEU B 1 65 ? 18.11915 13.28561 49.96107 1.000 45.39429 62 LEU B O 1
ATOM 2133 N N . GLU B 1 66 ? 16.28203 14.53485 50.34897 1.000 44.44103 63 GLU B N 1
ATOM 2134 C CA . GLU B 1 66 ? 17.06346 15.67105 50.82446 1.000 45.64858 63 GLU B CA 1
ATOM 2135 C C . GLU B 1 66 ? 17.84783 15.31197 52.07869 1.000 46.20156 63 GLU B C 1
ATOM 2136 O O . GLU B 1 66 ? 19.02728 15.66169 52.20342 1.000 46.83954 63 GLU B O 1
ATOM 2142 N N . LYS B 1 67 ? 17.21125 14.61117 53.02016 1.000 46.22716 64 LYS B N 1
ATOM 2143 C CA . LYS B 1 67 ? 17.91774 14.21386 54.23205 1.000 46.96129 64 LYS B CA 1
ATOM 2144 C C . LYS B 1 67 ? 18.96249 13.14268 53.93717 1.000 47.11797 64 LYS B C 1
ATOM 2145 O O . LYS B 1 67 ? 20.06848 13.18009 54.48880 1.000 47.22958 64 LYS B O 1
ATOM 2151 N N . LYS B 1 68 ? 18.63842 12.19345 53.05474 1.000 46.58226 65 LYS B N 1
ATOM 2152 C CA . LYS B 1 68 ? 19.56613 11.10493 52.75921 1.000 46.47938 65 LYS B CA 1
ATOM 2153 C C . LYS B 1 68 ? 20.86327 11.62295 52.15079 1.000 46.10392 65 LYS B C 1
ATOM 2154 O O . LYS B 1 68 ? 21.95246 11.15193 52.49935 1.000 46.03082 65 LYS B O 1
ATOM 2160 N N . PHE B 1 69 ? 20.77004 12.58956 51.23967 1.000 45.56538 66 PHE B N 1
ATOM 2161 C CA . PHE B 1 69 ? 21.93619 13.11336 50.54419 1.000 45.09325 66 PHE B CA 1
ATOM 2162 C C . PHE B 1 69 ? 22.41303 14.45121 51.09519 1.000 44.76843 66 PHE B C 1
ATOM 2163 O O . PHE B 1 69 ? 23.33182 15.04671 50.52303 1.000 45.61468 66 PHE B O 1
ATOM 2171 N N . ASP B 1 70 ? 21.81097 14.93634 52.18083 1.000 45.00478 67 ASP B N 1
ATOM 2172 C CA . ASP B 1 70 ? 22.19454 16.20214 52.80927 1.000 45.51866 67 ASP B CA 1
ATOM 2173 C C . ASP B 1 70 ? 22.23359 17.34086 51.78633 1.000 44.48640 67 ASP B C 1
ATOM 2174 O O . ASP B 1 70 ? 23.23592 18.03711 51.61521 1.000 44.96325 67 ASP B O 1
ATOM 2179 N N . ALA B 1 71 ? 21.10907 17.52145 51.09729 1.000 42.34644 68 ALA B N 1
ATOM 2180 C CA . ALA B 1 71 ? 21.06254 18.48057 50.00815 1.000 42.19335 68 ALA B CA 1
ATOM 2181 C C . ALA B 1 71 ? 19.70016 19.15448 49.94548 1.000 41.83777 68 ALA B C 1
ATOM 2182 O O . ALA B 1 71 ? 18.72356 18.70787 50.55337 1.000 41.91844 68 ALA B O 1
ATOM 2184 N N . ARG B 1 72 ? 19.66299 20.24628 49.19083 1.000 41.61589 69 ARG B N 1
ATOM 2185 C CA . ARG B 1 72 ? 18.44529 20.95629 48.83774 1.000 41.00836 69 ARG B CA 1
ATOM 2186 C C . ARG B 1 72 ? 18.04155 20.50845 47.43988 1.000 40.02237 69 ARG B C 1
ATOM 2187 O O . ARG B 1 72 ? 18.89702 20.34544 46.56521 1.000 40.65033 69 ARG B O 1
ATOM 2195 N N . LEU B 1 73 ? 16.74325 20.30151 47.22865 1.000 38.48621 70 LEU B N 1
ATOM 2196 C CA . LEU B 1 73 ? 16.25698 19.67961 46.00281 1.000 36.58863 70 LEU B CA 1
ATOM 2197 C C . LEU B 1 73 ? 15.09730 20.48258 45.43373 1.000 35.57202 70 LEU B C 1
ATOM 2198 O O . LEU B 1 73 ? 14.11056 20.73073 46.13250 1.000 36.09381 70 LEU B O 1
ATOM 2203 N N . GLY B 1 74 ? 15.21613 20.87443 44.16546 1.000 34.73803 71 GLY B N 1
ATOM 2204 C CA . GLY B 1 74 ? 14.13656 21.53447 43.45559 1.000 32.52155 71 GLY B CA 1
ATOM 2205 C C . GLY B 1 74 ? 13.70704 20.72646 42.24972 1.000 32.03148 71 GLY B C 1
ATOM 2206 O O . GLY B 1 74 ? 14.53027 20.42822 41.38117 1.000 33.89426 71 GLY B O 1
ATOM 2207 N N . VAL B 1 75 ? 12.42526 20.38238 42.16238 1.000 30.76936 72 VAL B N 1
ATOM 2208 C CA . VAL B 1 75 ? 11.92226 19.45990 41.15106 1.000 31.72845 72 VAL B CA 1
ATOM 2209 C C . VAL B 1 75 ? 10.69020 20.06430 40.49501 1.000 31.35831 72 VAL B C 1
ATOM 2210 O O . VAL B 1 75 ? 9.78161 20.53827 41.18385 1.000 31.51728 72 VAL B O 1
ATOM 2214 N N . TYR B 1 76 ? 10.64468 20.02183 39.16932 1.000 31.30545 73 TYR B N 1
ATOM 2215 C CA . TYR B 1 76 ? 9.40847 20.27942 38.45080 1.000 31.18371 73 TYR B CA 1
ATOM 2216 C C . TYR B 1 76 ? 9.35488 19.35233 37.25032 1.000 30.12343 73 TYR B C 1
ATOM 2217 O O . TYR B 1 76 ? 10.30217 19.30401 36.45947 1.000 31.43620 73 TYR B O 1
ATOM 2226 N N . ALA B 1 77 ? 8.25797 18.61390 37.12307 1.000 29.97757 74 ALA B N 1
ATOM 2227 C CA . ALA B 1 77 ? 8.04153 17.73599 35.98678 1.000 29.98881 74 ALA B CA 1
ATOM 2228 C C . ALA B 1 77 ? 6.64969 17.97748 35.43052 1.000 32.69552 74 ALA B C 1
ATOM 2229 O O . ALA B 1 77 ? 5.71345 18.28522 36.17145 1.000 33.07577 74 ALA B O 1
ATOM 2231 N N . ILE B 1 78 ? 6.52850 17.85365 34.11368 1.000 33.79687 75 ILE B N 1
ATOM 2232 C CA . ILE B 1 78 ? 5.27814 18.07788 33.40203 1.000 35.97637 75 ILE B CA 1
ATOM 2233 C C . ILE B 1 78 ? 5.06639 16.89512 32.47232 1.000 36.50897 75 ILE B C 1
ATOM 2234 O O . ILE B 1 78 ? 5.88818 16.65155 31.58245 1.000 36.24012 75 ILE B O 1
ATOM 2239 N N . ASP B 1 79 ? 3.97180 16.16852 32.66707 1.000 36.34559 76 ASP B N 1
ATOM 2240 C CA . ASP B 1 79 ? 3.55509 15.14160 31.72012 1.000 36.96185 76 ASP B CA 1
ATOM 2241 C C . ASP B 1 79 ? 2.70686 15.83167 30.65886 1.000 37.25019 76 ASP B C 1
ATOM 2242 O O . ASP B 1 79 ? 1.56326 16.21120 30.91956 1.000 36.37886 76 ASP B O 1
ATOM 2247 N N . THR B 1 80 ? 3.27167 16.00404 29.46424 1.000 38.29058 77 THR B N 1
ATOM 2248 C CA . THR B 1 80 ? 2.60807 16.78600 28.42660 1.000 40.63881 77 THR B CA 1
ATOM 2249 C C . THR B 1 80 ? 1.36874 16.10408 27.85946 1.000 41.77533 77 THR B C 1
ATOM 2250 O O . THR B 1 80 ? 0.62169 16.74410 27.11196 1.000 43.32438 77 THR B O 1
ATOM 2254 N N . GLY B 1 81 ? 1.12644 14.83906 28.19229 1.000 41.16299 78 GLY B N 1
ATOM 2255 C CA . GLY B 1 81 ? -0.02455 14.13294 27.66191 1.000 43.28376 78 GLY B CA 1
ATOM 2256 C C . GLY B 1 81 ? -1.22167 14.12806 28.58734 1.000 43.50560 78 GLY B C 1
ATOM 2257 O O . GLY B 1 81 ? -2.34633 13.85872 28.15547 1.000 46.03509 78 GLY B O 1
ATOM 2258 N N . THR B 1 82 ? -0.99118 14.40842 29.86933 1.000 42.56775 79 THR B N 1
ATOM 2259 C CA . THR B 1 82 ? -2.05790 14.46206 30.85783 1.000 41.62545 79 THR B CA 1
ATOM 2260 C C . THR B 1 82 ? -2.14807 15.80126 31.56570 1.000 41.12049 79 THR B C 1
ATOM 2261 O O . THR B 1 82 ? -3.12999 16.03488 32.28139 1.000 42.11847 79 THR B O 1
ATOM 2265 N N . ASN B 1 83 ? -1.15259 16.67221 31.40211 1.000 40.56971 80 ASN B N 1
ATOM 2266 C CA . ASN B 1 83 ? -1.02986 17.94847 32.09835 1.000 41.34889 80 ASN B CA 1
ATOM 2267 C C . ASN B 1 83 ? -0.72549 17.78974 33.58454 1.000 41.21237 80 ASN B C 1
ATOM 2268 O O . ASN B 1 83 ? -0.70525 18.78887 34.31226 1.000 42.86968 80 ASN B O 1
ATOM 2273 N N . GLN B 1 84 ? -0.48535 16.56784 34.06075 1.000 39.94013 81 GLN B N 1
ATOM 2274 C CA . GLN B 1 84 ? -0.10983 16.37786 35.45547 1.000 39.51356 81 GLN B CA 1
ATOM 2275 C C . GLN B 1 84 ? 1.26132 16.98918 35.72177 1.000 37.29117 81 GLN B C 1
ATOM 2276 O O . GLN B 1 84 ? 2.16595 16.91664 34.88368 1.000 36.40724 81 GLN B O 1
ATOM 2282 N N . THR B 1 85 ? 1.41819 17.60520 36.89281 1.000 36.31627 82 THR B N 1
ATOM 2283 C CA . THR B 1 85 ? 2.68656 18.21962 37.25996 1.000 37.99713 82 THR B CA 1
ATOM 2284 C C . THR B 1 85 ? 3.15384 17.69140 38.60734 1.000 37.27626 82 THR B C 1
ATOM 2285 O O . THR B 1 85 ? 2.34804 17.41928 39.50196 1.000 37.99839 82 THR B O 1
ATOM 2289 N N . ILE B 1 86 ? 4.47002 17.54715 38.73714 1.000 36.82177 83 ILE B N 1
ATOM 2290 C CA . ILE B 1 86 ? 5.11934 17.11999 39.97220 1.000 37.62133 83 ILE B CA 1
ATOM 2291 C C . ILE B 1 86 ? 6.02459 18.25857 40.41037 1.000 37.53160 83 ILE B C 1
ATOM 2292 O O . ILE B 1 86 ? 6.91510 18.67491 39.65795 1.000 38.80920 83 ILE B O 1
ATOM 2297 N N . SER B 1 87 ? 5.80093 18.76391 41.61873 1.000 38.53482 84 SER B N 1
ATOM 2298 C CA . SER B 1 87 ? 6.41703 20.00575 42.06426 1.000 38.63437 84 SER B CA 1
ATOM 2299 C C . SER B 1 87 ? 6.97755 19.81329 43.46323 1.000 37.84705 84 SER B C 1
ATOM 2300 O O . SER B 1 87 ? 6.24577 19.43568 44.38169 1.000 38.79458 84 SER B O 1
ATOM 2303 N N . TYR B 1 88 ? 8.26741 20.08405 43.62811 1.000 35.97750 85 TYR B N 1
ATOM 2304 C CA . TYR B 1 88 ? 8.90391 20.06145 44.94104 1.000 35.61939 85 TYR B CA 1
ATOM 2305 C C . TYR B 1 88 ? 9.86080 21.24024 45.00802 1.000 35.53227 85 TYR B C 1
ATOM 2306 O O . TYR B 1 88 ? 10.85589 21.26794 44.27824 1.000 34.72146 85 TYR B O 1
ATOM 2315 N N . ARG B 1 89 ? 9.55344 22.21762 45.86323 1.000 35.79663 86 ARG B N 1
ATOM 2316 C CA . ARG B 1 89 ? 10.36853 23.42586 45.98842 1.000 36.46334 86 ARG B CA 1
ATOM 2317 C C . ARG B 1 89 ? 10.64296 24.03210 44.61808 1.000 34.52180 86 ARG B C 1
ATOM 2318 O O . ARG B 1 89 ? 11.74671 24.49031 44.32947 1.000 34.14093 86 ARG B O 1
ATOM 2326 N N . SER B 1 90 ? 9.62357 24.01631 43.75980 1.000 33.10599 87 SE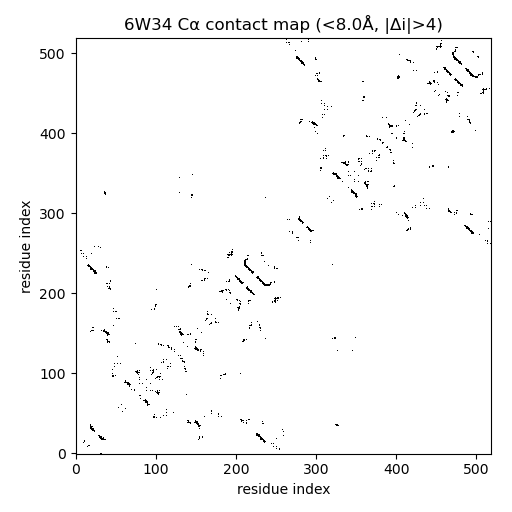R B N 1
ATOM 2327 C CA . SER B 1 90 ? 9.82385 24.31690 42.34953 1.000 32.91776 87 SER B CA 1
ATOM 2328 C C . SER B 1 90 ? 10.07758 25.79115 42.07687 1.000 30.62573 87 SER B C 1
ATOM 2329 O O . SER B 1 90 ? 10.40551 26.13725 40.93699 1.000 30.75632 87 SER B O 1
ATOM 2332 N N . ASN B 1 91 ? 9.95738 26.65528 43.08275 1.000 30.74029 88 ASN B N 1
ATOM 2333 C CA . ASN B 1 91 ? 10.25402 28.07364 42.93541 1.000 31.27994 88 ASN B CA 1
ATOM 2334 C C . ASN B 1 91 ? 11.50208 28.49271 43.70794 1.000 32.30317 88 ASN B C 1
ATOM 2335 O O . ASN B 1 91 ? 11.81751 29.68637 43.76987 1.000 32.88882 88 ASN B O 1
ATOM 2340 N N . GLU B 1 92 ? 12.22484 27.53735 44.28388 1.000 33.09346 89 GLU B N 1
ATOM 2341 C CA . GLU B 1 92 ? 13.49839 27.83699 44.92262 1.000 35.00706 89 GLU B CA 1
ATOM 2342 C C . GLU B 1 92 ? 14.54853 28.12370 43.85970 1.000 34.59239 89 GLU B C 1
ATOM 2343 O O . GLU B 1 92 ? 14.63506 27.42276 42.84867 1.000 34.71690 89 GLU B O 1
ATOM 2349 N N . ARG B 1 93 ? 15.35594 29.15534 44.09036 1.000 33.84975 90 ARG B N 1
ATOM 2350 C CA . ARG B 1 93 ? 16.41548 29.48257 43.14645 1.000 32.89600 90 ARG B CA 1
ATOM 2351 C C . ARG B 1 93 ? 17.64613 28.62028 43.37247 1.000 32.99722 90 ARG B C 1
ATOM 2352 O O . ARG B 1 93 ? 18.07166 28.38687 44.50797 1.000 34.12231 90 ARG B O 1
ATOM 2360 N N . PHE B 1 94 ? 18.20382 28.14044 42.26722 1.000 31.09703 91 PHE B N 1
ATOM 2361 C CA . PHE B 1 94 ? 19.47403 27.44298 42.23586 1.000 29.80419 91 PHE B CA 1
ATOM 2362 C C . PHE B 1 94 ? 20.29058 28.03870 41.10379 1.000 29.00489 91 PHE B C 1
ATOM 2363 O O . PHE B 1 94 ? 19.73619 28.52599 40.11358 1.000 29.98803 91 PHE B O 1
ATOM 2371 N N . ALA B 1 95 ? 21.61058 28.00977 41.25546 1.000 27.48639 92 ALA B N 1
ATOM 2372 C CA . ALA B 1 95 ? 22.47544 28.29123 40.12109 1.000 28.17554 92 ALA B CA 1
ATOM 2373 C C . ALA B 1 95 ? 22.17815 27.27830 39.02749 1.000 28.01937 92 ALA B C 1
ATOM 2374 O O . ALA B 1 95 ? 22.21574 26.06540 39.26606 1.000 29.97422 92 ALA B O 1
ATOM 2376 N N . PHE B 1 96 ? 21.85692 27.76934 37.82668 1.000 26.79426 93 PHE B N 1
ATOM 2377 C CA . PHE B 1 96 ? 21.49688 26.83115 36.76879 1.000 27.07934 93 PHE B CA 1
ATOM 2378 C C . PHE B 1 96 ? 22.70062 26.09196 36.20414 1.000 26.80430 93 PHE B C 1
ATOM 2379 O O . PHE B 1 96 ? 22.52752 25.01614 35.61592 1.000 27.27173 93 PHE B O 1
ATOM 2387 N N . ALA B 1 97 ? 23.90946 26.61925 36.41128 1.000 27.12073 94 ALA B N 1
ATOM 2388 C CA . ALA B 1 97 ? 25.13262 26.01496 35.89458 1.000 28.09630 94 ALA B CA 1
ATOM 2389 C C . ALA B 1 97 ? 25.00323 25.69408 34.40867 1.000 29.09583 94 ALA B C 1
ATOM 2390 O O . ALA B 1 97 ? 24.37597 26.45160 33.66168 1.000 29.17043 94 ALA B O 1
ATOM 2392 N N . SER B 1 98 ? 25.54908 24.56245 33.97150 1.000 27.70931 95 SER B N 1
ATOM 2393 C CA . SER B 1 98 ? 25.60164 24.31611 32.53413 1.000 27.63420 95 SER B CA 1
ATOM 2394 C C . SER B 1 98 ? 24.25759 23.96332 31.92773 1.000 26.27280 95 SER B C 1
ATOM 2395 O O . SER B 1 98 ? 24.19805 23.78959 30.70771 1.000 24.98535 95 SER B O 1
ATOM 2398 N N . THR B 1 99 ? 23.18571 23.84506 32.71506 1.000 26.22779 96 THR B N 1
ATOM 2399 C CA . THR B 1 99 ? 21.89702 23.56096 32.10081 1.000 26.04280 96 THR B CA 1
ATOM 2400 C C . THR B 1 99 ? 21.46152 24.66219 31.14536 1.000 25.43538 96 THR B C 1
ATOM 2401 O O . THR B 1 99 ? 20.64265 24.39676 30.25947 1.000 27.37183 96 THR B O 1
ATOM 2405 N N . TYR B 1 100 ? 21.98937 25.88557 31.29659 1.000 25.61554 97 TYR B N 1
ATOM 2406 C CA . TYR B 1 100 ? 21.62575 26.95920 30.37473 1.000 23.91721 97 TYR B CA 1
ATOM 2407 C C . TYR B 1 100 ? 22.07375 26.65508 28.95033 1.000 23.61681 97 TYR B C 1
ATOM 2408 O O . TYR B 1 100 ? 21.53215 27.23657 28.00868 1.000 24.41738 97 TYR B O 1
ATOM 2417 N N . LYS B 1 101 ? 23.06516 25.77961 28.76710 1.000 22.93350 98 LYS B N 1
ATOM 2418 C CA . LYS B 1 101 ? 23.57717 25.55820 27.41690 1.000 22.60184 98 LYS B CA 1
ATOM 2419 C C . LYS B 1 101 ? 22.50153 25.00354 26.49203 1.000 22.72045 98 LYS B C 1
ATOM 2420 O O . LYS B 1 101 ? 22.46252 25.35634 25.30838 1.000 22.27147 98 LYS B O 1
ATOM 2426 N N . ALA B 1 102 ? 21.59758 24.16922 27.01425 1.000 22.97336 99 ALA B N 1
ATOM 2427 C CA . ALA B 1 102 ? 20.51281 23.66334 26.17839 1.000 24.04794 99 ALA B CA 1
ATOM 2428 C C . ALA B 1 102 ? 19.53763 24.77544 25.81085 1.000 24.05673 99 ALA B C 1
ATOM 2429 O O . ALA B 1 102 ? 19.11516 24.88485 24.65329 1.000 23.83186 99 ALA B O 1
ATOM 2431 N N . LEU B 1 103 ? 19.17491 25.61730 26.77969 1.000 23.88166 100 LEU B N 1
ATOM 2432 C CA . LEU B 1 103 ? 18.24011 26.69769 26.48466 1.000 24.27484 100 LEU B CA 1
ATOM 2433 C C . LEU B 1 103 ? 18.88601 27.75543 25.60343 1.000 22.54368 100 LEU B C 1
ATOM 2434 O O . LEU B 1 103 ? 18.23611 28.30374 24.70531 1.000 23.61218 100 LEU B O 1
ATOM 2439 N N . ALA B 1 104 ? 20.15888 28.06374 25.85060 1.000 22.16781 101 ALA B N 1
ATOM 2440 C CA . ALA B 1 104 ? 20.85485 29.02211 24.99690 1.000 22.59301 101 ALA B CA 1
ATOM 2441 C C . ALA B 1 104 ? 20.99617 28.49714 23.57609 1.000 21.84558 101 ALA B C 1
ATOM 2442 O O . ALA B 1 104 ? 20.87877 29.26409 22.61710 1.000 22.13061 101 ALA B O 1
ATOM 2444 N N . ALA B 1 105 ? 21.21842 27.18709 23.41730 1.000 20.69409 102 ALA B N 1
ATOM 2445 C CA . ALA B 1 105 ? 21.20251 26.60889 22.07634 1.000 21.16900 102 ALA B CA 1
ATOM 2446 C C . ALA B 1 105 ? 19.84023 26.79550 21.42288 1.000 21.24984 102 ALA B C 1
ATOM 2447 O O . ALA B 1 105 ? 19.74927 27.08495 20.22364 1.000 21.40581 102 ALA B O 1
ATOM 2449 N N . GLY B 1 106 ? 18.76654 26.64829 22.20198 1.000 21.67073 103 GLY B N 1
ATOM 2450 C CA . GLY B 1 106 ? 17.44157 26.93171 21.67464 1.000 22.78119 103 GLY B CA 1
ATOM 2451 C C . GLY B 1 106 ? 17.27710 28.37770 21.24426 1.000 22.38184 103 GLY B C 1
ATOM 2452 O O . GLY B 1 106 ? 16.69402 28.65945 20.19506 1.000 23.3000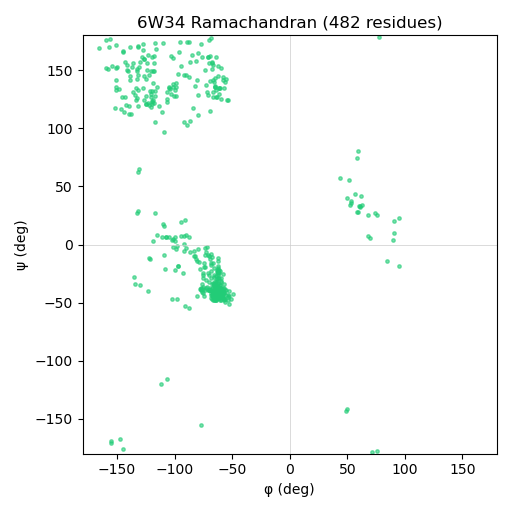4 103 GLY B O 1
ATOM 2453 N N . VAL B 1 107 ? 17.77804 29.31596 22.05119 1.000 22.52115 104 VAL B N 1
ATOM 2454 C CA . VAL B 1 107 ? 17.70613 30.72732 21.67495 1.000 22.93323 104 VAL B CA 1
ATOM 2455 C C . VAL B 1 107 ? 18.49807 30.97572 20.40017 1.000 21.52624 104 VAL B C 1
ATOM 2456 O O . VAL B 1 107 ? 18.05736 31.71321 19.51157 1.000 22.01600 104 VAL B O 1
ATOM 2460 N N . LEU B 1 108 ? 19.68473 30.37455 20.29944 1.000 20.98247 105 LEU B N 1
ATOM 2461 C CA . LEU B 1 108 ? 20.47753 30.48713 19.07909 1.000 20.58659 105 LEU B CA 1
ATOM 2462 C C . LEU B 1 108 ? 19.68320 30.01472 17.86875 1.000 21.39569 105 LEU B C 1
ATOM 2463 O O . LEU B 1 108 ? 19.63734 30.69159 16.83522 1.000 22.69556 105 LEU B O 1
ATOM 2468 N N . LEU B 1 109 ? 19.03093 28.85731 17.98671 1.000 23.00308 106 LEU B N 1
ATOM 2469 C CA . LEU B 1 109 ? 18.23574 28.34544 16.87895 1.000 22.86978 106 LEU B CA 1
ATOM 2470 C C . LEU B 1 109 ? 17.09775 29.29653 16.52376 1.000 24.37096 106 LEU B C 1
ATOM 2471 O O . LEU B 1 109 ? 16.77040 29.46088 15.34461 1.000 25.20786 106 LEU B O 1
ATOM 2476 N N . GLN B 1 110 ? 16.48307 29.93252 17.53058 1.000 25.25135 107 GLN B N 1
ATOM 2477 C CA . GLN B 1 110 ? 15.43478 30.91994 17.26739 1.000 26.63906 107 GLN B CA 1
ATOM 2478 C C . GLN B 1 110 ? 15.93852 32.03904 16.36529 1.000 26.54880 107 GLN B C 1
ATOM 2479 O O . GLN B 1 110 ? 15.19917 32.54753 15.51214 1.000 28.92824 107 GLN B O 1
ATOM 2485 N N . GLN B 1 111 ? 17.18964 32.44108 16.54388 1.000 25.55456 108 GLN B N 1
ATOM 2486 C CA . GLN B 1 111 ? 17.71152 33.66928 15.96266 1.000 26.03130 108 GLN B CA 1
ATOM 2487 C C . GLN B 1 111 ? 18.51231 33.46869 14.68456 1.000 27.56766 108 GLN B C 1
ATOM 2488 O O . GLN B 1 111 ? 18.92444 34.46013 14.07494 1.000 28.42998 108 GLN B O 1
ATOM 2494 N N . ASN B 1 112 ? 18.73440 32.23105 14.25481 1.000 25.87047 109 ASN B N 1
ATOM 2495 C CA . ASN B 1 112 ? 19.63084 31.96740 13.13795 1.000 24.97523 109 ASN B CA 1
ATOM 2496 C C . ASN B 1 112 ? 19.01423 30.90188 12.24918 1.000 25.92880 109 ASN B C 1
ATOM 2497 O O . ASN B 1 112 ? 18.33888 29.99124 12.73618 1.000 26.96562 109 ASN B O 1
ATOM 2502 N N . SER B 1 113 ? 19.23670 31.02593 10.94465 1.000 25.74937 110 SER B N 1
ATOM 2503 C CA . SER B 1 113 ? 18.73084 30.02013 10.03231 1.000 25.18416 110 SER B CA 1
ATOM 2504 C C . SER B 1 113 ? 19.51056 28.72420 10.20277 1.000 25.38512 110 SER B C 1
ATOM 2505 O O . SER B 1 113 ? 20.65482 28.70290 10.67554 1.000 24.88434 110 SER B O 1
ATOM 2508 N N . ILE B 1 114 ? 18.86829 27.62641 9.81132 1.000 24.54639 111 ILE B N 1
ATOM 2509 C CA . ILE B 1 114 ? 19.54728 26.33759 9.85041 1.000 24.21077 111 ILE B CA 1
ATOM 2510 C C . ILE B 1 114 ? 20.79083 26.36750 8.97193 1.000 24.31520 111 ILE B C 1
ATOM 2511 O O . ILE B 1 114 ? 21.85951 25.88974 9.37096 1.000 25.70738 111 ILE B O 1
ATOM 2516 N N . ASP B 1 115 ? 20.68295 26.95488 7.77554 1.000 23.26801 112 ASP B N 1
ATOM 2517 C CA . ASP B 1 115 ? 21.85374 27.05757 6.90668 1.000 24.91034 112 ASP B CA 1
ATOM 2518 C C . ASP B 1 115 ? 22.99184 27.80966 7.58710 1.000 24.71240 112 ASP B C 1
ATOM 2519 O O . ASP B 1 115 ? 24.16650 27.45705 7.41871 1.000 24.17455 112 ASP B O 1
ATOM 2524 N N . SER B 1 116 ? 22.67031 28.86665 8.33969 1.000 23.90184 113 SER B N 1
ATOM 2525 C CA . SER B 1 116 ? 23.71266 29.68236 8.95353 1.000 23.94487 113 SER B CA 1
ATOM 2526 C C . SER B 1 116 ? 24.46586 28.96100 10.06408 1.000 23.26033 113 SER B C 1
ATOM 2527 O O . SER B 1 116 ? 25.52923 29.44386 10.47545 1.000 22.79222 113 SER B O 1
ATOM 2530 N N . LEU B 1 117 ? 23.96825 27.81391 10.53843 1.000 21.78090 114 LEU B N 1
ATOM 2531 C CA . LEU B 1 117 ? 24.75417 26.99514 11.45668 1.000 20.89538 114 LEU B CA 1
ATOM 2532 C C . LEU B 1 117 ? 26.04216 26.48240 10.82031 1.000 20.32151 114 LEU B C 1
ATOM 2533 O O . LEU B 1 117 ? 26.91915 25.99290 11.54030 1.000 20.70370 114 LEU B O 1
ATOM 2538 N N . ASN B 1 118 ? 26.16968 26.55908 9.49682 1.000 20.59887 115 ASN B N 1
ATOM 2539 C CA . ASN B 1 118 ? 27.39532 26.13650 8.83366 1.000 21.03380 115 ASN B CA 1
ATOM 2540 C C . ASN B 1 118 ? 28.47022 27.20056 8.82762 1.000 21.00694 115 ASN B C 1
ATOM 2541 O O . ASN B 1 118 ? 29.59778 26.89607 8.43176 1.000 22.72652 115 ASN B O 1
ATOM 2546 N N . GLU B 1 119 ? 28.16332 28.43156 9.22037 1.000 20.29787 116 GLU B N 1
ATOM 2547 C CA . GLU B 1 119 ? 29.19653 29.45363 9.21854 1.000 20.17904 116 GLU B CA 1
ATOM 2548 C C . GLU B 1 119 ? 30.16475 29.22701 10.37578 1.000 20.38672 116 GLU B C 1
ATOM 2549 O O . GLU B 1 119 ? 29.80952 28.66987 11.41418 1.000 22.93044 116 GLU B O 1
ATOM 2555 N N . VAL B 1 120 ? 31.41101 29.63855 10.17907 1.000 19.28052 117 VAL B N 1
ATOM 2556 C CA . VAL B 1 120 ? 32.51045 29.25482 11.06058 1.000 18.61221 117 VAL B CA 1
ATOM 2557 C C . VAL B 1 120 ? 32.92403 30.44224 11.92302 1.000 19.46353 117 VAL B C 1
ATOM 2558 O O . VAL B 1 120 ? 33.13881 31.54767 11.41238 1.000 20.68129 117 VAL B O 1
ATOM 2562 N N . ILE B 1 121 ? 33.04000 30.20459 13.23068 1.000 20.16367 118 ILE B N 1
ATOM 2563 C CA . ILE B 1 121 ? 33.48023 31.19485 14.20876 1.000 20.35128 118 ILE B CA 1
ATOM 2564 C C . ILE B 1 121 ? 34.89353 30.82477 14.62446 1.000 20.55362 118 ILE B C 1
ATOM 2565 O O . ILE B 1 121 ? 35.13340 29.69384 15.06779 1.000 20.32559 118 ILE B O 1
ATOM 2570 N N . THR B 1 122 ? 35.82781 31.76040 14.49289 1.000 19.87253 119 THR B N 1
ATOM 2571 C CA . THR B 1 122 ? 37.17051 31.55396 15.02114 1.000 19.18815 119 THR B CA 1
ATOM 2572 C C . THR B 1 122 ? 37.29894 32.18666 16.40395 1.000 19.52267 119 THR B C 1
ATOM 2573 O O . THR B 1 122 ? 36.48364 33.01268 16.82154 1.000 22.09212 119 THR B O 1
ATOM 2577 N N . TYR B 1 123 ? 38.36373 31.80377 17.10395 1.000 21.13983 120 TYR B N 1
ATOM 2578 C CA . TYR B 1 123 ? 38.65624 32.27103 18.45414 1.000 22.92011 120 TYR B CA 1
ATOM 2579 C C . TYR B 1 123 ? 40.10080 31.88557 18.73071 1.000 26.33099 120 TYR B C 1
ATOM 2580 O O . TYR B 1 123 ? 40.70814 31.13359 17.96481 1.000 27.27225 120 TYR B O 1
ATOM 2589 N N . THR B 1 124 ? 40.64720 32.41202 19.82470 1.000 27.43095 121 THR B N 1
ATOM 2590 C CA . THR B 1 124 ? 42.06311 32.27768 20.13679 1.000 29.55945 121 THR B CA 1
ATOM 2591 C C . THR B 1 124 ? 42.25884 31.50571 21.43533 1.000 29.15968 121 THR B C 1
ATOM 2592 O O . THR B 1 124 ? 41.30787 31.20922 22.16080 1.000 28.08873 121 THR B O 1
ATOM 2596 N N . LYS B 1 125 ? 43.52806 31.20924 21.73846 1.000 31.60398 122 LYS B N 1
ATOM 2597 C CA . LYS B 1 125 ? 43.86089 30.55988 23.00496 1.000 33.23969 122 LYS B CA 1
ATOM 2598 C C . LYS B 1 125 ? 43.39831 31.39450 24.18513 1.000 33.60716 122 LYS B C 1
ATOM 2599 O O . LYS B 1 125 ? 42.89152 30.85688 25.17756 1.000 32.66103 122 LYS B O 1
ATOM 2605 N N . GLU B 1 126 ? 43.58978 32.71393 24.10382 1.000 31.76193 123 GLU B N 1
ATOM 2606 C CA . GLU B 1 126 ? 43.17930 33.59861 25.18356 1.000 34.49072 123 GLU B CA 1
ATOM 2607 C C . GLU B 1 126 ? 41.69028 33.49292 25.48184 1.000 33.01889 123 GLU B C 1
ATOM 2608 O O . GLU B 1 126 ? 41.27908 33.77243 26.61277 1.000 34.42762 123 GLU B O 1
ATOM 2614 N N . ASP B 1 127 ? 40.87965 33.08495 24.50156 1.000 31.12504 124 ASP B N 1
ATOM 2615 C CA . ASP B 1 127 ? 39.44732 32.90258 24.70260 1.000 31.52054 124 ASP B CA 1
ATOM 2616 C C . ASP B 1 127 ? 39.10014 31.59692 25.40711 1.000 30.66703 124 ASP B C 1
ATOM 2617 O O . ASP B 1 127 ? 37.96554 31.44593 25.87390 1.000 32.67751 124 ASP B O 1
ATOM 2622 N N . LEU B 1 128 ? 40.02585 30.64876 25.49953 1.000 30.39876 125 LEU B N 1
ATOM 2623 C CA . LEU B 1 128 ? 39.69542 29.37481 26.12504 1.000 30.56109 125 LEU B CA 1
ATOM 2624 C C . LEU B 1 128 ? 39.54563 29.54275 27.63365 1.000 32.08338 125 LEU B C 1
ATOM 2625 O O . LEU B 1 128 ? 40.39197 30.15334 28.29331 1.000 34.09606 125 LEU B O 1
ATOM 2630 N N . VAL B 1 129 ? 38.45577 29.01437 28.17569 1.000 31.72144 126 VAL B N 1
ATOM 2631 C CA . VAL B 1 129 ? 38.25478 28.94936 29.61519 1.000 31.07805 126 VAL B CA 1
ATOM 2632 C C . VAL B 1 129 ? 38.35063 27.49110 30.04355 1.000 32.28490 126 VAL B C 1
ATOM 2633 O O . VAL B 1 129 ? 38.44415 26.58711 29.21772 1.000 31.30762 126 VAL B O 1
ATOM 2637 N N . ASP B 1 130 ? 38.31790 27.26858 31.35818 1.000 33.70663 127 ASP B N 1
ATOM 2638 C CA . ASP B 1 130 ? 38.51361 25.92760 31.89126 1.000 35.28123 127 ASP B CA 1
ATOM 2639 C C . ASP B 1 130 ? 37.47888 24.95817 31.33356 1.000 33.55768 127 ASP B C 1
ATOM 2640 O O . ASP B 1 130 ? 36.30474 25.29893 31.16697 1.000 34.08685 127 ASP B O 1
ATOM 2645 N N . TYR B 1 131 ? 37.93694 23.73748 31.05938 1.000 33.28252 128 TYR B N 1
ATOM 2646 C CA . TYR B 1 131 ? 37.16386 22.65315 30.45928 1.000 32.04434 128 TYR B CA 1
ATOM 2647 C C . TYR B 1 131 ? 36.59371 22.99439 29.09244 1.000 30.90231 128 TYR B C 1
ATOM 2648 O O . TYR B 1 131 ? 35.40800 23.31993 28.95834 1.000 30.73627 128 TYR B O 1
ATOM 2657 N N . SER B 1 132 ? 37.43722 22.88575 28.07407 1.000 28.99443 129 SER B N 1
ATOM 2658 C CA . SER B 1 132 ? 37.05471 23.14787 26.68793 1.000 27.99922 129 SER B CA 1
ATOM 2659 C C . SER B 1 132 ? 37.53678 21.99648 25.81365 1.000 29.11356 129 SER B C 1
ATOM 2660 O O . SER B 1 132 ? 38.34719 22.18503 24.90127 1.000 29.34303 129 SER B O 1
ATOM 2663 N N . PRO B 1 133 ? 37.04177 20.78107 26.06094 1.000 28.76721 130 PRO B N 1
ATOM 2664 C CA . PRO B 1 133 ? 37.61243 19.60767 25.37902 1.000 30.12451 130 PRO B CA 1
ATOM 2665 C C . PRO B 1 133 ? 37.44752 19.62702 23.87276 1.000 29.96286 130 PRO B C 1
ATOM 2666 O O . PRO B 1 133 ? 38.29164 19.06592 23.16790 1.000 32.52593 130 PRO B O 1
ATOM 2670 N N . VAL B 1 134 ? 36.39372 20.25026 23.35502 1.000 27.18946 131 VAL B N 1
ATOM 2671 C CA . VAL B 1 134 ? 36.18318 20.32212 21.91268 1.000 26.04494 131 VAL B CA 1
ATOM 2672 C C . VAL B 1 134 ? 36.81911 21.57228 21.32433 1.000 24.93377 131 VAL B C 1
ATOM 2673 O O . VAL B 1 134 ? 37.60620 21.49996 20.37825 1.000 24.96154 131 VAL B O 1
ATOM 2677 N N . THR B 1 135 ? 36.49418 22.74116 21.87737 1.000 24.73615 132 THR B N 1
ATOM 2678 C CA . THR B 1 135 ? 36.95730 23.99039 21.28201 1.000 23.45165 132 THR B CA 1
ATOM 2679 C C . THR B 1 135 ? 38.47321 24.14209 21.35281 1.000 24.21376 132 THR B C 1
ATOM 2680 O O . THR B 1 135 ? 39.05572 24.84418 20.52022 1.000 25.92181 132 THR B O 1
ATOM 2684 N N . GLU B 1 136 ? 39.13503 23.51633 22.32921 1.000 24.79049 133 GLU B N 1
ATOM 2685 C CA . GLU B 1 136 ? 40.58164 23.68771 22.41364 1.000 26.45926 133 GLU B CA 1
ATOM 2686 C C . GLU B 1 136 ? 41.29840 23.07432 21.21799 1.000 26.64193 133 GLU B C 1
ATOM 2687 O O . GLU B 1 136 ? 42.44452 23.44866 20.93824 1.000 28.38554 133 GLU B O 1
ATOM 2693 N N . LYS B 1 137 ? 40.64328 22.15536 20.50464 1.000 27.72888 134 LYS B N 1
ATOM 2694 C CA . LYS B 1 137 ? 41.22163 21.49165 19.34436 1.000 27.27310 134 LYS B CA 1
ATOM 2695 C C . LYS B 1 137 ? 41.10281 22.29879 18.05724 1.000 26.71481 134 LYS B C 1
ATOM 2696 O O . LYS B 1 137 ? 41.65179 21.87737 17.03596 1.000 27.25363 134 LYS B O 1
ATOM 2702 N N . HIS B 1 138 ? 40.40830 23.43480 18.06482 1.000 25.63130 135 HIS B N 1
ATOM 2703 C CA . HIS B 1 138 ? 40.10849 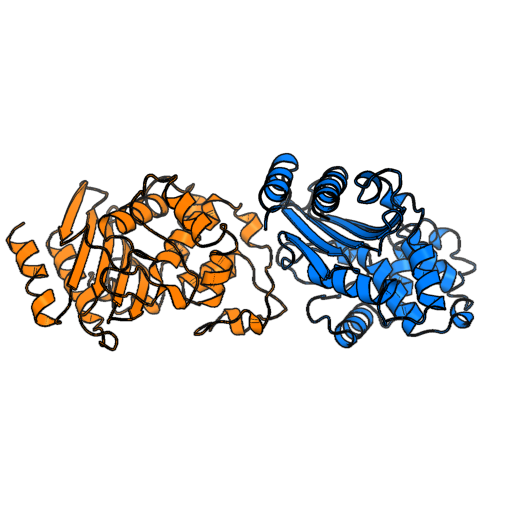24.14903 16.82854 1.000 24.28337 135 HIS B CA 1
ATOM 2704 C C . HIS B 1 138 ? 40.39896 25.63558 16.94650 1.000 23.39265 135 HIS B C 1
ATOM 2705 O O . HIS B 1 138 ? 39.78725 26.44487 16.24738 1.000 24.00215 135 HIS B O 1
ATOM 2712 N N . VAL B 1 139 ? 41.34279 26.00726 17.81388 1.000 25.93057 136 VAL B N 1
ATOM 2713 C CA . VAL B 1 139 ? 41.79192 27.39071 17.86980 1.000 27.85849 136 VAL B CA 1
ATOM 2714 C C . VAL B 1 139 ? 42.27893 27.80999 16.48956 1.000 27.50505 136 VAL B C 1
ATOM 2715 O O . VAL B 1 139 ? 42.92166 27.02891 15.77020 1.000 28.61793 136 VAL B O 1
ATOM 2719 N N . ASP B 1 140 ? 41.94941 29.04745 16.10902 1.000 27.96897 137 ASP B N 1
ATOM 2720 C CA . ASP B 1 140 ? 42.33070 29.66563 14.83625 1.000 28.09524 137 ASP B CA 1
ATOM 2721 C C . ASP B 1 140 ? 41.52623 29.17599 13.62938 1.000 26.29970 137 ASP B C 1
ATOM 2722 O O . ASP B 1 140 ? 40.96156 29.99280 12.89287 1.000 27.22613 137 ASP B O 1
ATOM 2727 N N A THR B 1 141 ? 41.48379 27.86278 13.39469 0.687 26.24750 138 THR B N 1
ATOM 2728 N N B THR B 1 141 ? 41.47889 27.85866 13.40566 0.313 26.37677 138 THR B N 1
ATOM 2729 C CA A THR B 1 141 ? 40.65956 27.35698 12.30065 0.687 25.62947 138 THR B CA 1
ATOM 2730 C CA B THR B 1 141 ? 40.67317 27.34227 12.30202 0.313 26.79311 138 THR B CA 1
ATOM 2731 C C A THR B 1 141 ? 39.19551 27.67594 12.54235 0.687 23.45099 138 THR B C 1
ATOM 2732 C C B THR B 1 141 ? 39.19353 27.62300 12.53196 0.313 23.77152 138 THR B C 1
ATOM 2733 O O A THR B 1 141 ? 38.48161 28.10812 11.62732 0.687 22.98682 138 THR B O 1
ATOM 2734 O O B THR B 1 141 ? 38.46703 27.98584 11.59894 0.313 23.37729 138 THR B O 1
ATOM 2741 N N . GLY B 1 142 ? 38.74029 27.49127 13.77251 1.000 21.33538 139 GLY B N 1
ATOM 2742 C CA . GLY B 1 142 ? 37.36555 27.76040 14.12481 1.000 19.36628 139 GLY B CA 1
ATOM 2743 C C . GLY B 1 142 ? 36.51301 26.52152 14.02994 1.000 18.90722 139 GLY B C 1
ATOM 2744 O O . GLY B 1 142 ? 36.96626 25.42193 13.69168 1.000 22.87088 139 GLY B O 1
ATOM 2745 N N . MET B 1 143 ? 35.23722 26.70838 14.37685 1.000 18.90919 140 MET B N 1
ATOM 2746 C CA . MET B 1 143 ? 34.23710 25.65383 14.31528 1.000 19.34085 140 MET B CA 1
ATOM 2747 C C . MET B 1 143 ? 32.96101 26.24114 13.73580 1.000 19.54211 140 MET B C 1
ATOM 2748 O O . MET B 1 143 ? 32.71321 27.44265 13.85124 1.000 20.02889 140 MET B O 1
ATOM 2753 N N . LYS B 1 144 ? 32.16526 25.39351 13.09570 1.000 19.89081 141 LYS B N 1
ATOM 2754 C CA . LYS B 1 144 ? 30.84832 25.83153 12.65450 1.000 19.63457 141 LYS B CA 1
ATOM 2755 C C . LYS B 1 144 ? 30.00467 26.22890 13.85870 1.000 17.38849 141 LYS B C 1
ATOM 2756 O O . LYS B 1 144 ? 30.11932 25.65422 14.94393 1.000 19.97436 141 LYS B O 1
ATOM 2762 N N . LEU B 1 145 ? 29.16938 27.24653 13.65803 1.000 18.38996 142 LEU B N 1
ATOM 2763 C CA . LEU B 1 145 ? 28.25590 27.68802 14.70667 1.000 19.15354 142 LEU B CA 1
ATOM 2764 C C . LEU B 1 145 ? 27.46232 26.52331 15.28819 1.000 18.78370 142 LEU B C 1
ATOM 2765 O O . LEU B 1 145 ? 27.35059 26.38307 16.51165 1.000 20.49474 142 LEU B O 1
ATOM 2770 N N . GLY B 1 146 ? 26.90876 25.66871 14.42695 1.000 20.15163 143 GLY B N 1
ATOM 2771 C CA . GLY B 1 146 ? 26.15345 24.53293 14.92461 1.000 20.42117 143 GLY B CA 1
ATOM 2772 C C . GLY B 1 146 ? 27.01141 23.55240 15.69916 1.000 20.88498 143 GLY B C 1
ATOM 2773 O O . GLY B 1 146 ? 26.54173 22.93264 16.65749 1.000 22.88213 143 GLY B O 1
ATOM 2774 N N . GLU B 1 147 ? 28.27717 23.39815 15.29963 1.000 19.21804 144 GLU B N 1
ATOM 2775 C CA . GLU B 1 147 ? 29.18095 22.51721 16.02920 1.000 20.46049 144 GLU B CA 1
ATOM 2776 C C . GLU B 1 147 ? 29.53712 23.09454 17.38768 1.000 20.07404 144 GLU B C 1
ATOM 2777 O O . GLU B 1 147 ? 29.75225 22.33982 18.34202 1.000 21.89885 144 GLU B O 1
ATOM 2783 N N . ILE B 1 148 ? 29.60827 24.42114 17.49479 1.000 20.86406 145 ILE B N 1
ATOM 2784 C CA . ILE B 1 148 ? 29.85043 25.04081 18.79021 1.000 19.83128 145 ILE B CA 1
ATOM 2785 C C . ILE B 1 148 ? 28.66184 24.81169 19.71395 1.000 20.62699 145 ILE B C 1
ATOM 2786 O O . ILE B 1 148 ? 28.82302 24.41805 20.87665 1.000 20.39067 145 ILE B O 1
ATOM 2791 N N . ALA B 1 149 ? 27.45263 25.06110 19.21126 1.000 20.73348 146 ALA B N 1
ATOM 2792 C CA . ALA B 1 149 ? 26.26018 24.81753 20.01953 1.000 20.54100 146 ALA B CA 1
ATOM 2793 C C . ALA B 1 149 ? 26.18985 23.35522 20.42678 1.000 21.71084 146 ALA B C 1
ATOM 2794 O O . ALA B 1 149 ? 25.88812 23.02403 21.58471 1.000 20.56454 146 ALA B O 1
ATOM 2796 N N . GLU B 1 150 ? 26.48439 22.46577 19.48338 1.000 20.85460 147 GLU B N 1
ATOM 2797 C CA . GLU B 1 150 ? 26.48347 21.04326 19.77621 1.000 22.92961 147 GLU B CA 1
ATOM 2798 C C . GLU B 1 150 ? 27.51554 20.68423 20.84331 1.000 22.81779 147 GLU B C 1
ATOM 2799 O O . GLU B 1 150 ? 27.22652 19.89538 21.74995 1.000 22.83713 147 GLU B O 1
ATOM 2805 N N . ALA B 1 151 ? 28.72696 21.24433 20.75130 1.000 21.16620 148 ALA B N 1
ATOM 2806 C CA . ALA B 1 151 ? 29.74514 20.97030 21.76355 1.000 22.09143 148 ALA B CA 1
ATOM 2807 C C . ALA B 1 151 ? 29.30665 21.45573 23.14311 1.000 22.14052 148 ALA B C 1
ATOM 2808 O O . ALA B 1 151 ? 29.54372 20.78200 24.15720 1.000 23.89934 148 ALA B O 1
ATOM 2810 N N . ALA B 1 152 ? 28.66282 22.62032 23.20759 1.000 20.73310 149 ALA B N 1
ATOM 2811 C CA . ALA B 1 152 ? 28.15566 23.08748 24.49386 1.000 21.04380 149 ALA B CA 1
ATOM 2812 C C . ALA B 1 152 ? 27.12796 22.12226 25.05450 1.000 21.24462 149 ALA B C 1
ATOM 2813 O O . ALA B 1 152 ? 27.16549 21.78201 26.24285 1.000 21.52410 149 ALA B O 1
ATOM 2815 N N . VAL B 1 153 ? 26.20798 21.65910 24.21172 1.000 20.82740 150 VAL B N 1
ATOM 2816 C CA . VAL B 1 153 ? 25.12734 20.81904 24.70746 1.000 21.60798 150 VAL B CA 1
ATOM 2817 C C . VAL B 1 153 ? 25.61935 19.40778 24.99699 1.000 21.53767 150 VAL B C 1
ATOM 2818 O O . VAL B 1 153 ? 25.26194 18.82008 26.02340 1.000 23.09824 150 VAL B O 1
ATOM 2822 N N . ARG B 1 154 ? 26.46123 18.84936 24.11250 1.000 20.95011 151 ARG B N 1
ATOM 2823 C CA . ARG B 1 154 ? 26.84997 17.44423 24.24101 1.000 23.25412 151 ARG B CA 1
ATOM 2824 C C . ARG B 1 154 ? 27.94884 17.23137 25.27379 1.000 25.21847 151 ARG B C 1
ATOM 2825 O O . ARG B 1 154 ? 27.88779 16.27838 26.05441 1.000 27.23889 151 ARG B O 1
ATOM 2833 N N A SER B 1 155 ? 28.96995 18.08799 25.27779 0.585 25.16253 152 SER B N 1
ATOM 2834 N N B SER B 1 155 ? 28.97525 18.08141 25.28064 0.415 25.27400 152 SER B N 1
ATOM 2835 C CA A SER B 1 155 ? 30.12542 17.89536 26.14048 0.585 25.69339 152 SER B CA 1
ATOM 2836 C CA B SER B 1 155 ? 30.12017 17.88108 26.15803 0.415 25.52840 152 SER B CA 1
ATOM 2837 C C A SER B 1 155 ? 30.18403 18.87485 27.29937 0.585 26.07037 152 SER B C 1
ATOM 2838 C C B SER B 1 155 ? 30.22285 18.90902 27.27285 0.415 26.26267 152 SER B C 1
ATOM 2839 O O A SER B 1 155 ? 30.99648 18.67674 28.21145 0.585 26.74116 152 SER B O 1
ATOM 2840 O O B SER B 1 155 ? 31.11154 18.78377 28.12419 0.415 27.33271 152 SER B O 1
ATOM 2845 N N . SER B 1 156 ? 29.34494 19.91321 27.29288 1.000 25.81725 153 SER B N 1
ATOM 2846 C CA . SER B 1 156 ? 29.39298 20.98955 28.28151 1.000 27.15018 153 SER B CA 1
ATOM 2847 C C . SER B 1 156 ? 30.66936 21.81298 28.15398 1.000 25.86747 153 SER B C 1
ATOM 2848 O O . SER B 1 156 ? 31.14925 22.38754 29.13163 1.000 27.64009 153 SER B O 1
ATOM 2851 N N . ASP B 1 157 ? 31.22701 21.85881 26.94448 1.000 25.08246 154 ASP B N 1
ATOM 2852 C CA . ASP B 1 157 ? 32.39608 22.67594 26.66071 1.000 22.96382 154 ASP B CA 1
ATOM 2853 C C . ASP B 1 157 ? 32.11549 24.11917 27.06266 1.000 22.49136 154 ASP B C 1
ATOM 2854 O O . ASP B 1 157 ? 31.13290 24.71754 26.61755 1.000 25.28434 154 ASP B O 1
ATOM 2859 N N . ASN B 1 158 ? 32.98021 24.67364 27.91616 1.000 25.05087 155 ASN B N 1
ATOM 2860 C CA . ASN B 1 158 ? 32.73119 25.99244 28.49733 1.000 24.22765 155 ASN B CA 1
ATOM 2861 C C . ASN B 1 158 ? 33.03293 27.13825 27.53451 1.000 24.52529 155 ASN B C 1
ATOM 2862 O O . ASN B 1 158 ? 32.32426 28.15108 27.54088 1.000 25.95900 155 ASN B O 1
ATOM 2867 N N . THR B 1 159 ? 34.09171 27.02955 26.73039 1.000 23.71309 156 THR B N 1
ATOM 2868 C CA . THR B 1 159 ? 34.31465 28.04695 25.70875 1.000 23.46141 156 THR B CA 1
ATOM 2869 C C . THR B 1 159 ? 33.19319 28.03931 24.67664 1.000 22.22593 156 THR B C 1
ATOM 2870 O O . THR B 1 159 ? 32.73831 29.10409 24.23642 1.000 22.67033 156 THR B O 1
ATOM 2874 N N . ALA B 1 160 ? 32.72620 26.84944 24.28217 1.000 20.48944 157 ALA B N 1
ATOM 2875 C CA . ALA B 1 160 ? 31.55457 26.78723 23.41607 1.000 19.83921 157 ALA B CA 1
ATOM 2876 C C . ALA B 1 160 ? 30.36552 27.48792 24.06161 1.000 20.78258 157 ALA B C 1
ATOM 2877 O O . ALA B 1 160 ? 29.62611 28.21094 23.38791 1.000 21.09265 157 ALA B O 1
ATOM 2879 N N . GLY B 1 161 ? 30.16922 27.29358 25.36805 1.000 23.00823 158 GLY B N 1
ATOM 2880 C CA . GLY B 1 161 ? 29.10770 28.01171 26.05385 1.000 22.93268 158 GLY B CA 1
ATOM 2881 C C . GLY B 1 161 ? 29.27788 29.51736 25.98009 1.000 22.50673 158 GLY B C 1
ATOM 2882 O O . GLY B 1 161 ? 28.29650 30.26169 25.85609 1.000 23.51633 158 GLY B O 1
ATOM 2883 N N . ASN B 1 162 ? 30.52208 29.99190 26.06670 1.000 22.95645 159 ASN B N 1
ATOM 2884 C CA . ASN B 1 162 ? 30.75796 31.42999 26.00261 1.000 23.44774 159 ASN B CA 1
ATOM 2885 C C . ASN B 1 162 ? 30.55535 31.96702 24.59427 1.000 22.60073 159 ASN B C 1
ATOM 2886 O O . ASN B 1 162 ? 30.04649 33.08231 24.42271 1.000 23.35915 159 ASN B O 1
ATOM 2891 N N . ILE B 1 163 ? 30.96172 31.20074 23.57366 1.000 22.74024 160 ILE B N 1
ATOM 2892 C CA . ILE B 1 163 ? 30.69567 31.61657 22.20102 1.000 22.39656 160 ILE B CA 1
ATOM 2893 C C . ILE B 1 163 ? 29.20059 31.63589 21.95104 1.000 22.53768 160 ILE B C 1
ATOM 2894 O O . ILE B 1 163 ? 28.67286 32.56571 21.33634 1.000 22.30109 160 ILE B O 1
ATOM 2899 N N . LEU B 1 164 ? 28.49549 30.62303 22.46135 1.000 22.94929 161 LEU B N 1
ATOM 2900 C CA . LEU B 1 164 ? 27.04179 30.59949 22.39833 1.000 24.74926 161 LEU B CA 1
ATOM 2901 C C . LEU B 1 164 ? 26.45397 31.85141 23.04435 1.000 23.56311 161 LEU B C 1
ATOM 2902 O O . LEU B 1 164 ? 25.62227 32.54337 22.44365 1.000 24.14042 161 LEU B O 1
ATOM 2907 N N . PHE B 1 165 ? 26.90955 32.18452 24.25623 1.000 24.48437 162 PHE B N 1
ATOM 2908 C CA . PHE B 1 165 ? 26.49410 33.43361 24.88540 1.000 26.01136 162 PHE B CA 1
ATOM 2909 C C . PHE B 1 165 ? 26.73445 34.61351 23.95368 1.000 26.12331 162 PHE B C 1
ATOM 2910 O O . PHE B 1 165 ? 25.82680 35.41243 23.69665 1.000 27.56493 162 PHE B O 1
ATOM 2918 N N A ASN B 1 166 ? 27.96310 34.74058 23.43820 0.616 24.67289 163 ASN B N 1
ATOM 2919 N N B ASN B 1 166 ? 27.95315 34.71986 23.41465 0.384 25.71831 163 ASN B N 1
ATOM 2920 C CA A ASN B 1 166 ? 28.29169 35.89028 22.59850 0.616 25.85568 163 ASN B CA 1
ATOM 2921 C CA B ASN B 1 166 ? 28.31106 35.88007 22.60292 0.384 27.18734 163 ASN B CA 1
ATOM 2922 C C A ASN B 1 166 ? 27.32493 36.01336 21.43204 0.616 25.49838 163 ASN B C 1
ATOM 2923 C C B ASN B 1 166 ? 27.40074 36.01659 21.38829 0.384 26.28215 163 ASN B C 1
ATOM 2924 O O A ASN B 1 166 ? 26.82553 37.10845 21.13844 0.616 27.42827 163 ASN B O 1
ATOM 2925 O O B ASN B 1 166 ? 27.02441 37.13253 21.00684 0.384 28.21675 163 ASN B O 1
ATOM 2934 N N . LYS B 1 167 ? 27.02715 34.89540 20.77325 1.000 23.66099 164 LYS B N 1
ATOM 2935 C CA . LYS B 1 167 ? 26.20643 34.93924 19.57331 1.000 22.28905 164 LYS B CA 1
ATOM 2936 C C . LYS B 1 167 ? 24.74331 35.25853 19.85253 1.000 23.99955 164 LYS B C 1
ATOM 2937 O O . LYS B 1 167 ? 24.01587 35.60082 18.91607 1.000 26.94088 164 LYS B O 1
ATOM 2943 N N . ILE B 1 168 ? 24.29882 35.17614 21.09980 1.000 24.60055 165 ILE B N 1
ATOM 2944 C CA . ILE B 1 168 ? 22.93286 35.54507 21.45174 1.000 25.37745 165 ILE B CA 1
ATOM 2945 C C . ILE B 1 168 ? 22.88962 36.83210 22.27580 1.000 26.11538 165 ILE B C 1
ATOM 2946 O O . ILE B 1 168 ? 21.88504 37.11345 22.93028 1.000 28.21151 165 ILE B O 1
ATOM 2951 N N . GLY B 1 169 ? 23.96485 37.61535 22.26290 1.000 26.34191 166 GLY B N 1
ATOM 2952 C CA . GLY B 1 169 ? 23.97226 38.88025 22.97180 1.000 27.92263 166 GLY B CA 1
ATOM 2953 C C . GLY B 1 169 ? 24.46023 38.82114 24.40116 1.000 29.78500 166 GLY B C 1
ATOM 2954 O O . GLY B 1 169 ? 24.16719 39.73973 25.17972 1.000 29.45505 166 GLY B O 1
ATOM 2955 N N . GLY B 1 170 ? 25.20297 37.78006 24.77063 1.000 29.18716 167 GLY B N 1
ATOM 2956 C CA . GLY B 1 170 ? 25.74049 37.65453 26.10243 1.000 29.00616 167 GLY B CA 1
ATOM 2957 C C . GLY B 1 170 ? 24.67639 37.24933 27.09712 1.000 27.75248 167 GLY B C 1
ATOM 2958 O O . GLY B 1 170 ? 23.52361 36.99866 26.73557 1.000 25.93821 167 GLY B O 1
ATOM 2959 N N . PRO B 1 171 ? 25.05526 37.14685 28.37169 1.000 28.57699 168 PRO B N 1
ATOM 2960 C CA . PRO B 1 171 ? 24.05855 36.82073 29.40335 1.000 28.54339 168 PRO B CA 1
ATOM 2961 C C . PRO B 1 171 ? 22.84218 37.72945 29.37927 1.000 29.49795 168 PRO B C 1
ATOM 2962 O O . PRO B 1 171 ? 21.71895 37.24288 29.55075 1.000 29.18786 168 PRO B O 1
ATOM 2966 N N . LYS B 1 172 ? 23.02840 39.03278 29.15274 1.000 31.27550 169 LYS B N 1
ATOM 2967 C CA . LYS B 1 172 ? 21.87828 39.92755 29.07043 1.000 31.64543 169 LYS B CA 1
ATOM 2968 C C . LYS B 1 172 ? 20.98105 39.56848 27.89418 1.000 30.21712 169 LYS B C 1
ATOM 2969 O O . LYS B 1 172 ? 19.75099 39.62129 28.00353 1.000 32.45179 169 LYS B O 1
ATOM 2975 N N . GLY B 1 173 ? 21.57717 39.19349 26.76028 1.000 29.84982 170 GLY B N 1
ATOM 2976 C CA . GLY B 1 173 ? 20.77457 38.79878 25.61537 1.000 30.40251 170 GLY B CA 1
ATOM 2977 C C . GLY B 1 173 ? 20.06046 37.48063 25.83646 1.000 29.97882 170 GLY B C 1
ATOM 2978 O O . GLY B 1 173 ? 18.92811 37.29076 25.38111 1.000 29.56299 170 GLY B O 1
ATOM 2979 N N . TYR B 1 174 ? 20.72689 36.54185 26.50855 1.000 30.07032 171 TYR B N 1
ATOM 2980 C CA . TYR B 1 174 ? 20.08142 35.29177 26.88225 1.000 28.16564 171 TYR B CA 1
ATOM 2981 C C . TYR B 1 174 ? 18.88416 35.56339 27.78050 1.000 27.81424 171 TYR B C 1
ATOM 2982 O O . TYR B 1 174 ? 17.78141 35.07025 27.52753 1.000 28.63014 171 TYR B O 1
ATOM 2991 N N . GLU B 1 175 ? 19.07615 36.40625 28.79875 1.000 29.48283 172 GLU B N 1
ATOM 2992 C CA . GLU B 1 175 ? 17.98699 36.75986 29.70644 1.000 30.01690 172 GLU B CA 1
ATOM 2993 C C . GLU B 1 175 ? 16.82024 37.40373 28.96405 1.000 29.35407 172 GLU B C 1
ATOM 2994 O O . GLU B 1 175 ? 15.65770 37.07314 29.21761 1.000 29.51208 172 GLU B O 1
ATOM 3000 N N . LYS B 1 176 ? 17.10771 38.33701 28.05278 1.000 28.98917 173 LYS B N 1
ATOM 3001 C CA . LYS B 1 176 ? 16.03567 39.01946 27.33154 1.000 30.30474 173 LYS B CA 1
ATOM 3002 C C . LYS B 1 176 ? 15.24350 38.04979 26.46312 1.000 27.74631 173 LYS B C 1
ATOM 3003 O O . LYS B 1 176 ? 14.01873 38.17545 26.33753 1.000 29.32364 173 LYS B O 1
ATOM 3009 N N . ALA B 1 177 ? 15.92601 37.07782 25.84882 1.000 27.64125 174 ALA B N 1
ATOM 3010 C CA . ALA B 1 177 ? 15.22160 36.08265 25.04891 1.000 27.24238 174 ALA B CA 1
ATOM 3011 C C . ALA B 1 177 ? 14.28900 35.24509 25.91626 1.000 28.48499 174 ALA B C 1
ATOM 3012 O O . ALA B 1 177 ? 13.18888 34.87606 25.48765 1.000 29.93447 174 ALA B O 1
ATOM 3014 N N . LEU B 1 178 ? 14.71560 34.92891 27.13685 1.000 28.18596 175 LEU B N 1
ATOM 3015 C CA . LEU B 1 178 ? 13.84852 34.19078 28.04800 1.000 28.31991 175 LEU B CA 1
ATOM 3016 C C . LEU B 1 178 ? 12.67072 35.04461 28.50183 1.000 30.53819 175 LEU B C 1
ATOM 3017 O O . LEU B 1 178 ? 11.54467 34.54482 28.60701 1.000 31.29318 175 LEU B O 1
ATOM 3022 N N . ARG B 1 179 ? 12.91070 36.33592 28.76194 1.000 32.35507 176 ARG B N 1
ATOM 3023 C CA . ARG B 1 179 ? 11.81500 37.24036 29.10763 1.000 30.15775 176 ARG B CA 1
ATOM 3024 C C . ARG B 1 179 ? 10.77414 37.28231 28.00060 1.000 31.86610 176 ARG B C 1
ATOM 3025 O O . ARG B 1 179 ? 9.56643 37.31009 28.27029 1.000 32.67270 176 ARG B O 1
ATOM 3033 N N A HIS B 1 180 ? 11.21796 37.28456 26.74486 0.508 31.71600 177 HIS B N 1
ATOM 3034 N N B HIS B 1 180 ? 11.22654 37.28885 26.74572 0.492 32.44074 177 HIS B N 1
ATOM 3035 C CA A HIS B 1 180 ? 10.28550 37.29587 25.62578 0.508 32.80950 177 HIS B CA 1
ATOM 3036 C CA B HIS B 1 180 ? 10.31363 37.28644 25.61095 0.492 34.24097 177 HIS B CA 1
ATOM 3037 C C A HIS B 1 180 ? 9.49436 36.00317 25.50345 0.508 34.85613 177 HIS B C 1
ATOM 3038 C C B HIS B 1 180 ? 9.45192 36.03299 25.57725 0.492 35.37492 177 HIS B C 1
ATOM 3039 O O A HIS B 1 180 ? 8.49558 35.97570 24.77565 0.508 37.69137 177 HIS B O 1
ATOM 3040 O O B HIS B 1 180 ? 8.35825 36.06128 25.00098 0.492 37.72536 177 HIS B O 1
ATOM 3053 N N . MET B 1 181 ? 9.91114 34.94283 26.19084 1.000 34.57709 178 MET B N 1
ATOM 3054 C CA . MET B 1 181 ? 9.15927 33.69855 26.25323 1.000 34.74881 178 MET B CA 1
ATOM 3055 C C . MET B 1 181 ? 8.28991 33.59195 27.50227 1.000 36.02910 178 MET B C 1
ATOM 3056 O O . MET B 1 181 ? 7.74154 32.51736 27.77231 1.000 38.13893 178 MET B O 1
ATOM 3061 N N . GLY B 1 182 ? 8.15875 34.67121 28.27177 1.000 35.38889 179 GLY B N 1
ATOM 3062 C CA . GLY B 1 182 ? 7.34788 34.66171 29.47195 1.000 34.74865 179 GLY B CA 1
ATOM 3063 C C . GLY B 1 182 ? 8.07645 34.26638 30.73754 1.000 34.26252 179 GLY B C 1
ATOM 3064 O O . GLY B 1 182 ? 7.43905 34.15693 31.79193 1.000 35.98275 179 GLY B O 1
ATOM 3065 N N . ASP B 1 183 ? 9.38687 34.04834 30.67388 1.000 33.06578 180 ASP B N 1
ATOM 3066 C CA . ASP B 1 183 ? 10.17917 33.68512 31.84691 1.000 31.22828 180 ASP B CA 1
ATOM 3067 C C . ASP B 1 183 ? 10.65723 34.97578 32.49469 1.000 31.48490 180 ASP B C 1
ATOM 3068 O O . ASP B 1 183 ? 11.60616 35.60667 32.02375 1.000 32.67357 180 ASP B O 1
ATOM 3073 N N . ARG B 1 184 ? 10.00210 35.36346 33.58526 1.000 32.22957 181 ARG B N 1
ATOM 3074 C CA . ARG B 1 184 ? 10.38292 36.53553 34.35986 1.000 33.16728 181 ARG B CA 1
ATOM 3075 C C . ARG B 1 184 ? 11.34940 36.19962 35.48391 1.000 32.60130 181 ARG B C 1
ATOM 3076 O O . ARG B 1 184 ? 11.74793 37.09918 36.23016 1.000 33.48503 181 ARG B O 1
ATOM 3084 N N . ILE B 1 185 ? 11.72270 34.93373 35.62609 1.000 32.01137 182 ILE B N 1
ATOM 3085 C CA . ILE B 1 185 ? 12.39360 34.43706 36.82274 1.000 31.53950 182 ILE B CA 1
ATOM 3086 C C . ILE B 1 185 ? 13.89084 34.26790 36.61074 1.000 30.65919 182 ILE B C 1
ATOM 3087 O O . ILE B 1 185 ? 14.69237 34.67351 37.45250 1.000 32.03818 182 ILE B O 1
ATOM 3092 N N . THR B 1 186 ? 14.28459 33.65441 35.49740 1.000 29.15855 183 THR B N 1
ATOM 3093 C CA . THR B 1 186 ? 15.69582 33.39136 35.24788 1.000 27.73517 183 THR B CA 1
ATOM 3094 C C . THR B 1 186 ? 16.48959 34.68866 35.19407 1.000 30.39580 183 THR B C 1
ATOM 3095 O O . THR B 1 186 ? 16.09244 35.65466 34.53714 1.000 30.69952 183 THR B O 1
ATOM 3099 N N . MET B 1 187 ? 17.63244 34.69293 35.87309 1.000 31.09339 184 MET B N 1
ATOM 3100 C CA . MET B 1 187 ? 18.55767 35.81677 35.87177 1.000 32.68159 184 MET B CA 1
ATOM 3101 C C . MET B 1 187 ? 19.87945 35.31523 35.31935 1.000 32.89799 184 MET B C 1
ATOM 3102 O O . MET B 1 187 ? 20.46292 34.38184 35.87465 1.000 34.66931 184 MET B O 1
ATOM 3107 N N . SER B 1 188 ? 20.34426 35.91903 34.22613 1.000 31.62688 185 SER B N 1
ATOM 3108 C CA . SER B 1 188 ? 21.60541 35.54035 33.60177 1.000 31.15929 185 SER B CA 1
ATOM 3109 C C . SER B 1 188 ? 22.52513 36.75028 33.61176 1.000 32.55910 185 SER B C 1
ATOM 3110 O O . SER B 1 188 ? 22.17587 37.80430 33.06850 1.000 31.64941 185 SER B O 1
ATOM 3113 N N . ASP B 1 189 ? 23.69985 36.59447 34.21886 1.000 32.20445 186 ASP B N 1
ATOM 3114 C CA . ASP B 1 189 ? 24.54930 37.74368 34.49469 1.000 34.11639 186 ASP B CA 1
ATOM 3115 C C . ASP B 1 189 ? 25.98772 37.54585 34.03314 1.000 33.44554 186 ASP B C 1
ATOM 3116 O O . ASP B 1 189 ? 26.63005 38.50781 33.60598 1.000 35.39777 186 ASP B O 1
ATOM 3121 N N . ARG B 1 190 ? 26.50621 36.32017 34.11383 1.000 31.55401 187 ARG B N 1
ATOM 3122 C CA . ARG B 1 190 ? 27.92900 36.07154 33.92230 1.000 29.99727 187 ARG B CA 1
ATOM 3123 C C . ARG B 1 190 ? 28.16883 34.97354 32.89219 1.000 29.39465 187 ARG B C 1
ATOM 3124 O O . ARG B 1 190 ? 27.28676 34.17463 32.57819 1.000 29.62419 187 ARG B O 1
ATOM 3132 N N . PHE B 1 191 ? 29.39409 34.94883 32.37847 1.000 29.36289 188 PHE B N 1
ATOM 3133 C CA . PHE B 1 191 ? 29.86795 33.93291 31.45016 1.000 28.90154 188 PHE B CA 1
ATOM 3134 C C . PHE B 1 191 ? 30.47337 32.76372 32.22305 1.000 29.88052 188 PHE B C 1
ATOM 3135 O O . PHE B 1 191 ? 30.62941 32.80783 33.44213 1.000 29.46397 188 PHE B O 1
ATOM 3143 N N . GLU B 1 192 ? 30.84147 31.71267 31.49224 1.000 29.34735 189 GLU B N 1
ATOM 3144 C CA . GLU B 1 192 ? 31.67857 30.66912 32.07031 1.000 30.95932 189 GLU B CA 1
ATOM 3145 C C . GLU B 1 192 ? 33.05343 31.24436 32.38714 1.000 31.14021 189 GLU B C 1
ATOM 3146 O O . GLU B 1 192 ? 33.60127 32.03178 31.61288 1.000 31.15802 189 GLU B O 1
ATOM 3152 N N . THR B 1 193 ? 33.61352 30.86131 33.53298 1.000 33.04855 190 THR B N 1
ATOM 3153 C CA . THR B 1 193 ? 33.03538 29.86936 34.43500 1.000 33.85186 190 THR B CA 1
ATOM 3154 C C . THR B 1 193 ? 32.46963 30.50902 35.70027 1.000 32.76380 190 THR B C 1
ATOM 3155 O O . THR B 1 193 ? 32.04514 29.80426 36.62476 1.000 31.53245 190 THR B O 1
ATOM 3159 N N . GLU B 1 194 ? 32.46707 31.84435 35.73957 1.000 32.73005 191 GLU B N 1
ATOM 3160 C CA . GLU B 1 194 ? 32.02276 32.55193 36.93478 1.000 33.01556 191 GLU B CA 1
ATOM 3161 C C . GLU B 1 194 ? 30.56454 32.27731 37.26136 1.000 32.38804 191 GLU B C 1
ATOM 3162 O O . GLU B 1 194 ? 30.16834 32.41569 38.42218 1.000 33.35239 191 GLU B O 1
ATOM 3168 N N . LEU B 1 195 ? 29.75848 31.88179 36.27346 1.000 30.87207 192 LEU B N 1
ATOM 3169 C CA . LEU B 1 195 ? 28.33876 31.66643 36.52312 1.000 31.38507 192 LEU B CA 1
ATOM 3170 C C . LEU B 1 195 ? 28.07943 30.46785 37.42123 1.000 31.57049 192 LEU B C 1
ATOM 3171 O O . LEU B 1 195 ? 26.93389 30.26152 37.83186 1.000 32.37160 192 LEU B O 1
ATOM 3176 N N . ASN B 1 196 ? 29.10364 29.67956 37.73125 1.000 31.92625 193 ASN B N 1
ATOM 3177 C CA . ASN B 1 196 ? 28.94888 28.48191 38.54397 1.000 33.19883 193 ASN B CA 1
ATOM 3178 C C . ASN B 1 196 ? 29.15489 28.73998 40.02738 1.000 33.86234 193 ASN B C 1
ATOM 3179 O O . ASN B 1 196 ? 29.16325 27.78567 40.81142 1.000 34.07310 193 ASN B O 1
ATOM 3184 N N . GLU B 1 197 ? 29.29915 30.00449 40.42457 1.000 33.90651 194 GLU B N 1
ATOM 3185 C CA . GLU B 1 197 ? 29.68849 30.32527 41.79592 1.000 36.11204 194 GLU B CA 1
ATOM 3186 C C . GLU B 1 197 ? 28.64657 29.84543 42.80136 1.000 35.48709 194 GLU B C 1
ATOM 3187 O O . GLU B 1 197 ? 28.99736 29.37028 43.88763 1.000 36.50328 194 GLU B O 1
ATOM 3193 N N . ALA B 1 198 ? 27.36251 29.98059 42.46508 1.000 35.98284 195 ALA B N 1
ATOM 3194 C CA . ALA B 1 198 ? 26.26989 29.34702 43.20923 1.000 35.16678 195 ALA B CA 1
ATOM 3195 C C . ALA B 1 198 ? 26.19959 29.79476 44.66814 1.000 37.29794 195 ALA B C 1
ATOM 3196 O O . ALA B 1 198 ? 25.80657 29.01720 45.54588 1.000 38.09360 195 ALA B O 1
ATOM 3198 N N . ILE B 1 199 ? 26.55961 31.04176 44.94124 1.000 36.51943 196 ILE B N 1
ATOM 3199 C CA . ILE B 1 199 ? 26.52216 31.53281 46.32624 1.000 37.44498 196 ILE B CA 1
ATOM 3200 C C . ILE B 1 199 ? 25.08185 31.51479 46.82418 1.000 39.07586 196 ILE B C 1
ATOM 3201 O O . ILE B 1 199 ? 24.19466 32.08165 46.16312 1.000 39.68043 196 ILE B O 1
ATOM 3206 N N . PRO B 1 200 ? 24.79686 30.88777 47.96452 1.000 39.86922 197 PRO B N 1
ATOM 3207 C CA . PRO B 1 200 ? 23.42289 30.88080 48.47327 1.000 40.47217 197 PRO B CA 1
ATOM 3208 C C . PRO B 1 200 ? 22.91326 32.30051 48.65846 1.000 41.02117 197 PRO B C 1
ATOM 3209 O O . PRO B 1 200 ? 23.62063 33.17304 49.16587 1.000 41.88834 197 PRO B O 1
ATOM 3213 N N . GLY B 1 201 ? 21.67957 32.53129 48.20897 1.000 42.15603 198 GLY B N 1
ATOM 3214 C CA . GLY B 1 201 ? 21.05909 33.83487 48.29328 1.000 42.59139 198 GLY B CA 1
ATOM 3215 C C . GLY B 1 201 ? 21.40198 34.78682 47.17137 1.000 41.89951 198 GLY B C 1
ATOM 3216 O O . GLY B 1 201 ? 20.72683 35.81533 47.02764 1.000 42.28805 198 GLY B O 1
ATOM 3217 N N . ASP B 1 202 ? 22.42674 34.48678 46.37748 1.000 40.39161 199 ASP B N 1
ATOM 3218 C CA . ASP B 1 202 ? 22.82345 35.33903 45.26607 1.000 41.26244 199 ASP B CA 1
ATOM 3219 C C . ASP B 1 202 ? 21.89463 35.08910 44.08560 1.000 41.89121 199 ASP B C 1
ATOM 3220 O O . ASP B 1 202 ? 21.69305 33.94339 43.67127 1.000 44.22349 199 ASP B O 1
ATOM 3225 N N . ILE B 1 203 ? 21.34641 36.17285 43.53746 1.000 40.91399 200 ILE B N 1
ATOM 3226 C CA . ILE B 1 203 ? 20.37919 36.08447 42.45067 1.000 41.21610 200 ILE B CA 1
ATOM 3227 C C . ILE B 1 203 ? 21.03278 35.74641 41.11070 1.000 37.88675 200 ILE B C 1
ATOM 3228 O O . ILE B 1 203 ? 20.37536 35.17994 40.22657 1.000 36.72983 200 ILE B O 1
ATOM 3233 N N . ARG B 1 204 ? 22.31578 36.04750 40.94539 1.000 34.98386 201 ARG B N 1
ATOM 3234 C CA . ARG B 1 204 ? 22.94739 35.95784 39.63646 1.000 33.47180 201 ARG B CA 1
ATOM 3235 C C . ARG B 1 204 ? 22.98652 34.52166 39.12670 1.000 32.91412 201 ARG B C 1
ATOM 3236 O O . ARG B 1 204 ? 23.32430 33.58651 39.85980 1.000 33.29598 201 ARG B O 1
ATOM 3244 N N . ASP B 1 205 ? 22.64561 34.35207 37.84921 1.000 30.53831 202 ASP B N 1
ATOM 3245 C CA . ASP B 1 205 ? 22.83139 33.07534 37.16635 1.000 29.90878 202 ASP B CA 1
ATOM 3246 C C . ASP B 1 205 ? 21.99231 31.97472 37.79856 1.000 28.97285 202 ASP B C 1
ATOM 3247 O O . ASP B 1 205 ? 22.40638 30.81447 37.85344 1.000 29.30951 202 ASP B O 1
ATOM 3252 N N . THR B 1 206 ? 20.80894 32.33708 38.29183 1.000 30.20545 203 THR B N 1
ATOM 3253 C CA . THR B 1 206 ? 19.90841 31.38409 38.91284 1.000 30.59630 203 THR B CA 1
ATOM 3254 C C . THR B 1 206 ? 18.60412 31.30672 38.13967 1.000 29.70769 203 THR B C 1
ATOM 3255 O O . THR B 1 206 ? 18.20739 32.23726 37.43095 1.000 29.15820 203 THR B O 1
ATOM 3259 N N . SER B 1 207 ? 17.93711 30.17230 38.30011 1.000 26.86737 204 SER B N 1
ATOM 3260 C CA . SER B 1 207 ? 16.53542 30.06106 37.93952 1.000 26.83443 204 SER B CA 1
ATOM 3261 C C . SER B 1 207 ? 15.89477 29.08637 38.91364 1.000 27.03348 204 SER B C 1
ATOM 3262 O O . SER B 1 207 ? 16.48672 28.73331 39.93703 1.000 28.34720 204 SER B O 1
ATOM 3265 N N . THR B 1 208 ? 14.68131 28.65452 38.59744 1.000 27.12576 205 THR B N 1
ATOM 3266 C CA . THR B 1 208 ? 13.94994 27.71142 39.42555 1.000 27.44589 205 THR B CA 1
ATOM 3267 C C . THR B 1 208 ? 13.57617 26.49936 38.58625 1.000 26.42889 205 THR B C 1
ATOM 3268 O O . THR B 1 208 ? 13.59671 26.54594 37.35499 1.000 26.95334 205 THR B O 1
ATOM 3272 N N . ALA B 1 209 ? 13.22646 25.40312 39.26196 1.000 25.79713 206 ALA B N 1
ATOM 3273 C CA . ALA B 1 209 ? 12.87234 24.19602 38.52309 1.000 25.80097 206 ALA B CA 1
ATOM 3274 C C . ALA B 1 209 ? 11.66525 24.43645 37.62682 1.000 26.02361 206 ALA B C 1
ATOM 3275 O O . ALA B 1 209 ? 11.63042 23.97300 36.48408 1.000 26.81435 206 ALA B O 1
ATOM 3277 N N . LYS B 1 210 ? 10.67421 25.18039 38.11571 1.000 26.68184 207 LYS B N 1
ATOM 3278 C CA . LYS B 1 210 ? 9.50303 25.44031 37.28544 1.000 27.13440 207 LYS B CA 1
ATOM 3279 C C . LYS B 1 210 ? 9.85288 26.31467 36.08636 1.000 28.68323 207 LYS B C 1
ATOM 3280 O O . LYS B 1 210 ? 9.38177 26.06145 34.97303 1.000 28.95256 207 LYS B O 1
ATOM 3286 N N . ALA B 1 211 ? 10.65938 27.35794 36.29419 1.000 28.37915 208 ALA B N 1
ATOM 3287 C CA . ALA B 1 211 ? 11.00326 28.24477 35.18736 1.000 27.23545 208 ALA B CA 1
ATOM 3288 C C . ALA B 1 211 ? 11.79576 27.49616 34.12786 1.000 26.46194 208 ALA B C 1
ATOM 3289 O O . ALA B 1 211 ? 11.50433 27.59690 32.93187 1.000 27.10455 208 ALA B O 1
ATOM 3291 N N . ILE B 1 212 ? 12.79279 26.72248 34.55576 1.000 26.67748 209 ILE B N 1
ATOM 3292 C CA . ILE B 1 212 ? 13.63848 26.00024 33.60590 1.000 26.43289 209 ILE B CA 1
ATOM 3293 C C . ILE B 1 212 ? 12.83368 24.93541 32.87508 1.000 26.66798 209 ILE B C 1
ATOM 3294 O O . ILE B 1 212 ? 12.93868 24.78866 31.65351 1.000 26.96299 209 ILE B O 1
ATOM 3299 N N . ALA B 1 213 ? 12.02386 24.17118 33.61198 1.000 27.22412 210 ALA B N 1
ATOM 3300 C CA . ALA B 1 213 ? 11.20981 23.14366 32.97601 1.000 27.63799 210 ALA B CA 1
ATOM 3301 C C . ALA B 1 213 ? 10.23742 23.75622 31.98057 1.000 28.27715 210 ALA B C 1
ATOM 3302 O O . ALA B 1 213 ? 10.02702 23.20845 30.89176 1.000 28.83199 210 ALA B O 1
ATOM 3304 N N . THR B 1 214 ? 9.63955 24.89884 32.33671 1.000 25.91072 211 THR B N 1
ATOM 3305 C CA . THR B 1 214 ? 8.72126 25.57733 31.42527 1.000 25.88985 211 THR B CA 1
ATOM 3306 C C . THR B 1 214 ? 9.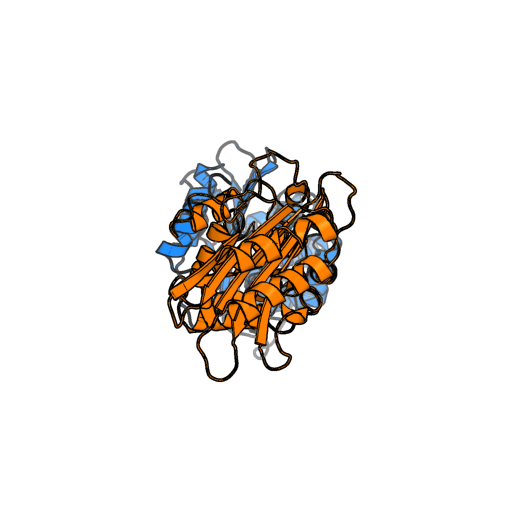43933 26.04127 30.15827 1.000 26.07618 211 THR B C 1
ATOM 3307 O O . THR B 1 214 ? 8.91828 25.88171 29.04699 1.000 28.20139 211 THR B O 1
ATOM 3311 N N . ASN B 1 215 ? 10.64045 26.60655 30.30455 1.000 25.71201 212 ASN B N 1
ATOM 3312 C CA . ASN B 1 215 ? 11.43200 26.99150 29.13543 1.000 25.16208 212 ASN B CA 1
ATOM 3313 C C . ASN B 1 215 ? 11.79385 25.77601 28.29409 1.000 25.35542 212 ASN B C 1
ATOM 3314 O O . ASN B 1 215 ? 11.68324 25.79977 27.05997 1.000 24.66511 212 ASN B O 1
ATOM 3319 N N . LEU B 1 216 ? 12.24548 24.70357 28.94427 1.000 24.51652 213 LEU B N 1
ATOM 3320 C CA . LEU B 1 216 ? 12.64848 23.52483 28.18884 1.000 24.69974 213 LEU B CA 1
ATOM 3321 C C . LEU B 1 216 ? 11.46396 22.92412 27.44712 1.000 25.42456 213 LEU B C 1
ATOM 3322 O O . LEU B 1 216 ? 11.59295 22.50878 26.28974 1.000 25.73431 213 LEU B O 1
ATOM 3327 N N . LYS B 1 217 ? 10.29100 22.89583 28.08734 1.000 26.05620 214 LYS B N 1
ATOM 3328 C CA . LYS B 1 217 ? 9.09421 22.44420 27.38950 1.000 27.06485 214 LYS B CA 1
ATOM 3329 C C . LYS B 1 217 ? 8.82028 23.29613 26.15666 1.000 27.07309 214 LYS B C 1
ATOM 3330 O O . LYS B 1 217 ? 8.49262 22.76685 25.08809 1.000 29.07226 214 LYS B O 1
ATOM 3336 N N . ALA B 1 218 ? 8.93660 24.61988 26.28672 1.000 26.64543 215 ALA B N 1
ATOM 3337 C CA . ALA B 1 218 ? 8.66094 25.49389 25.15185 1.000 26.67139 215 ALA B CA 1
ATOM 3338 C C . ALA B 1 218 ? 9.57927 25.18080 23.97974 1.000 26.43486 215 ALA B C 1
ATOM 3339 O O . ALA B 1 218 ? 9.14135 25.17606 22.82269 1.000 27.97062 215 ALA B O 1
ATOM 3341 N N . PHE B 1 219 ? 10.85251 24.89953 24.26363 1.000 26.02073 216 PHE B N 1
ATOM 3342 C CA . PHE B 1 219 ? 11.82398 24.65105 23.20566 1.000 25.92671 216 PHE B CA 1
ATOM 3343 C C . PHE B 1 219 ? 11.68809 23.25560 22.60751 1.000 27.15615 216 PHE B C 1
ATOM 3344 O O . PHE B 1 219 ? 11.86952 23.08068 21.39765 1.000 30.06203 216 PHE B O 1
ATOM 3352 N N . THR B 1 220 ? 11.39825 22.24761 23.43047 1.000 26.91824 217 THR B N 1
ATOM 3353 C CA . THR B 1 220 ? 11.44437 20.86138 22.97505 1.000 27.29144 217 THR B CA 1
ATOM 3354 C C . THR B 1 220 ? 10.08158 20.26904 22.62933 1.000 28.26541 217 THR B C 1
ATOM 3355 O O . THR B 1 220 ? 10.03156 19.28161 21.88604 1.000 30.11832 217 THR B O 1
ATOM 3359 N N . VAL B 1 221 ? 8.98843 20.82377 23.16511 1.000 28.95601 218 VAL B N 1
ATOM 3360 C CA . VAL B 1 221 ? 7.63572 20.34466 22.90400 1.000 31.67391 218 VAL B CA 1
ATOM 3361 C C . VAL B 1 221 ? 6.74657 21.44064 22.33007 1.000 34.22413 218 VAL B C 1
ATOM 3362 O O . VAL B 1 221 ? 5.94481 21.18761 21.42098 1.000 35.34893 218 VAL B O 1
ATOM 3366 N N . GLY B 1 222 ? 6.87651 22.66363 22.83711 1.000 33.73363 219 GLY B N 1
ATOM 3367 C CA . GLY B 1 222 ? 6.05788 23.77626 22.40521 1.000 33.16046 219 GLY B CA 1
ATOM 3368 C C . GLY B 1 222 ? 6.50717 24.32715 21.06778 1.000 34.15103 219 GLY B C 1
ATOM 3369 O O . GLY B 1 222 ? 7.12884 23.64066 20.25443 1.000 35.34396 219 GLY B O 1
ATOM 3370 N N . ASN B 1 223 ? 6.18250 25.59751 20.83653 1.000 34.06597 220 ASN B N 1
ATOM 3371 C CA . ASN B 1 223 ? 6.43770 26.21144 19.54032 1.000 36.42896 220 ASN B CA 1
ATOM 3372 C C . ASN B 1 223 ? 7.42432 27.36898 19.63864 1.000 34.05165 220 ASN B C 1
ATOM 3373 O O . ASN B 1 223 ? 7.37871 28.30036 18.83769 1.000 35.09237 220 ASN B O 1
ATOM 3378 N N . ALA B 1 224 ? 8.31297 27.33667 20.63464 1.000 31.27597 221 ALA B N 1
ATOM 3379 C CA . ALA B 1 224 ? 9.39609 28.30830 20.65114 1.000 28.67494 221 ALA B CA 1
ATOM 3380 C C . ALA B 1 224 ? 10.27069 28.17293 19.41667 1.000 29.23223 221 ALA B C 1
ATOM 3381 O O . ALA B 1 224 ? 10.93604 29.13784 19.02911 1.000 30.14563 221 ALA B O 1
ATOM 3383 N N . LEU B 1 225 ? 10.26749 26.99951 18.79094 1.000 29.04989 222 LEU B N 1
ATOM 3384 C CA . LEU B 1 225 ? 11.01237 26.70584 17.58319 1.000 27.51299 222 LEU B CA 1
ATOM 3385 C C . LEU B 1 225 ? 10.09651 26.01649 16.58825 1.000 28.18281 222 LEU B C 1
ATOM 3386 O O . LEU B 1 225 ? 9.16041 25.30945 16.98281 1.000 28.92464 222 LEU B O 1
ATOM 3391 N N . PRO B 1 226 ? 10.33569 26.21404 15.29534 1.000 28.19678 223 PRO B N 1
ATOM 3392 C CA . PRO B 1 226 ? 9.68134 25.38249 14.28469 1.000 29.53224 223 PRO B CA 1
ATOM 3393 C C . PRO B 1 226 ? 10.21474 23.95993 14.34720 1.000 28.39132 223 PRO B C 1
ATOM 3394 O O . PRO B 1 226 ? 11.27984 23.68870 14.90675 1.000 29.10715 223 PRO B O 1
ATOM 3398 N N . ALA B 1 227 ? 9.45169 23.04838 13.73990 1.000 29.02731 224 ALA B N 1
ATOM 3399 C CA . ALA B 1 227 ? 9.69592 21.61669 13.90504 1.000 29.78868 224 ALA B CA 1
ATOM 3400 C C . ALA B 1 227 ? 11.12151 21.22683 13.53215 1.000 29.93853 224 ALA B C 1
ATOM 3401 O O . ALA B 1 227 ? 11.76702 20.44653 14.24338 1.000 28.87099 224 ALA B O 1
ATOM 3403 N N . GLU B 1 228 ? 11.63206 21.75514 12.41837 1.000 30.28412 225 GLU B N 1
ATOM 3404 C CA . GLU B 1 228 ? 12.95960 21.34752 11.96702 1.000 30.14717 225 GLU B CA 1
ATOM 3405 C C . GLU B 1 228 ? 14.04123 21.77105 12.95430 1.000 28.23073 225 GLU B C 1
ATOM 3406 O O . GLU B 1 228 ? 15.00034 21.02575 13.19007 1.000 28.51602 225 GLU B O 1
ATOM 3412 N N . LYS B 1 229 ? 13.90869 22.96593 13.53842 1.000 25.66914 226 LYS B N 1
ATOM 3413 C CA . LYS B 1 229 ? 14.89755 23.42908 14.50845 1.000 24.72929 226 LYS B CA 1
ATOM 3414 C C . LYS B 1 229 ? 14.73478 22.72012 15.84555 1.000 24.47081 226 LYS B C 1
ATOM 3415 O O . LYS B 1 229 ? 15.72335 22.44555 16.53547 1.000 24.55158 226 LYS B O 1
ATOM 3421 N N . ARG B 1 230 ? 13.49235 22.44294 16.24066 1.000 25.02219 227 ARG B N 1
ATOM 3422 C CA . ARG B 1 230 ? 13.25515 21.69131 17.46565 1.000 25.07287 227 ARG B CA 1
ATOM 3423 C C . ARG B 1 230 ? 13.92914 20.32461 17.40193 1.000 25.57043 227 ARG B C 1
ATOM 3424 O O . ARG B 1 230 ? 14.51055 19.85976 18.38905 1.000 26.75288 227 ARG B O 1
ATOM 3432 N N . LYS B 1 231 ? 13.87923 19.67889 16.23576 1.000 25.69609 228 LYS B N 1
ATOM 3433 C CA . LYS B 1 231 ? 14.52540 18.38094 16.06972 1.000 26.99850 228 LYS B CA 1
ATOM 3434 C C . LYS B 1 231 ? 16.03722 18.49088 16.21097 1.000 25.73986 228 LYS B C 1
ATOM 3435 O O . LYS B 1 231 ? 16.67654 17.60409 16.78668 1.000 27.26786 228 LYS B O 1
ATOM 3441 N N . ILE B 1 232 ? 16.62933 19.56609 15.69007 1.000 23.94558 229 ILE B N 1
ATOM 3442 C CA . ILE B 1 232 ? 18.06596 19.76162 15.86537 1.000 24.09159 229 ILE B CA 1
ATOM 3443 C C . ILE B 1 232 ? 18.40903 19.82218 17.34561 1.000 22.08281 229 ILE B C 1
ATOM 3444 O O . ILE B 1 232 ? 19.35833 19.18006 17.81180 1.000 22.17540 229 ILE B O 1
ATOM 3449 N N . LEU B 1 233 ? 17.62184 20.57803 18.11237 1.000 23.13526 230 LEU B N 1
ATOM 3450 C CA . LEU B 1 233 ? 17.92272 20.75727 19.52868 1.000 23.76863 230 LEU B CA 1
ATOM 3451 C C . LEU B 1 233 ? 17.73645 19.45894 20.29714 1.000 24.28540 230 LEU B C 1
ATOM 3452 O O . LEU B 1 233 ? 18.59804 19.06855 21.09493 1.000 24.46289 230 LEU B O 1
ATOM 3457 N N . THR B 1 234 ? 16.61506 18.77106 20.07573 1.000 24.91965 231 THR B N 1
ATOM 3458 C CA . THR B 1 234 ? 16.39323 17.54007 20.82719 1.000 24.79702 231 THR B CA 1
ATOM 3459 C C . THR B 1 234 ? 17.43628 16.48431 20.48828 1.000 25.55013 231 THR B C 1
ATOM 3460 O O . THR B 1 234 ? 17.86239 15.73197 21.37103 1.000 26.23223 231 THR B O 1
ATOM 3464 N N . GLU B 1 235 ? 17.90000 16.44617 19.23656 1.000 26.09161 232 GLU B N 1
ATOM 3465 C CA . GLU B 1 235 ? 18.96422 15.51484 18.87782 1.000 28.92242 232 GLU B CA 1
ATOM 3466 C C . GLU B 1 235 ? 20.27080 15.85753 19.58518 1.000 26.59097 232 GLU B C 1
ATOM 3467 O O . GLU B 1 235 ? 20.98479 14.95813 20.03963 1.000 26.81646 232 GLU B O 1
ATOM 3473 N N . TRP B 1 236 ? 20.59923 17.15047 19.69646 1.000 25.20976 233 TRP B N 1
ATOM 3474 C CA . TRP B 1 236 ? 21.79940 17.53743 20.42885 1.000 24.44615 233 TRP B CA 1
ATOM 3475 C C . TRP B 1 236 ? 21.73693 17.07448 21.87484 1.000 23.37188 233 TRP B C 1
ATOM 3476 O O . TRP B 1 236 ? 22.77671 16.79257 22.47961 1.000 24.49098 233 TRP B O 1
ATOM 3487 N N . MET B 1 237 ? 20.53491 17.02787 22.45505 1.000 23.57991 234 MET B N 1
ATOM 3488 C CA . MET B 1 237 ? 20.38475 16.66894 23.85757 1.000 24.27543 234 MET B CA 1
ATOM 3489 C C . MET B 1 237 ? 20.40936 15.16932 24.10099 1.000 25.44839 234 MET B C 1
ATOM 3490 O O . MET B 1 237 ? 20.54375 14.75039 25.25752 1.000 26.76906 234 MET B O 1
ATOM 3495 N N . LYS B 1 238 ? 20.31114 14.35816 23.05311 1.000 26.68336 235 LYS B N 1
ATOM 3496 C CA . LYS B 1 238 ? 20.23848 12.91321 23.20266 1.000 27.90233 235 LYS B CA 1
ATOM 3497 C C . LYS B 1 238 ? 21.61717 12.26822 23.14017 1.000 29.18447 235 LYS B C 1
ATOM 3498 O O . LYS B 1 238 ? 22.50333 12.73091 22.41791 1.000 29.78579 235 LYS B O 1
ATOM 3504 N N . GLY B 1 239 ? 21.78494 11.19905 23.91698 1.000 31.15864 236 GLY B N 1
ATOM 3505 C CA . GLY B 1 239 ? 22.90478 10.28860 23.76314 1.000 30.38411 236 GLY B CA 1
ATOM 3506 C C . GLY B 1 239 ? 24.23563 10.76833 24.28882 1.000 32.03045 236 GLY B C 1
ATOM 3507 O O . GLY B 1 239 ? 25.27837 10.29637 23.81848 1.000 32.55506 236 GLY B O 1
ATOM 3508 N N . ASN B 1 240 ? 24.24386 11.67845 25.25738 1.000 30.91961 237 ASN B N 1
ATOM 3509 C CA . ASN B 1 240 ? 25.47791 12.27438 25.74810 1.000 27.59192 237 ASN B CA 1
ATOM 3510 C C . ASN B 1 240 ? 25.85152 11.68965 27.10253 1.000 28.45715 237 ASN B C 1
ATOM 3511 O O . ASN B 1 240 ? 25.00403 11.58336 27.99698 1.000 29.40698 237 ASN B O 1
ATOM 3516 N N . ALA B 1 241 ? 27.13047 11.33735 27.24828 1.000 30.20434 238 ALA B N 1
ATOM 3517 C CA . ALA B 1 241 ? 27.60766 10.68323 28.46013 1.000 31.27204 238 ALA B CA 1
ATOM 3518 C C . ALA B 1 241 ? 27.44908 11.55571 29.69907 1.000 31.54796 238 ALA B C 1
ATOM 3519 O O . ALA B 1 241 ? 27.36654 11.02828 30.81401 1.000 33.00840 238 ALA B O 1
ATOM 3521 N N . THR B 1 242 ? 27.40794 12.88163 29.53810 1.000 30.87192 239 THR B N 1
ATOM 3522 C CA . THR B 1 242 ? 27.29294 13.75666 30.70138 1.000 31.64381 239 THR B CA 1
ATOM 3523 C C . THR B 1 242 ? 26.00045 13.53586 31.47916 1.000 31.97658 239 THR B C 1
ATOM 3524 O O . THR B 1 242 ? 25.92368 13.91892 32.65204 1.000 33.28546 239 THR B O 1
ATOM 3528 N N . GLY B 1 243 ? 24.98733 12.93592 30.86299 1.000 31.84067 240 GLY B N 1
ATOM 3529 C CA . GLY B 1 243 ? 23.74166 12.65135 31.54239 1.000 31.85158 240 GLY B CA 1
ATOM 3530 C C . GLY B 1 243 ? 23.53818 11.21674 31.97534 1.000 33.24186 240 GLY B C 1
ATOM 3531 O O . GLY B 1 243 ? 22.47366 10.89366 32.51280 1.000 32.94140 240 GLY B O 1
ATOM 3532 N N . ASP B 1 244 ? 24.53481 10.34961 31.78595 1.000 35.06500 241 ASP B N 1
ATOM 3533 C CA . ASP B 1 244 ? 24.33055 8.91619 31.98231 1.000 36.55832 241 ASP B CA 1
ATOM 3534 C C . ASP B 1 244 ? 23.97938 8.55815 33.42169 1.000 37.30758 241 ASP B C 1
ATOM 3535 O O . ASP B 1 244 ? 23.25555 7.58483 33.65419 1.000 36.77296 241 ASP B O 1
ATOM 3540 N N . LYS B 1 245 ? 24.48668 9.30720 34.39562 1.000 38.18385 242 LYS B N 1
ATOM 3541 C CA . LYS B 1 245 ? 24.28564 8.97659 35.79870 1.000 39.43685 242 LYS B CA 1
ATOM 3542 C C . LYS B 1 245 ? 23.17164 9.78167 36.45309 1.000 37.89492 242 LYS B C 1
ATOM 3543 O O . LYS B 1 245 ? 22.93161 9.61593 37.65498 1.000 38.81231 242 LYS B O 1
ATOM 3549 N N . LEU B 1 246 ? 22.47179 10.62455 35.69380 1.000 36.25908 243 LEU B N 1
ATOM 3550 C CA . LEU B 1 246 ? 21.49130 11.53582 36.27179 1.000 35.58140 243 LEU B CA 1
ATOM 3551 C C . LEU B 1 246 ? 20.06007 11.09548 35.98173 1.000 34.63880 243 LEU B C 1
ATOM 3552 O O . LEU B 1 246 ? 19.63921 10.02979 36.43373 1.000 35.07826 243 LEU B O 1
ATOM 3557 N N . ILE B 1 247 ? 19.30231 11.89915 35.23283 1.000 33.18626 244 ILE B N 1
ATOM 3558 C CA . ILE B 1 247 ? 17.92224 11.52392 34.92831 1.000 33.10253 244 ILE B CA 1
ATOM 3559 C C . ILE B 1 247 ? 17.88208 10.21279 34.15497 1.000 34.38066 244 ILE B C 1
ATOM 3560 O O . ILE B 1 247 ? 17.01019 9.36673 34.38184 1.000 34.10398 244 ILE B O 1
ATOM 3565 N N . ARG B 1 248 ? 18.84033 10.01216 33.24992 1.000 33.39083 245 ARG B N 1
ATOM 3566 C CA . ARG B 1 248 ? 18.87444 8.78486 32.46122 1.000 35.51469 245 ARG B CA 1
ATOM 3567 C C . ARG B 1 248 ? 19.03818 7.55150 33.33966 1.000 37.61551 245 ARG B C 1
ATOM 3568 O O . ARG B 1 248 ? 18.55922 6.46781 32.98221 1.000 38.59357 245 ARG B O 1
ATOM 3576 N N . ALA B 1 249 ? 19.69555 7.69349 34.49113 1.000 36.80946 246 ALA B N 1
ATOM 3577 C CA . ALA B 1 249 ? 19.90001 6.57519 35.40256 1.000 38.25352 246 ALA B CA 1
ATOM 3578 C C . ALA B 1 249 ? 18.68029 6.27716 36.26325 1.000 38.40789 246 ALA B C 1
ATOM 3579 O O . ALA B 1 249 ? 18.69681 5.29498 37.01409 1.000 39.00791 246 ALA B O 1
ATOM 3581 N N . GLY B 1 250 ? 17.62626 7.08272 36.16834 1.000 39.65318 247 GLY B N 1
ATOM 3582 C CA . GLY B 1 250 ? 16.47254 6.89989 37.02555 1.000 40.44580 247 GLY B CA 1
ATOM 3583 C C . GLY B 1 250 ? 15.18403 6.59945 36.28872 1.000 41.32371 247 GLY B C 1
ATOM 3584 O O . GLY B 1 250 ? 14.12424 6.49181 36.90821 1.000 41.38135 247 GLY B O 1
ATOM 3585 N N . VAL B 1 251 ? 15.25347 6.47472 34.96876 1.000 41.33423 248 VAL B N 1
ATOM 3586 C CA . VAL B 1 251 ? 14.08353 6.11581 34.17240 1.000 41.99523 248 VAL B CA 1
ATOM 3587 C C . VAL B 1 251 ? 14.20428 4.64587 33.79273 1.000 43.96060 248 VAL B C 1
ATOM 3588 O O . VAL B 1 251 ? 15.30098 4.07638 33.88519 1.000 44.60571 248 VAL B O 1
ATOM 3592 N N . PRO B 1 252 ? 13.12061 3.99124 33.37530 1.000 46.16252 249 PRO B N 1
ATOM 3593 C CA . PRO B 1 252 ? 13.25317 2.63814 32.82457 1.000 47.72565 249 PRO B CA 1
ATOM 3594 C C . PRO B 1 252 ? 14.15607 2.65349 31.59939 1.000 50.39268 249 PRO B C 1
ATOM 3595 O O . PRO B 1 252 ? 14.25588 3.65732 30.88946 1.000 50.20846 249 PRO B O 1
ATOM 3599 N N . THR B 1 253 ? 14.81915 1.51800 31.35118 1.000 52.50068 250 THR B N 1
ATOM 3600 C CA . THR B 1 253 ? 15.84584 1.47042 30.31078 1.000 53.54326 250 THR B CA 1
ATOM 3601 C C . THR B 1 253 ? 15.29010 1.68390 28.90605 1.000 52.11241 250 THR B C 1
ATOM 3602 O O . THR B 1 253 ? 16.06368 1.97262 27.98522 1.000 52.60389 250 THR B O 1
ATOM 3606 N N A ASP B 1 254 ? 13.98047 1.54993 28.71547 0.584 50.47318 251 ASP B N 1
ATOM 3607 N N B ASP B 1 254 ? 13.97692 1.54968 28.72291 0.416 50.98411 251 ASP B N 1
ATOM 3608 C CA A ASP B 1 254 ? 13.35869 1.78256 27.41822 0.584 48.62258 251 ASP B CA 1
ATOM 3609 C CA B ASP B 1 254 ? 13.34479 1.77440 27.43082 0.416 49.63510 251 ASP B CA 1
ATOM 3610 C C A ASP B 1 254 ? 12.90147 3.22356 27.22716 0.584 46.83432 251 ASP B C 1
ATOM 3611 C C B ASP B 1 254 ? 12.89577 3.21738 27.23153 0.416 47.43551 251 ASP B C 1
ATOM 3612 O O A ASP B 1 254 ? 12.43782 3.57240 26.13648 0.584 46.70193 251 ASP B O 1
ATOM 3613 O O B ASP B 1 254 ? 12.43695 3.56186 26.13710 0.416 47.45671 251 ASP B O 1
ATOM 3622 N N . TRP B 1 255 ? 13.01009 4.06163 28.25373 1.000 45.47852 252 TRP B N 1
ATOM 3623 C CA . TRP B 1 255 ? 12.68622 5.47378 28.11269 1.000 43.79315 252 TRP B CA 1
ATOM 3624 C C . TRP B 1 255 ? 13.88791 6.19845 27.52106 1.000 42.19089 252 TRP B C 1
ATOM 3625 O O . TRP B 1 255 ? 15.03735 5.91354 27.86977 1.000 44.16708 252 TRP B O 1
ATOM 3636 N N . VAL B 1 256 ? 13.62554 7.12491 26.60773 1.000 37.93017 253 VAL B N 1
ATOM 3637 C CA . VAL B 1 256 ? 14.68336 7.88174 25.94806 1.000 36.71549 253 VAL B CA 1
ATOM 3638 C C . VAL B 1 256 ? 14.78760 9.24287 26.61929 1.000 33.68766 253 VAL B C 1
ATOM 3639 O O . VAL B 1 256 ? 13.76903 9.90873 26.84160 1.000 34.71280 253 VAL B O 1
ATOM 3643 N N . VAL B 1 257 ? 16.01456 9.65700 26.94068 1.000 31.40637 254 VAL B N 1
ATOM 3644 C CA . VAL B 1 257 ? 16.28147 10.87836 27.69674 1.000 30.97997 254 VAL B CA 1
ATOM 3645 C C . VAL B 1 257 ? 17.13061 11.80698 26.84162 1.000 30.64244 254 VAL B C 1
ATOM 3646 O O . VAL B 1 257 ? 18.21828 11.42554 26.39502 1.000 31.95108 254 VAL B O 1
ATOM 3650 N N . GLY B 1 258 ? 16.64153 13.02527 26.62775 1.000 28.04005 255 GLY B N 1
ATOM 3651 C CA . GLY B 1 258 ? 17.45784 14.09838 26.09433 1.000 27.41360 255 GLY B CA 1
ATOM 3652 C C . GLY B 1 258 ? 17.67240 15.11580 27.18928 1.000 27.19931 255 GLY B C 1
ATOM 3653 O O . GLY B 1 258 ? 16.71236 15.75090 27.63617 1.000 28.21499 255 GLY B O 1
ATOM 3654 N N . ASP B 1 259 ? 18.90809 15.27824 27.65438 1.000 27.29687 256 ASP B N 1
ATOM 3655 C CA . ASP B 1 259 ? 19.14017 16.04199 28.86983 1.000 27.04726 256 ASP B CA 1
ATOM 3656 C C . ASP B 1 259 ? 20.25651 17.06229 28.68020 1.000 26.40949 256 ASP B C 1
ATOM 3657 O O . ASP B 1 259 ? 20.97495 17.07141 27.67310 1.000 27.61413 256 ASP B O 1
ATOM 3662 N N . LYS B 1 260 ? 20.38969 17.93920 29.67700 1.000 26.30601 257 LYS B N 1
ATOM 3663 C CA . LYS B 1 260 ? 21.59535 18.74372 29.85107 1.000 25.12191 257 LYS B CA 1
ATOM 3664 C C . LYS B 1 260 ? 21.92094 18.80535 31.33289 1.000 26.49095 257 LYS B C 1
ATOM 3665 O O . LYS B 1 260 ? 21.12256 19.31319 32.12640 1.000 27.75217 257 LYS B O 1
ATOM 3671 N N . SER B 1 261 ? 23.09089 18.29786 31.69508 1.000 26.55027 258 SER B N 1
ATOM 3672 C CA . SER B 1 261 ? 23.55134 18.28101 33.06890 1.000 26.61915 258 SER B CA 1
ATOM 3673 C C . SER B 1 261 ? 24.13707 19.62961 33.45697 1.000 27.02487 258 SER B C 1
ATOM 3674 O O . SER B 1 261 ? 24.55222 20.42982 32.61603 1.000 26.83516 258 SER B O 1
ATOM 3677 N N . GLY B 1 262 ? 24.16723 19.86964 34.75640 1.000 27.78358 259 GLY B N 1
ATOM 3678 C CA . GLY B 1 262 ? 24.85130 21.02674 35.29778 1.000 28.92975 259 GLY B CA 1
ATOM 3679 C C . GLY B 1 262 ? 25.56969 20.64475 36.57304 1.000 30.00403 259 GLY B C 1
ATOM 3680 O O . GLY B 1 262 ? 25.15221 19.74207 37.30209 1.000 30.65991 259 GLY B O 1
ATOM 3681 N N . ALA B 1 263 ? 26.67942 21.33157 36.82211 1.000 30.57636 260 ALA B N 1
ATOM 3682 C CA . ALA B 1 263 ? 27.44862 21.14078 38.04157 1.000 31.52247 260 ALA B CA 1
ATOM 3683 C C . ALA B 1 263 ? 28.08031 22.47619 38.38822 1.000 32.99458 260 ALA B C 1
ATOM 3684 O O . ALA B 1 263 ? 28.63995 23.14491 37.51304 1.000 34.04077 260 ALA B O 1
ATOM 3686 N N . GLY B 1 264 ? 27.97926 22.86516 39.65456 1.000 32.89166 261 GLY B N 1
ATOM 3687 C CA . GLY B 1 264 ? 28.53448 24.12172 40.09937 1.000 33.32764 261 GLY B CA 1
ATOM 3688 C C . GLY B 1 264 ? 29.06689 23.98461 41.50665 1.000 34.03046 261 GLY B C 1
ATOM 3689 O O . GLY B 1 264 ? 29.07841 22.89682 42.08932 1.000 35.55244 261 GLY B O 1
ATOM 3690 N N . SER B 1 265 ? 29.51853 25.11058 42.04929 1.000 33.77380 262 SER B N 1
ATOM 3691 C CA . SER B 1 265 ? 29.99757 25.14293 43.42022 1.000 34.02388 262 SER B CA 1
ATOM 3692 C C . SER B 1 265 ? 28.82007 24.92558 44.37059 1.000 35.78842 262 SER B C 1
ATOM 3693 O O . SER B 1 265 ? 27.66680 24.78592 43.95260 1.000 36.81594 262 SER B O 1
ATOM 3696 N N . TYR B 1 266 ? 29.11800 24.88535 45.66971 1.000 37.07821 263 TYR B N 1
ATOM 3697 C CA . TYR B 1 266 ? 28.11346 24.57582 46.68697 1.000 38.25044 263 TYR B CA 1
ATOM 3698 C C . TYR B 1 266 ? 27.38928 23.27091 46.37462 1.000 37.68834 263 TYR B C 1
ATOM 3699 O O . TYR B 1 266 ? 26.18998 23.12707 46.61913 1.000 38.36928 263 TYR B O 1
ATOM 3708 N N . GLY B 1 267 ? 28.12849 22.31716 45.81369 1.000 35.41626 264 GLY B N 1
ATOM 3709 C CA . GLY B 1 267 ? 27.56037 21.02318 45.48117 1.000 35.46536 264 GLY B CA 1
ATOM 3710 C C . GLY B 1 267 ? 26.38684 21.08508 44.53202 1.000 35.07168 264 GLY B C 1
ATOM 3711 O O . GLY B 1 267 ? 25.53205 20.19432 44.55981 1.000 35.67660 264 GLY B O 1
ATOM 3712 N N . THR B 1 268 ? 26.32516 22.10780 43.67930 1.000 33.71434 265 THR B N 1
ATOM 3713 C CA . THR B 1 268 ? 25.23010 22.21060 42.72494 1.000 33.14320 265 THR B CA 1
ATOM 3714 C C . THR B 1 268 ? 25.31054 21.07756 41.71173 1.000 31.58539 265 THR B C 1
ATOM 3715 O O . THR B 1 268 ? 26.35858 20.83740 41.10717 1.000 30.25863 265 THR B O 1
ATOM 3719 N N . ARG B 1 269 ? 24.20825 20.34919 41.56063 1.000 31.43091 266 ARG B N 1
ATOM 3720 C CA . ARG B 1 269 ? 24.15162 19.24317 40.61127 1.000 30.52635 266 ARG B CA 1
ATOM 3721 C C . ARG B 1 269 ? 22.74881 19.24598 40.03370 1.000 29.47847 266 ARG B C 1
ATOM 3722 O O . ARG B 1 269 ? 21.77875 19.01262 40.75944 1.000 30.48409 266 ARG B O 1
ATOM 3730 N N . ASN B 1 270 ? 22.64645 19.53597 38.74333 1.000 28.16160 267 ASN B N 1
ATOM 3731 C CA . ASN B 1 270 ? 21.37100 19.70827 38.08112 1.000 27.84899 267 ASN B CA 1
ATOM 3732 C C . ASN B 1 270 ? 21.27315 18.76140 36.89766 1.000 28.06425 267 ASN B C 1
ATOM 3733 O O . ASN B 1 270 ? 22.28146 18.33286 36.32160 1.000 27.79665 267 ASN B O 1
ATOM 3738 N N . ASP B 1 271 ? 20.03688 18.46000 36.51918 1.000 28.27369 268 ASP B N 1
ATOM 3739 C CA . ASP B 1 271 ? 19.78395 17.82941 35.23251 1.000 26.75189 268 ASP B CA 1
ATOM 3740 C C . ASP B 1 271 ? 18.40389 18.25432 34.76827 1.000 26.89346 268 ASP B C 1
ATOM 3741 O O . ASP B 1 271 ? 17.44892 18.23155 35.54973 1.000 28.61380 268 ASP B O 1
ATOM 3746 N N . ILE B 1 272 ? 18.31133 18.66441 33.51140 1.000 25.72231 269 ILE B N 1
ATOM 3747 C CA . ILE B 1 272 ? 17.03378 18.95158 32.88122 1.000 27.21593 269 ILE B CA 1
ATOM 3748 C C . ILE B 1 272 ? 16.90682 18.06773 31.65285 1.000 26.00673 269 ILE B C 1
ATOM 3749 O O . ILE B 1 272 ? 17.90294 17.74402 30.99823 1.000 26.87574 269 ILE B O 1
ATOM 3754 N N . ALA B 1 273 ? 15.68228 17.64724 31.35100 1.000 27.17344 270 ALA B N 1
ATOM 3755 C CA . ALA B 1 273 ? 15.53533 16.66828 30.28539 1.000 25.77279 270 ALA B CA 1
ATOM 3756 C C . ALA B 1 273 ? 14.13039 16.69986 29.71338 1.000 26.86064 270 ALA B C 1
ATOM 3757 O O . ALA B 1 273 ? 13.16693 17.05916 30.39433 1.000 27.82193 270 ALA B O 1
ATOM 3759 N N . ILE B 1 274 ? 14.04156 16.35143 28.43705 1.000 26.07822 271 ILE B N 1
ATOM 3760 C CA . ILE B 1 274 ? 12.81368 15.85042 27.84348 1.000 26.44082 271 ILE B CA 1
ATOM 3761 C C . ILE B 1 274 ? 12.94741 14.33758 27.81102 1.000 30.07814 271 ILE B C 1
ATOM 3762 O O . ILE B 1 274 ? 13.97471 13.80983 27.36598 1.000 29.88149 271 ILE B O 1
ATOM 3767 N N . VAL B 1 275 ? 11.95454 13.63733 28.34771 1.000 29.75608 272 VAL B N 1
ATOM 3768 C CA . VAL B 1 275 ? 11.98887 12.17984 28.41368 1.000 33.61162 272 VAL B CA 1
ATOM 3769 C C . VAL B 1 275 ? 10.81133 11.61063 27.63556 1.000 33.65470 272 VAL B C 1
ATOM 3770 O O . VAL B 1 275 ? 9.66725 12.05453 27.80109 1.000 33.76682 272 VAL B O 1
ATOM 3774 N N . TRP B 1 276 ? 11.09879 10.63318 26.78333 1.000 34.77085 273 TRP B N 1
ATOM 3775 C CA . TRP B 1 276 ? 10.09432 10.02325 25.92066 1.000 37.23861 273 TRP B CA 1
ATOM 3776 C C . TRP B 1 276 ? 9.80958 8.60968 26.41119 1.000 39.98337 273 TRP B C 1
ATOM 3777 O O . TRP B 1 276 ? 10.56145 7.67868 26.08343 1.000 40.67063 273 TRP B O 1
ATOM 3788 N N . PRO B 1 277 ? 8.76019 8.38753 27.20501 1.000 42.76873 274 PRO B N 1
ATOM 3789 C CA . PRO B 1 277 ? 8.36637 7.01697 27.51887 1.000 44.08410 274 PRO B CA 1
ATOM 3790 C C . PRO B 1 277 ? 7.85121 6.33145 26.26632 1.000 46.56400 274 PRO B C 1
ATOM 3791 O O . PRO B 1 277 ? 7.31393 6.99141 25.36074 1.000 46.18885 274 PRO B O 1
ATOM 3795 N N . PRO B 1 278 ? 7.99578 5.01128 26.16288 1.000 50.73145 275 PRO B N 1
ATOM 3796 C CA . PRO B 1 278 ? 7.61172 4.32930 24.91990 1.000 53.30171 275 PRO B CA 1
ATOM 3797 C C . PRO B 1 278 ? 6.12744 4.49450 24.62184 1.000 55.84302 275 PRO B C 1
ATOM 3798 O O . PRO B 1 278 ? 5.27836 4.36068 25.50631 1.000 55.78565 275 PRO B O 1
ATOM 3802 N N . ASN B 1 279 ? 5.82831 4.81626 23.36011 1.000 58.72048 276 ASN B N 1
ATOM 3803 C CA . ASN B 1 279 ? 4.45576 4.93653 22.86420 1.000 60.49998 276 ASN B CA 1
ATOM 3804 C C . ASN B 1 279 ? 3.64508 5.95360 23.67010 1.000 60.13948 276 ASN B C 1
ATOM 3805 O O . ASN B 1 279 ? 2.48723 5.72049 24.02232 1.000 61.00156 276 ASN B O 1
ATOM 3810 N N . ARG B 1 280 ? 4.26434 7.09717 23.96010 1.000 58.46376 277 ARG B N 1
ATOM 3811 C CA . ARG B 1 280 ? 3.62597 8.12551 24.77086 1.000 57.33642 277 ARG B CA 1
ATOM 3812 C C . ARG B 1 280 ? 4.15679 9.49382 24.36994 1.000 53.93053 277 ARG B C 1
ATOM 3813 O O . ARG B 1 280 ? 5.09919 9.61275 23.58338 1.000 54.43013 277 ARG B O 1
ATOM 3821 N N . THR B 1 281 ? 3.52558 10.53940 24.92354 1.000 49.43135 278 THR B N 1
ATOM 3822 C CA . THR B 1 281 ? 3.98114 11.91154 24.75496 1.000 45.02820 278 THR B CA 1
ATOM 3823 C C . THR B 1 281 ? 5.02427 12.24080 25.81399 1.000 43.26109 278 THR B C 1
ATOM 3824 O O . THR B 1 281 ? 5.06474 11.61239 26.87672 1.000 43.76450 278 THR B O 1
ATOM 3828 N N . PRO B 1 282 ? 5.88366 13.22638 25.56166 1.000 41.86902 279 PRO B N 1
ATOM 3829 C CA . PRO B 1 282 ? 7.06551 13.40350 26.41116 1.000 41.45434 279 PRO B CA 1
ATOM 3830 C C . PRO B 1 282 ? 6.71483 13.92880 27.79247 1.000 38.82024 279 PRO B C 1
ATOM 3831 O O . PRO B 1 282 ? 5.63855 14.48060 28.03618 1.000 39.85232 279 PRO B O 1
ATOM 3835 N N . ILE B 1 283 ? 7.66388 13.73909 28.70527 1.000 34.99999 280 ILE B N 1
ATOM 3836 C CA . ILE B 1 283 ? 7.63609 14.33204 30.03468 1.000 34.38790 280 ILE B CA 1
ATOM 3837 C C . ILE B 1 283 ? 8.83648 15.26003 30.13865 1.000 32.09003 280 ILE B C 1
ATOM 3838 O O . ILE B 1 283 ? 9.95279 14.88033 29.76808 1.000 31.83628 280 ILE B O 1
ATOM 3843 N N . ILE B 1 284 ? 8.60623 16.47758 30.61451 1.000 29.54356 281 ILE B N 1
ATOM 3844 C CA . ILE B 1 284 ? 9.67021 17.44883 30.83242 1.000 30.57987 281 ILE B CA 1
ATOM 3845 C C . ILE B 1 284 ? 10.04241 17.41528 32.30343 1.000 29.71240 281 ILE B C 1
ATOM 3846 O O . ILE B 1 284 ? 9.16445 17.38857 33.17156 1.000 31.05760 281 ILE B O 1
ATOM 3851 N N . ILE B 1 285 ? 11.33982 17.41937 32.59272 1.000 28.84920 282 ILE B N 1
ATOM 3852 C CA . ILE B 1 285 ? 11.83732 17.27919 33.95680 1.000 29.26386 282 ILE B CA 1
ATOM 3853 C C . ILE B 1 285 ? 12.95012 18.28944 34.18147 1.000 29.50429 282 ILE B C 1
ATOM 3854 O O . ILE B 1 285 ? 13.88720 18.37919 33.38047 1.000 31.33989 282 ILE B O 1
ATOM 3859 N N . ALA B 1 286 ? 12.86711 19.02494 35.28341 1.000 28.98619 283 ALA B N 1
ATOM 3860 C CA . ALA B 1 286 ? 13.97702 19.81875 35.78780 1.000 28.42598 283 ALA B CA 1
ATOM 3861 C C . ALA B 1 286 ? 14.22960 19.40509 37.22874 1.000 28.73016 283 ALA B C 1
ATOM 3862 O O . ALA B 1 286 ? 13.32147 19.46987 38.06474 1.000 30.40154 283 ALA B O 1
ATOM 3864 N N . ILE B 1 287 ? 15.44305 18.93707 37.50575 1.000 29.26609 284 ILE B N 1
ATOM 3865 C CA . ILE B 1 287 ? 15.87335 18.60297 38.85833 1.000 29.55517 284 ILE B CA 1
ATOM 3866 C C . ILE B 1 287 ? 17.10441 19.43451 39.16642 1.000 29.86655 284 ILE B C 1
ATOM 3867 O O . ILE B 1 287 ? 18.11897 19.33527 38.46643 1.000 32.34775 284 ILE B O 1
ATOM 3872 N N . LEU B 1 288 ? 17.01127 20.26266 40.19591 1.000 30.04291 285 LEU B N 1
ATOM 3873 C CA . LEU B 1 288 ? 18.11822 21.08388 40.64327 1.000 30.23941 285 LEU B CA 1
ATOM 3874 C C . LEU B 1 288 ? 18.46042 20.68115 42.06628 1.000 31.90164 285 LEU B C 1
ATOM 3875 O O . LEU B 1 288 ? 17.59053 20.24888 42.82632 1.000 34.01948 285 LEU B O 1
ATOM 3880 N N . SER B 1 289 ? 19.73351 20.80781 42.42503 1.000 33.01319 286 SER B N 1
ATOM 3881 C CA . SER B 1 289 ? 20.13263 20.48303 43.78459 1.000 33.54813 286 SER B CA 1
ATOM 3882 C C . SER B 1 289 ? 21.38289 21.26718 44.14376 1.000 35.46368 286 SER B C 1
ATOM 3883 O O . SER B 1 289 ? 22.16431 21.65124 43.27118 1.000 35.37491 286 SER B O 1
ATOM 3886 N N . SER B 1 290 ? 21.55498 21.51108 45.43909 1.000 36.34305 287 SER B N 1
ATOM 3887 C CA . SER B 1 290 ? 22.76635 22.14216 45.94231 1.000 37.90191 287 SER B CA 1
ATOM 3888 C C . SER B 1 290 ? 22.91819 21.76725 47.40755 1.000 38.23026 287 SER B C 1
ATOM 3889 O O . SER B 1 290 ? 22.00651 21.21326 48.02591 1.000 37.74942 287 SER B O 1
ATOM 3892 N N . LYS B 1 291 ? 24.08525 22.08670 47.95628 1.000 40.46990 288 LYS B N 1
ATOM 3893 C CA . LYS B 1 291 ? 24.44593 21.70143 49.31054 1.000 41.94785 288 LYS B CA 1
ATOM 3894 C C . LYS B 1 291 ? 24.88679 22.92812 50.09995 1.000 42.20294 288 LYS B C 1
ATOM 3895 O O . LYS B 1 291 ? 25.04753 24.02410 49.55787 1.000 39.93878 288 LYS B O 1
ATOM 3901 N N . ASP B 1 292 ? 25.08486 22.72161 51.40541 1.000 44.34098 289 ASP B N 1
ATOM 3902 C CA . ASP B 1 292 ? 25.30117 23.83671 52.32389 1.000 47.51737 289 ASP B CA 1
ATOM 3903 C C . ASP B 1 292 ? 26.69098 24.44446 52.17080 1.000 47.56679 289 ASP B C 1
ATOM 3904 O O . ASP B 1 292 ? 26.85007 25.66873 52.25055 1.000 46.95264 289 ASP B O 1
ATOM 3909 N N . GLU B 1 293 ? 27.70670 23.61230 51.96944 1.000 48.75063 290 GLU B N 1
ATOM 3910 C CA . GLU B 1 293 ? 29.09248 24.05433 51.97884 1.000 49.70126 290 GLU B CA 1
ATOM 3911 C C . GLU B 1 293 ? 29.59009 24.30996 50.56260 1.000 47.69654 290 GLU B C 1
ATOM 3912 O O . GLU B 1 293 ? 29.19791 23.62786 49.61272 1.000 46.65274 290 GLU B O 1
ATOM 3918 N N . LYS B 1 294 ? 30.47850 25.29962 50.44006 1.000 45.99845 291 LYS B N 1
ATOM 3919 C CA . LYS B 1 294 ? 30.99717 25.68885 49.13228 1.000 45.61207 291 LYS B CA 1
ATOM 3920 C C . LYS B 1 294 ? 31.70180 24.52855 48.43647 1.000 44.58237 291 LYS B C 1
ATOM 3921 O O . LYS B 1 294 ? 31.48624 24.29144 47.24202 1.000 42.75311 291 LYS B O 1
ATOM 3927 N N . GLU B 1 295 ? 32.53739 23.78680 49.16596 1.000 44.15557 292 GLU B N 1
ATOM 3928 C CA . GLU B 1 295 ? 33.30259 22.68438 48.59835 1.000 46.15030 292 GLU B CA 1
ATOM 3929 C C . GLU B 1 295 ? 32.57996 21.34971 48.69231 1.000 45.01768 292 GLU B C 1
ATOM 3930 O O . GLU B 1 295 ? 33.22810 20.29943 48.61887 1.000 45.22540 292 GLU B O 1
ATOM 3936 N N . ALA B 1 296 ? 31.25935 21.36723 48.84581 1.000 43.75361 293 ALA B N 1
ATOM 3937 C CA . ALA B 1 296 ? 30.51021 20.12963 48.99366 1.000 42.50505 293 ALA B CA 1
ATOM 3938 C C . ALA B 1 296 ? 30.65762 19.26222 47.75060 1.000 42.69562 293 ALA B C 1
ATOM 3939 O O . ALA B 1 296 ? 30.90574 19.75150 46.64417 1.000 42.41124 293 ALA B O 1
ATOM 3941 N N . THR B 1 297 ? 30.51310 17.95715 47.94776 1.000 44.17921 294 THR B N 1
ATOM 3942 C CA . THR B 1 297 ? 30.59117 16.97259 46.87889 1.000 44.74101 294 THR B CA 1
ATOM 3943 C C . THR B 1 297 ? 29.18384 16.46942 46.60039 1.000 44.09952 294 THR B C 1
ATOM 3944 O O . THR B 1 297 ? 28.51273 15.96237 47.50645 1.000 44.68821 294 THR B O 1
ATOM 3948 N N . TYR B 1 298 ? 28.73435 16.61914 45.35930 1.000 42.86431 295 TYR B N 1
ATOM 3949 C CA . TYR B 1 298 ? 27.41364 16.12654 45.01020 1.000 41.22460 295 TYR B CA 1
ATOM 3950 C C . TYR B 1 298 ? 27.45525 14.62049 44.77635 1.000 42.78933 295 TYR B C 1
ATOM 3951 O O . TYR B 1 298 ? 28.51709 14.02016 44.59238 1.000 42.55592 295 TYR B O 1
ATOM 3960 N N . ASP B 1 299 ? 26.27167 14.01551 44.77031 1.000 42.42882 296 ASP B N 1
ATOM 3961 C CA . ASP B 1 299 ? 26.09909 12.60520 44.45003 1.000 43.61560 296 ASP B CA 1
ATOM 3962 C C . ASP B 1 299 ? 25.09666 12.52115 43.30993 1.000 42.79275 296 ASP B C 1
ATOM 3963 O O . ASP B 1 299 ? 23.95984 12.98786 43.44501 1.000 43.23491 296 ASP B O 1
ATOM 3968 N N . ASN B 1 300 ? 25.52142 11.93636 42.18727 1.000 41.93993 297 ASN B N 1
ATOM 3969 C CA . ASN B 1 300 ? 24.63143 11.81148 41.03819 1.000 41.63424 297 ASN B CA 1
ATOM 3970 C C . ASN B 1 300 ? 23.38952 11.00304 41.37603 1.000 42.33554 297 ASN B C 1
ATOM 3971 O O . ASN B 1 300 ? 22.33149 11.21739 40.77551 1.000 42.75167 297 ASN B O 1
ATOM 3976 N N . GLN B 1 301 ? 23.49798 10.07176 42.32818 1.000 42.23627 298 GLN B N 1
ATOM 3977 C CA . GLN B 1 301 ? 22.36170 9.23246 42.68761 1.000 43.14654 298 GLN B CA 1
ATOM 3978 C C . GLN B 1 301 ? 21.19080 10.04177 43.22802 1.000 41.72897 298 GLN B C 1
ATOM 3979 O O . GLN B 1 301 ? 20.04709 9.58138 43.14506 1.000 41.47796 298 GLN B O 1
ATOM 3985 N N . LEU B 1 302 ? 21.44519 11.23512 43.77123 1.000 39.73422 299 LEU B N 1
ATOM 3986 C CA . LEU B 1 302 ? 20.34939 12.09394 44.20939 1.000 38.68948 299 LEU B CA 1
ATOM 3987 C C . LEU B 1 302 ? 19.43190 12.43559 43.04449 1.000 38.21501 299 LEU B C 1
ATOM 3988 O O . LEU B 1 302 ? 18.20264 12.36731 43.16474 1.000 40.12507 299 LEU B O 1
ATOM 3993 N N . ILE B 1 303 ? 20.01978 12.79932 41.90204 1.000 38.66698 300 ILE B N 1
ATOM 3994 C CA . ILE B 1 303 ? 19.23457 13.11333 40.71457 1.000 37.77400 300 ILE B CA 1
ATOM 3995 C C . ILE B 1 303 ? 18.53833 11.86636 40.18976 1.000 36.92966 300 ILE B C 1
ATOM 3996 O O . ILE B 1 303 ? 17.35533 11.90153 39.82726 1.000 36.91049 300 ILE B O 1
ATOM 4001 N N . ALA B 1 304 ? 19.25977 10.74755 40.12906 1.000 37.48441 301 ALA B N 1
ATOM 4002 C CA . ALA B 1 304 ? 18.66054 9.51724 39.63005 1.000 38.13155 301 ALA B CA 1
ATOM 4003 C C . ALA B 1 304 ? 17.52635 9.05145 40.53564 1.000 38.23108 301 ALA B C 1
ATOM 4004 O O . ALA B 1 304 ? 16.46802 8.63179 40.05186 1.000 38.67027 301 ALA B O 1
ATOM 4006 N N . GLU B 1 305 ? 17.72034 9.13424 41.85411 1.000 37.76522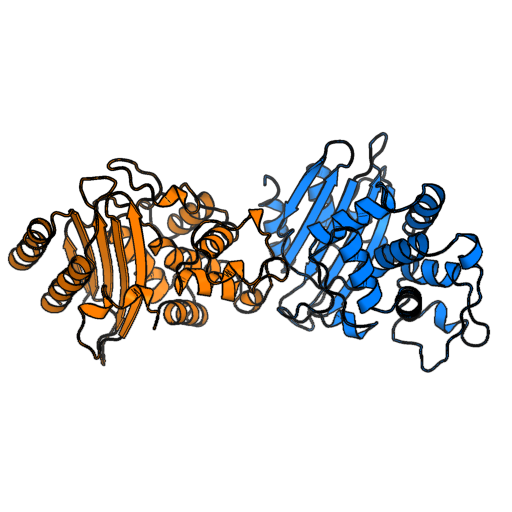 302 GLU B N 1
ATOM 4007 C CA . GLU B 1 305 ? 16.67409 8.69562 42.77421 1.000 39.21198 302 GLU B CA 1
ATOM 4008 C C . GLU B 1 305 ? 15.49789 9.66309 42.80174 1.000 38.47737 302 GLU B C 1
ATOM 4009 O O . GLU B 1 305 ? 14.35769 9.24003 43.03933 1.000 40.64814 302 GLU B O 1
ATOM 4015 N N . ALA B 1 306 ? 15.74362 10.95732 42.56749 1.000 37.26811 303 ALA B N 1
ATOM 4016 C CA . ALA B 1 306 ? 14.63124 11.89061 42.42300 1.000 37.79136 303 ALA B CA 1
ATOM 4017 C C . ALA B 1 306 ? 13.84335 11.59206 41.15754 1.000 37.65533 303 ALA B C 1
ATOM 4018 O O . ALA B 1 306 ? 12.61155 11.71056 41.13883 1.000 37.10785 303 ALA B O 1
ATOM 4020 N N . THR B 1 307 ? 14.54149 11.19989 40.09076 1.000 37.63483 304 THR B N 1
ATOM 4021 C CA . THR B 1 307 ? 13.86250 10.81901 38.85944 1.000 37.24042 304 THR B CA 1
ATOM 4022 C C . THR B 1 307 ? 12.96809 9.60413 39.07673 1.000 37.61718 304 THR B C 1
ATOM 4023 O O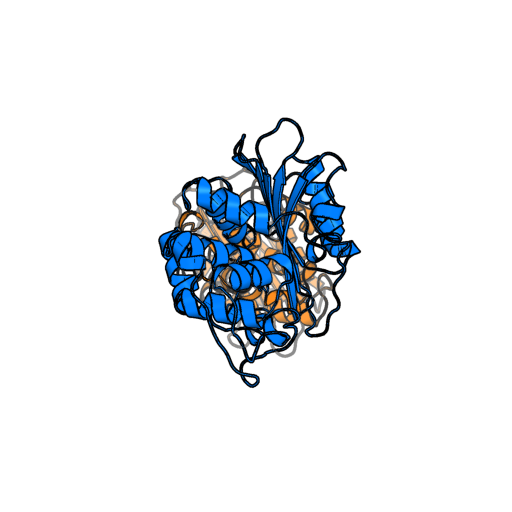 . THR B 1 307 ? 11.87667 9.51834 38.50236 1.000 37.52654 304 THR B O 1
ATOM 4027 N N . GLU B 1 308 ? 13.41944 8.64768 39.89297 1.000 40.08475 305 GLU B N 1
ATOM 4028 C CA . GLU B 1 308 ? 12.60030 7.47335 40.17507 1.000 40.46051 305 GLU B CA 1
ATOM 4029 C C . GLU B 1 308 ? 11.31396 7.86494 40.88646 1.000 40.05467 305 GLU B C 1
ATOM 4030 O O . GLU B 1 308 ? 10.25692 7.26500 40.65375 1.000 40.98957 305 GLU B O 1
ATOM 4036 N N . VAL B 1 309 ? 11.38777 8.86715 41.76410 1.000 39.89683 306 VAL B N 1
ATOM 4037 C CA . VAL B 1 309 ? 10.18834 9.36238 42.43325 1.000 40.05755 306 VAL B CA 1
ATOM 4038 C C . VAL B 1 309 ? 9.23036 9.96687 41.41896 1.000 40.08256 306 VAL B C 1
ATOM 4039 O O . VAL B 1 309 ? 8.01278 9.75670 41.48767 1.000 41.14642 306 VAL B O 1
ATOM 4043 N N . ILE B 1 310 ? 9.76832 10.71784 40.45373 1.000 40.13030 307 ILE B N 1
ATOM 4044 C CA . ILE B 1 310 ? 8.93627 11.32421 39.41753 1.000 41.14613 307 ILE B CA 1
ATOM 4045 C C . ILE B 1 310 ? 8.26659 10.24709 38.57468 1.000 42.70061 307 ILE B C 1
ATOM 4046 O O . ILE B 1 310 ? 7.05811 10.30121 38.31086 1.000 43.68098 307 ILE B O 1
ATOM 4051 N N . VAL B 1 311 ? 9.04830 9.25431 38.13446 1.000 42.45242 308 VAL B N 1
ATOM 4052 C CA . VAL B 1 311 ? 8.50767 8.17661 37.30883 1.000 43.31437 308 VAL B CA 1
ATOM 4053 C C . VAL B 1 311 ? 7.38764 7.45075 38.04401 1.000 45.00548 308 VAL B C 1
ATOM 4054 O O . VAL B 1 311 ? 6.35357 7.10829 37.45434 1.000 46.43702 308 VAL B O 1
ATOM 4058 N N . LYS B 1 312 ? 7.56735 7.22491 39.34740 1.000 45.03422 309 LYS B N 1
ATOM 4059 C CA . LYS B 1 312 ? 6.55295 6.53051 40.13192 1.000 48.59418 309 LYS B CA 1
ATOM 4060 C C . LYS B 1 312 ? 5.28343 7.36325 40.25332 1.000 49.11962 309 LYS B C 1
ATOM 4061 O O . LYS B 1 312 ? 4.17203 6.82753 40.16480 1.000 49.56212 309 LYS B O 1
ATOM 4067 N N . ALA B 1 313 ? 5.42775 8.67623 40.45248 1.000 49.38552 310 ALA B N 1
ATOM 4068 C CA . ALA B 1 313 ? 4.26498 9.54202 40.59960 1.000 50.72745 310 ALA B CA 1
ATOM 4069 C C . ALA B 1 313 ? 3.51330 9.73409 39.28945 1.000 52.52303 310 ALA B C 1
ATOM 4070 O O . ALA B 1 313 ? 2.31185 10.02653 39.31716 1.000 51.88156 310 ALA B O 1
ATOM 4072 N N . LEU B 1 314 ? 4.18810 9.57638 38.15367 1.000 54.36624 311 LEU B N 1
ATOM 4073 C CA . LEU B 1 314 ? 3.56155 9.73013 36.84494 1.000 56.04881 311 LEU B CA 1
ATOM 4074 C C . LEU B 1 314 ? 3.28291 8.36806 36.21487 1.000 57.87166 311 LEU B C 1
ATOM 4075 O O . LEU B 1 314 ? 3.01737 8.26966 35.01541 1.000 58.77730 311 LEU B O 1
#

CATH classification: 3.40.710.10

Solvent-accessible surface area: 21613 Å² total; per-residue (Å²): 174,102,13,68,151,79,0,43,86,9,17,159,156,30,122,15,27,0,0,0,22,0,21,5,33,45,94,108,88,57,12,37,17,61,12,63,3,8,4,6,4,0,12,1,1,0,0,4,0,0,0,0,0,0,70,96,43,60,79,107,39,17,78,103,86,13,96,17,73,151,166,70,53,45,114,124,6,39,45,0,96,152,69,26,140,98,8,15,90,7,11,80,0,0,57,6,0,1,75,26,15,0,15,2,0,0,19,10,1,0,89,89,9,52,10,9,175,12,1,41,158,11,0,78,166,53,58,10,146,23,3,27,3,71,36,79,4,49,108,1,25,66,13,67,28,22,37,53,96,0,7,0,2,0,89,12,4,0,67,4,0,56,24,0,7,43,21,151,16,7,70,57,116,28,62,123,41,0,12,62,20,0,66,70,9,84,47,0,66,125,0,0,59,43,6,17,53,148,91,32,71,5,0,2,1,5,2,40,20,32,34,2,1,26,0,0,0,0,2,0,66,6,66,164,102,66,26,1,0,0,0,0,0,4,7,36,55,114,110,141,29,106,96,64,43,94,6,0,11,49,0,0,92,10,1,26,173,36,27,114,162,78,22,103,151,43,1,25,95,4,21,173,132,23,107,16,65,0,0,0,28,0,15,6,38,48,95,123,76,64,15,63,9,104,8,98,67,70,2,6,4,0,10,1,2,0,0,4,0,0,0,0,0,0,64,100,25,45,48,69,19,17,53,13,7,8,6,8,57,143,153,68,54,46,115,124,7,34,34,0,98,142,68,30,15,49,11,10,61,10,9,77,1,0,54,6,0,1,72,31,18,0,17,1,0,0,18,12,1,0,91,51,6,55,10,9,172,17,2,42,128,11,0,72,131,52,60,10,192,72,2,50,2,71,27,78,10,56,113,0,26,73,17,73,82,89,32,82,91,0,6,0,5,0,85,12,4,0,71,4,0,66,28,0,7,48,18,137,26,1,80,69,119,30,53,134,39,0,14,68,21,0,66,72,9,82,49,0,71,128,0,0,59,55,7,16,54,151,89,32,69,4,0,2,1,6,2,44,18,34,40,3,0,24,0,0,0,0,1,0,62,4,60,157,116,72,22,1,0,1,0,0,0,2,8,45,125,124,114,132,31,108,81,58,20,102,7,0,8,39,0,0,91,9,1,33,160,32,39

Nearest PDB structures (foldseek):
  6w34-assembly1_A  TM=1.004E+00  e=9.832E-57  Bacillus cereus ATCC 14579
  6w33-assembly2_B  TM=9.993E-01  e=2.560E-53  Bacillus cereus ATCC 14579
  3qhy-assembly1_A  TM=9.994E-01  e=1.879E-49  Bacillus anthracis
  6mu9-assembly1_A  TM=9.921E-01  e=2.491E-42  Priestia megaterium DSM 319
  6nj1-assembly1_A-2  TM=9.939E-01  e=3.642E-41  Clostridium kluyveri DSM 555

Foldseek 3Di:
DVCAVVLVVLCVVFVWDKWKWKAFPVPRDIDTDQQFPKWQCFLQCLLLLLLLLPLVDPPVQQQDFDADAPVLQDPAQVPNVVQRVPGDRNLVLSLCCQQVVGQSSQQVSLVSQVHQVSSVVSLVVVVQPFAAEDDGPPVSQQTDPPDRYNMGGFVSSLVSSCCRQPNVSHPPVSSVSSQVSQFDHPVCCLALVLQADPQKGWRKGWGAGFQQKTWMWIWMGHPPGGTMTMIMIMGHDDRHDHYDRVSRSSVSNSVNVVD/DVVLQVLLVVLCVVFQWDKWKWKAAPFPRDIDGHQQFDKWQCFLQVLLLLLLLLPLVDPPVQLQDWDADAPVLADPAAVPNVVQHPVGDRNLVLSLCCQQVVGQSSQQVSLVSQVHQVSSVVSLVVVVQPFAAEDDGPPVSQQGPPPDRYNIGGFVSSLVSVCCLQPNPSDPPVSNVSSQVSQFDHPVCCLALVLQDPVQKTWRWGWGAGFQRKTWIWTWIHDPPGHTMTMTMIMGHDDRHDHYDRVSRNSSSNSVNVVD